Protein AF-0000000075214781 (afdb_homodimer)

Organism: NCBI:txid1325335

Structure (mmCIF, N/CA/C/O backbone):
data_AF-0000000075214781-model_v1
#
loop_
_entity.id
_entity.type
_entity.pdbx_description
1 polymer 'Hydrogenase expression/formation protein HypE'
#
loop_
_atom_site.group_PDB
_atom_site.id
_atom_site.type_symbol
_atom_site.label_atom_id
_atom_site.label_alt_id
_atom_site.label_comp_id
_atom_site.label_asym_id
_atom_site.label_entity_id
_atom_site.label_seq_id
_atom_site.pdbx_PDB_ins_code
_atom_site.Cartn_x
_atom_site.Cartn_y
_atom_site.Cartn_z
_atom_site.occupancy
_atom_site.B_iso_or_equiv
_atom_site.auth_seq_id
_atom_site.auth_comp_id
_atom_site.auth_asym_id
_atom_site.auth_atom_id
_atom_site.pdbx_PDB_model_num
ATOM 1 N N . MET A 1 1 ? 9.742 16.812 -19.719 1 61.12 1 MET A N 1
ATOM 2 C CA . MET A 1 1 ? 10.703 16.344 -18.719 1 61.12 1 MET A CA 1
ATOM 3 C C . MET A 1 1 ? 10.922 14.844 -18.828 1 61.12 1 MET A C 1
ATOM 5 O O . MET A 1 1 ? 9.961 14.078 -18.969 1 61.12 1 MET A O 1
ATOM 9 N N . GLU A 1 2 ? 12.234 14.445 -18.984 1 81.69 2 GLU A N 1
ATOM 10 C CA . GLU A 1 2 ? 12.516 13.094 -19.469 1 81.69 2 GLU A CA 1
ATOM 11 C C . GLU A 1 2 ? 12.766 12.133 -18.312 1 81.69 2 GLU A C 1
ATOM 13 O O . GLU A 1 2 ? 12.594 10.922 -18.453 1 81.69 2 GLU A O 1
ATOM 18 N N . ARG A 1 3 ? 13.156 12.789 -17.156 1 91.44 3 ARG A N 1
ATOM 19 C CA . ARG A 1 3 ? 13.508 11.914 -16.031 1 91.44 3 ARG A CA 1
ATOM 20 C C . ARG A 1 3 ? 12.898 12.406 -14.734 1 91.44 3 ARG A C 1
ATOM 22 O O . ARG A 1 3 ? 12.695 13.609 -14.555 1 91.44 3 ARG A O 1
ATOM 29 N N . ILE A 1 4 ? 12.641 11.492 -13.891 1 90.31 4 ILE A N 1
ATOM 30 C CA . ILE A 1 4 ? 12.086 11.789 -12.57 1 90.31 4 ILE A CA 1
ATOM 31 C C . ILE A 1 4 ? 13.148 12.461 -11.711 1 90.31 4 ILE A C 1
ATOM 33 O O . ILE A 1 4 ? 14.305 12.047 -11.703 1 90.31 4 ILE A O 1
ATOM 37 N N . THR A 1 5 ? 12.812 13.562 -11.047 1 87.62 5 THR A N 1
ATOM 38 C CA . THR A 1 5 ? 13.664 14.234 -10.07 1 87.62 5 THR A CA 1
ATOM 39 C C . THR A 1 5 ? 13.055 14.164 -8.672 1 87.62 5 THR A C 1
ATOM 41 O O . THR A 1 5 ? 11.883 13.805 -8.523 1 87.62 5 THR A O 1
ATOM 44 N N . LEU A 1 6 ? 13.844 14.477 -7.664 1 84.94 6 LEU A N 1
ATOM 45 C CA . LEU A 1 6 ? 13.367 14.469 -6.281 1 84.94 6 LEU A CA 1
ATOM 46 C C . LEU A 1 6 ? 12.203 15.43 -6.102 1 84.94 6 LEU A C 1
ATOM 48 O O . LEU A 1 6 ? 11.312 15.195 -5.281 1 84.94 6 LEU A O 1
ATOM 52 N N . ALA A 1 7 ? 12.156 16.469 -6.844 1 80.69 7 ALA A N 1
ATOM 53 C CA . ALA A 1 7 ? 11.117 17.484 -6.762 1 80.69 7 ALA A CA 1
ATOM 54 C C . ALA A 1 7 ? 9.75 16.906 -7.125 1 80.69 7 ALA A C 1
ATOM 56 O O . ALA A 1 7 ? 8.719 17.406 -6.676 1 80.69 7 ALA A O 1
ATOM 57 N N . HIS A 1 8 ? 9.742 15.82 -7.867 1 82.44 8 HIS A N 1
ATOM 58 C CA . HIS A 1 8 ? 8.492 15.172 -8.258 1 82.44 8 HIS A CA 1
ATOM 59 C C . HIS A 1 8 ? 7.84 14.469 -7.074 1 82.44 8 HIS A C 1
ATOM 61 O O . HIS A 1 8 ? 6.668 14.094 -7.141 1 82.44 8 HIS A O 1
ATOM 67 N N . GLY A 1 9 ? 8.555 14.367 -5.945 1 79.81 9 GLY A N 1
ATOM 68 C CA . GLY A 1 9 ? 8.016 13.656 -4.797 1 79.81 9 GLY A CA 1
ATOM 69 C C . GLY A 1 9 ? 7.82 14.539 -3.584 1 79.81 9 GLY A C 1
ATOM 70 O O . GLY A 1 9 ? 7.48 14.055 -2.502 1 79.81 9 GLY A O 1
ATOM 71 N N . ASP A 1 10 ? 7.965 15.812 -3.715 1 76.69 10 ASP A N 1
ATOM 72 C CA . ASP A 1 10 ? 8.039 16.672 -2.533 1 76.69 10 ASP A CA 1
ATOM 73 C C . ASP A 1 10 ? 6.664 17.234 -2.188 1 76.69 10 ASP A C 1
ATOM 75 O O . ASP A 1 10 ? 6.523 17.969 -1.2 1 76.69 10 ASP A O 1
ATOM 79 N N . GLY A 1 11 ? 5.637 16.922 -2.982 1 75.88 11 GLY A N 1
ATOM 80 C CA . GLY A 1 11 ? 4.285 17.375 -2.711 1 75.88 11 GLY A CA 1
ATOM 81 C C . GLY A 1 11 ? 3.99 18.75 -3.307 1 75.88 11 GLY A C 1
ATOM 82 O O . GLY A 1 11 ? 2.9 19.281 -3.119 1 75.88 11 GLY A O 1
ATOM 83 N N . GLY A 1 12 ? 4.91 19.312 -4.094 1 80.12 12 GLY A N 1
ATOM 84 C CA . GLY A 1 12 ? 4.742 20.641 -4.672 1 80.12 12 GLY A CA 1
ATOM 85 C C . GLY A 1 12 ? 4.207 20.609 -6.09 1 80.12 12 GLY A C 1
ATOM 86 O O . GLY A 1 12 ? 3.402 19.75 -6.438 1 80.12 12 GLY A O 1
ATOM 87 N N . GLU A 1 13 ? 4.621 21.547 -6.797 1 83 13 GLU A N 1
ATOM 88 C CA . GLU A 1 13 ? 4.082 21.766 -8.133 1 83 13 GLU A CA 1
ATOM 89 C C . GLU A 1 13 ? 4.465 20.625 -9.078 1 83 13 GLU A C 1
ATOM 91 O O . GLU A 1 13 ? 3.627 20.141 -9.836 1 83 13 GLU A O 1
ATOM 96 N N . LEU A 1 14 ? 5.707 20.25 -9.039 1 79.25 14 LEU A N 1
ATOM 97 C CA . LEU A 1 14 ? 6.16 19.188 -9.938 1 79.25 14 LEU A CA 1
ATOM 98 C C . LEU A 1 14 ? 5.504 17.859 -9.586 1 79.25 14 LEU A C 1
ATOM 100 O O . LEU A 1 14 ? 5.234 17.047 -10.469 1 79.25 14 LEU A O 1
ATOM 104 N N . ALA A 1 15 ? 5.316 17.688 -8.297 1 82 15 ALA A N 1
ATOM 105 C CA . ALA A 1 15 ? 4.57 16.5 -7.871 1 82 15 ALA A CA 1
ATOM 106 C C . ALA A 1 15 ? 3.16 16.5 -8.453 1 82 15 ALA A C 1
ATOM 108 O O . ALA A 1 15 ? 2.699 15.492 -8.984 1 82 15 ALA A O 1
ATOM 109 N N . HIS A 1 16 ? 2.561 17.625 -8.352 1 82.31 16 HIS A N 1
ATOM 110 C CA . HIS A 1 16 ? 1.211 17.781 -8.883 1 82.31 16 HIS A CA 1
ATOM 111 C C . HIS A 1 16 ? 1.178 17.531 -10.383 1 82.31 16 HIS A C 1
ATOM 113 O O . HIS A 1 16 ? 0.263 16.891 -10.898 1 82.31 16 HIS A O 1
ATOM 119 N N . LYS A 1 17 ? 2.121 18.016 -11.078 1 83.38 17 LYS A N 1
ATOM 120 C CA . LYS A 1 17 ? 2.191 17.859 -12.531 1 83.38 17 LYS A CA 1
ATOM 121 C C . LYS A 1 17 ? 2.369 16.391 -12.914 1 83.38 17 LYS A C 1
ATOM 123 O O . LYS A 1 17 ? 1.72 15.898 -13.844 1 83.38 17 LYS A O 1
ATOM 128 N N . LEU A 1 18 ? 3.234 15.711 -12.234 1 83.69 18 LEU A N 1
ATOM 129 C CA . LEU A 1 18 ? 3.453 14.289 -12.492 1 83.69 18 LEU A CA 1
ATOM 130 C C . LEU A 1 18 ? 2.166 13.5 -12.289 1 83.69 18 LEU A C 1
ATOM 132 O O . LEU A 1 18 ? 1.802 12.672 -13.133 1 83.69 18 LEU A O 1
ATOM 136 N N . ILE A 1 19 ? 1.513 13.766 -11.211 1 83.25 19 ILE A N 1
ATOM 137 C CA . ILE A 1 19 ? 0.281 13.062 -10.867 1 83.25 19 ILE A CA 1
ATOM 138 C C . ILE A 1 19 ? -0.771 13.305 -11.945 1 83.25 19 ILE A C 1
ATOM 140 O O . ILE A 1 19 ? -1.409 12.359 -12.422 1 83.25 19 ILE A O 1
ATOM 144 N N . THR A 1 20 ? -0.904 14.484 -12.352 1 82.56 20 THR A N 1
ATOM 145 C CA . THR A 1 20 ? -1.93 14.844 -13.328 1 82.56 20 THR A CA 1
ATOM 146 C C . THR A 1 20 ? -1.591 14.273 -14.703 1 82.56 20 THR A C 1
ATOM 148 O O . THR A 1 20 ? -2.443 13.672 -15.359 1 82.56 20 THR A O 1
ATOM 151 N N . ASP A 1 21 ? -0.349 14.359 -15.102 1 84.19 21 ASP A N 1
ATOM 152 C CA . ASP A 1 21 ? 0.059 14.008 -16.453 1 84.19 21 ASP A CA 1
ATOM 153 C C . ASP A 1 21 ? 0.16 12.492 -16.625 1 84.19 21 ASP A C 1
ATOM 155 O O . ASP A 1 21 ? -0.079 11.969 -17.719 1 84.19 21 ASP A O 1
ATOM 159 N N . VAL A 1 22 ? 0.506 11.852 -15.586 1 84.38 22 VAL A N 1
ATOM 160 C CA . VAL A 1 22 ? 0.796 10.43 -15.734 1 84.38 22 VAL A CA 1
ATOM 161 C C . VAL A 1 22 ? -0.328 9.602 -15.109 1 84.38 22 VAL A C 1
ATOM 163 O O . VAL A 1 22 ? -0.912 8.742 -15.766 1 84.38 22 VAL A O 1
ATOM 166 N N . PHE A 1 23 ? -0.757 9.914 -13.977 1 84.12 23 PHE A N 1
ATOM 167 C CA . PHE A 1 23 ? -1.614 9.008 -13.219 1 84.12 23 PHE A CA 1
ATOM 168 C C . PHE A 1 23 ? -3.084 9.344 -13.445 1 84.12 23 PHE A C 1
ATOM 170 O O . PHE A 1 23 ? -3.879 8.469 -13.805 1 84.12 23 PHE A O 1
ATOM 177 N N . VAL A 1 24 ? -3.514 10.578 -13.219 1 78.25 24 VAL A N 1
ATOM 178 C CA . VAL A 1 24 ? -4.914 10.961 -13.344 1 78.25 24 VAL A CA 1
ATOM 179 C C . VAL A 1 24 ? -5.387 10.734 -14.773 1 78.25 24 VAL A C 1
ATOM 181 O O . VAL A 1 24 ? -6.48 10.203 -15 1 78.25 24 VAL A O 1
ATOM 184 N N . SER A 1 25 ? -4.605 11.047 -15.695 1 78.31 25 SER A N 1
ATOM 185 C CA . SER A 1 25 ? -4.957 10.898 -17.109 1 78.31 25 SER A CA 1
ATOM 186 C C . SER A 1 25 ? -5.148 9.43 -17.484 1 78.31 25 SER A C 1
ATOM 188 O O . SER A 1 25 ? -6.078 9.086 -18.203 1 78.31 25 SER A O 1
ATOM 190 N N . MET A 1 26 ? -4.434 8.609 -16.922 1 78.19 26 MET A N 1
ATOM 191 C CA . MET A 1 26 ? -4.434 7.211 -17.344 1 78.19 26 MET A CA 1
ATOM 192 C C . MET A 1 26 ? -5.426 6.391 -16.531 1 78.19 26 MET A C 1
ATOM 194 O O . MET A 1 26 ? -6.02 5.441 -17.047 1 78.19 26 MET A O 1
ATOM 198 N N . PHE A 1 27 ? -5.527 6.738 -15.266 1 80.56 27 PHE A N 1
ATOM 199 C CA . PHE A 1 27 ? -6.418 5.969 -14.406 1 80.56 27 PHE A CA 1
ATOM 200 C C . PHE A 1 27 ? -7.836 6.531 -14.461 1 80.56 27 PHE A C 1
ATOM 202 O O . PHE A 1 27 ? -8.773 5.902 -13.969 1 80.56 27 PHE A O 1
ATOM 209 N N . HIS A 1 28 ? -8.125 7.723 -15.094 1 68.81 28 HIS A N 1
ATOM 210 C CA . HIS A 1 28 ? -9.414 8.391 -15.195 1 68.81 28 HIS A CA 1
ATOM 211 C C . HIS A 1 28 ? -10.086 8.508 -13.836 1 68.81 28 HIS A C 1
ATOM 213 O O . HIS A 1 28 ? -11.258 8.164 -13.68 1 68.81 28 HIS A O 1
ATOM 219 N N . ASN A 1 29 ? -9.328 8.938 -12.844 1 64.94 29 ASN A N 1
ATOM 220 C CA . ASN A 1 29 ? -9.836 8.977 -11.477 1 64.94 29 ASN A CA 1
ATOM 221 C C . ASN A 1 29 ? -9.938 10.406 -10.961 1 64.94 29 ASN A C 1
ATOM 223 O O . ASN A 1 29 ? -9.664 10.664 -9.781 1 64.94 29 ASN A O 1
ATOM 227 N N . ASP A 1 30 ? -10.297 11.336 -11.727 1 64.44 30 ASP A N 1
ATOM 228 C CA . ASP A 1 30 ? -10.352 12.758 -11.398 1 64.44 30 ASP A CA 1
ATOM 229 C C . ASP A 1 30 ? -11.234 13 -10.172 1 64.44 30 ASP A C 1
ATOM 231 O O . ASP A 1 30 ? -10.93 13.859 -9.344 1 64.44 30 ASP A O 1
ATOM 235 N N . HIS A 1 31 ? -12.141 12.242 -10.039 1 60.84 31 HIS A N 1
ATOM 236 C CA . HIS A 1 31 ? -13.094 12.43 -8.953 1 60.84 31 HIS A CA 1
ATOM 237 C C . HIS A 1 31 ? -12.453 12.133 -7.602 1 60.84 31 HIS A C 1
ATOM 239 O O . HIS A 1 31 ? -12.75 12.805 -6.609 1 60.84 31 HIS A O 1
ATOM 245 N N . TYR A 1 32 ? -11.531 11.312 -7.66 1 60.53 32 TYR A N 1
ATOM 246 C CA . TYR A 1 32 ? -10.984 10.852 -6.387 1 60.53 32 TYR A CA 1
ATOM 247 C C . TYR A 1 32 ? -9.742 11.656 -6.012 1 60.53 32 TYR A C 1
ATOM 249 O O . TYR A 1 32 ? -9.359 11.695 -4.84 1 60.53 32 TYR A O 1
ATOM 257 N N . ALA A 1 33 ? -9.234 12.391 -6.891 1 53.84 33 ALA A N 1
ATOM 258 C CA . ALA A 1 33 ? -7.906 12.969 -6.719 1 53.84 33 ALA A CA 1
ATOM 259 C C . ALA A 1 33 ? -7.973 14.242 -5.879 1 53.84 33 ALA A C 1
ATOM 261 O O . ALA A 1 33 ? -6.945 14.727 -5.398 1 53.84 33 ALA A O 1
ATOM 262 N N . LYS A 1 34 ? -9.094 14.625 -5.523 1 53.41 34 LYS A N 1
ATOM 263 C CA . LYS A 1 34 ? -9.219 15.922 -4.867 1 53.41 34 LYS A CA 1
ATOM 264 C C . LYS A 1 34 ? -9.156 15.781 -3.35 1 53.41 34 LYS A C 1
ATOM 266 O O . LYS A 1 34 ? -8.961 16.766 -2.637 1 53.41 34 LYS A O 1
ATOM 271 N N . PHE A 1 35 ? -9.18 14.531 -2.951 1 69.81 35 PHE A N 1
ATOM 272 C CA . PHE A 1 35 ? -9.289 14.352 -1.508 1 69.81 35 PHE A CA 1
ATOM 273 C C . PHE A 1 35 ? -8.211 13.406 -0.997 1 69.81 35 PHE A C 1
ATOM 275 O O . PHE A 1 35 ? -7.582 12.695 -1.781 1 69.81 35 PHE A O 1
ATOM 282 N N . ASP A 1 36 ? -7.965 13.539 0.205 1 77.75 36 ASP A N 1
ATOM 283 C CA . ASP A 1 36 ? -6.949 12.719 0.861 1 77.75 36 ASP A CA 1
ATOM 284 C C . ASP A 1 36 ? -7.355 11.25 0.881 1 77.75 36 ASP A C 1
ATOM 286 O O . ASP A 1 36 ? -6.543 10.375 1.197 1 77.75 36 ASP A O 1
ATOM 290 N N . SER A 1 37 ? -8.641 11.094 0.593 1 82.44 37 SER A N 1
ATOM 291 C CA . SER A 1 37 ? -9.172 9.742 0.48 1 82.44 37 SER A CA 1
ATOM 292 C C . SER A 1 37 ? -10.203 9.641 -0.636 1 82.44 37 SER A C 1
ATOM 294 O O . SER A 1 37 ? -10.906 10.609 -0.928 1 82.44 37 SER A O 1
ATOM 296 N N . ALA A 1 38 ? -10.25 8.492 -1.261 1 80.25 38 ALA A N 1
ATOM 297 C CA . ALA A 1 38 ? -11.336 8.195 -2.195 1 80.25 38 ALA A CA 1
ATOM 298 C C . ALA A 1 38 ? -12.562 7.668 -1.461 1 80.25 38 ALA A C 1
ATOM 300 O O . ALA A 1 38 ? -12.438 6.914 -0.491 1 80.25 38 ALA A O 1
ATOM 301 N N . THR A 1 39 ? -13.711 8.078 -1.857 1 80.62 39 THR A N 1
ATOM 302 C CA . THR A 1 39 ? -14.953 7.582 -1.269 1 80.62 39 THR A CA 1
ATOM 303 C C . THR A 1 39 ? -15.68 6.66 -2.24 1 80.62 39 THR A C 1
ATOM 305 O O . THR A 1 39 ? -15.688 6.906 -3.449 1 80.62 39 THR A O 1
ATOM 308 N N . LEU A 1 40 ? -16.188 5.543 -1.635 1 80.19 40 LEU A N 1
ATOM 309 C CA . LEU A 1 40 ? -16.906 4.605 -2.496 1 80.19 40 LEU A CA 1
ATOM 310 C C . LEU A 1 40 ? -17.953 3.834 -1.705 1 80.19 40 LEU A C 1
ATOM 312 O O . LEU A 1 40 ? -17.953 3.846 -0.472 1 80.19 40 LEU A O 1
ATOM 316 N N . THR A 1 41 ? -18.922 3.266 -2.424 1 80.44 41 THR A N 1
ATOM 317 C CA . THR A 1 41 ? -19.969 2.441 -1.84 1 80.44 41 THR A CA 1
ATOM 318 C C . THR A 1 41 ? -19.938 1.03 -2.42 1 80.44 41 THR A C 1
ATOM 320 O O . THR A 1 41 ? -19.922 0.855 -3.639 1 80.44 41 THR A O 1
ATOM 323 N N . LEU A 1 42 ? -19.781 0.049 -1.533 1 77.38 42 LEU A N 1
ATOM 324 C CA . LEU A 1 42 ? -19.734 -1.335 -1.991 1 77.38 42 LEU A CA 1
ATOM 325 C C . LEU A 1 42 ? -20.938 -2.121 -1.461 1 77.38 42 LEU A C 1
ATOM 327 O O . LEU A 1 42 ? -21.062 -3.318 -1.728 1 77.38 42 LEU A O 1
ATOM 331 N N . GLY A 1 43 ? -21.922 -1.582 -0.864 1 75.12 43 GLY A N 1
ATOM 332 C CA . GLY A 1 43 ? -23.109 -2.262 -0.359 1 75.12 43 GLY A CA 1
ATOM 333 C C . GLY A 1 43 ? -22.859 -3.027 0.925 1 75.12 43 GLY A C 1
ATOM 334 O O . GLY A 1 43 ? -21.797 -2.891 1.537 1 75.12 43 GLY A O 1
ATOM 335 N N . ALA A 1 44 ? -23.875 -3.777 1.339 1 77.5 44 ALA A N 1
ATOM 336 C CA . ALA A 1 44 ? -23.812 -4.508 2.602 1 77.5 44 ALA A CA 1
ATOM 337 C C . ALA A 1 44 ? -23.234 -5.906 2.398 1 77.5 44 ALA A C 1
ATOM 339 O O . ALA A 1 44 ? -23.922 -6.906 2.607 1 77.5 44 ALA A O 1
ATOM 340 N N . HIS A 1 45 ? -22.094 -5.965 1.791 1 81 45 HIS A N 1
ATOM 341 C CA . HIS A 1 45 ? -21.453 -7.254 1.531 1 81 45 HIS A CA 1
ATOM 342 C C . HIS A 1 45 ? -20.203 -7.43 2.377 1 81 45 HIS A C 1
ATOM 344 O O . HIS A 1 45 ? -19.656 -6.453 2.904 1 81 45 HIS A O 1
ATOM 350 N N . GLU A 1 46 ? -19.875 -8.727 2.49 1 89.75 46 GLU A N 1
ATOM 351 C CA . GLU A 1 46 ? -18.547 -9.023 3.02 1 89.75 46 GLU A CA 1
ATOM 352 C C . GLU A 1 46 ? -17.453 -8.578 2.055 1 89.75 46 GLU A C 1
ATOM 354 O O . GLU A 1 46 ? -17.594 -8.727 0.838 1 89.75 46 GLU A O 1
ATOM 359 N N . LEU A 1 47 ? -16.438 -7.945 2.656 1 91.25 47 LEU A N 1
ATOM 360 C CA . LEU A 1 47 ? -15.352 -7.43 1.839 1 91.25 47 LEU A CA 1
ATOM 361 C C . LEU A 1 47 ? -14.117 -8.32 1.952 1 91.25 47 LEU A C 1
ATOM 363 O O . LEU A 1 47 ? -13.867 -8.906 3.004 1 91.25 47 LEU A O 1
ATOM 367 N N . ALA A 1 48 ? -13.406 -8.484 0.87 1 93.19 48 ALA A N 1
ATOM 368 C CA . ALA A 1 48 ? -12.047 -9.023 0.857 1 93.19 48 ALA A CA 1
ATOM 369 C C . ALA A 1 48 ? -11.023 -7.926 0.584 1 93.19 48 ALA A C 1
ATOM 371 O O . ALA A 1 48 ? -11.227 -7.078 -0.289 1 93.19 48 ALA A O 1
ATOM 372 N N . VAL A 1 49 ? -9.961 -7.883 1.382 1 93.75 49 VAL A N 1
ATOM 373 C CA . VAL A 1 49 ? -8.914 -6.875 1.237 1 93.75 49 VAL A CA 1
ATOM 374 C C . VAL A 1 49 ? -7.551 -7.559 1.153 1 93.75 49 VAL A C 1
ATOM 376 O O . VAL A 1 49 ? -7.238 -8.438 1.959 1 93.75 49 VAL A O 1
ATOM 379 N N . THR A 1 50 ? -6.746 -7.191 0.172 1 95 50 THR A N 1
ATOM 380 C CA . THR A 1 50 ? -5.395 -7.723 0.015 1 95 50 THR A CA 1
ATOM 381 C C . THR A 1 50 ? -4.402 -6.598 -0.278 1 95 50 THR A C 1
ATOM 383 O O . THR A 1 50 ? -4.785 -5.543 -0.792 1 95 50 THR A O 1
ATOM 386 N N . THR A 1 51 ? -3.16 -6.762 0.089 1 95.69 51 THR A N 1
ATOM 387 C CA . THR A 1 51 ? -2.102 -5.82 -0.248 1 95.69 51 THR A CA 1
ATOM 388 C C . THR A 1 51 ? -0.812 -6.555 -0.599 1 95.69 51 THR A C 1
ATOM 390 O O . THR A 1 51 ? -0.5 -7.59 -0.004 1 95.69 51 THR A O 1
ATOM 393 N N . ASP A 1 52 ? -0.132 -6.074 -1.585 1 95.19 52 ASP A N 1
ATOM 394 C CA . ASP A 1 52 ? 1.151 -6.641 -1.988 1 95.19 52 ASP A CA 1
ATOM 395 C C . ASP A 1 52 ? 2.086 -5.559 -2.523 1 95.19 52 ASP A C 1
ATOM 397 O O . ASP A 1 52 ? 1.638 -4.602 -3.158 1 95.19 52 ASP A O 1
ATOM 401 N N . SER A 1 53 ? 3.318 -5.719 -2.217 1 96.25 53 SER A N 1
ATOM 402 C CA . SER A 1 53 ? 4.355 -4.902 -2.842 1 96.25 53 SER A CA 1
ATOM 403 C C . SER A 1 53 ? 5.074 -5.672 -3.941 1 96.25 53 SER A C 1
ATOM 405 O O . SER A 1 53 ? 5.312 -6.875 -3.812 1 96.25 53 SER A O 1
ATOM 407 N N . PHE A 1 54 ? 5.402 -4.988 -4.961 1 97.44 54 PHE A N 1
ATOM 408 C CA . PHE A 1 54 ? 6.074 -5.594 -6.105 1 97.44 54 PHE A CA 1
ATOM 409 C C . PHE A 1 54 ? 7.441 -4.965 -6.324 1 97.44 54 PHE A C 1
ATOM 411 O O . PHE A 1 54 ? 7.555 -3.744 -6.473 1 97.44 54 PHE A O 1
ATOM 418 N N . VAL A 1 55 ? 8.492 -5.844 -6.328 1 96.88 55 VAL A N 1
ATOM 419 C CA . VAL A 1 55 ? 9.875 -5.395 -6.418 1 96.88 55 VAL A CA 1
ATOM 420 C C . VAL A 1 55 ? 10.609 -6.18 -7.504 1 96.88 55 VAL A C 1
ATOM 422 O O . VAL A 1 55 ? 11.82 -6.367 -7.43 1 96.88 55 VAL A O 1
ATOM 425 N N . VAL A 1 56 ? 9.906 -6.668 -8.5 1 96.25 56 VAL A N 1
ATOM 426 C CA . VAL A 1 56 ? 10.422 -7.578 -9.516 1 96.25 56 VAL A CA 1
ATOM 427 C C . VAL A 1 56 ? 11.602 -6.93 -10.234 1 96.25 56 VAL A C 1
ATOM 429 O O . VAL A 1 56 ? 11.609 -5.719 -10.469 1 96.25 56 VAL A O 1
ATOM 432 N N . LYS A 1 57 ? 12.484 -7.715 -10.57 1 94.56 57 LYS A N 1
ATOM 433 C CA . LYS A 1 57 ? 13.641 -7.328 -11.367 1 94.56 57 LYS A CA 1
ATOM 434 C C . LYS A 1 57 ? 13.914 -8.344 -12.477 1 94.56 57 LYS A C 1
ATOM 436 O O . LYS A 1 57 ? 14.094 -9.531 -12.203 1 94.56 57 LYS A O 1
ATOM 441 N N . PRO A 1 58 ? 13.992 -8 -13.711 1 96.19 58 PRO A N 1
ATOM 442 C CA . PRO A 1 58 ? 13.852 -6.637 -14.227 1 96.19 58 PRO A CA 1
ATOM 443 C C . PRO A 1 58 ? 12.406 -6.16 -14.266 1 96.19 58 PRO A C 1
ATOM 445 O O . PRO A 1 58 ? 11.484 -6.977 -14.195 1 96.19 58 PRO A O 1
ATOM 448 N N . LEU A 1 59 ? 12.211 -4.848 -14.406 1 97.69 59 LEU A N 1
ATOM 449 C CA . LEU A 1 59 ? 10.883 -4.238 -14.391 1 97.69 59 LEU A CA 1
ATOM 450 C C . LEU A 1 59 ? 10.078 -4.66 -15.609 1 97.69 59 LEU A C 1
ATOM 452 O O . LEU A 1 59 ? 8.844 -4.672 -15.57 1 97.69 59 LEU A O 1
ATOM 456 N N . PHE A 1 60 ? 10.828 -4.828 -16.703 1 97.38 60 PHE A N 1
ATOM 457 C CA . PHE A 1 60 ? 10.258 -5.336 -17.938 1 97.38 60 PHE A CA 1
ATOM 458 C C . PHE A 1 60 ? 10.758 -6.746 -18.234 1 97.38 60 PHE A C 1
ATOM 460 O O . PHE A 1 60 ? 11.953 -7.016 -18.141 1 97.38 60 PHE A O 1
ATOM 467 N N . PHE A 1 61 ? 9.883 -7.668 -18.453 1 96.06 61 PHE A N 1
ATOM 468 C CA . PHE A 1 61 ? 10.203 -9.062 -18.719 1 96.06 61 PHE A CA 1
ATOM 469 C C . PHE A 1 61 ? 9.289 -9.633 -19.812 1 96.06 61 PHE A C 1
ATOM 471 O O . PHE A 1 61 ? 8.242 -9.055 -20.109 1 96.06 61 PHE A O 1
ATOM 478 N N . PRO A 1 62 ? 9.68 -10.742 -20.422 1 95.44 62 PRO A N 1
ATOM 479 C CA . PRO A 1 62 ? 8.797 -11.336 -21.438 1 95.44 62 PRO A CA 1
ATOM 480 C C . PRO A 1 62 ? 7.41 -11.672 -20.891 1 95.44 62 PRO A C 1
ATOM 482 O O . PRO A 1 62 ? 7.297 -12.406 -19.906 1 95.44 62 PRO A O 1
ATOM 485 N N . GLY A 1 63 ? 6.457 -11.031 -21.453 1 95.94 63 GLY A N 1
ATOM 486 C CA . GLY A 1 63 ? 5.09 -11.328 -21.062 1 95.94 63 GLY A CA 1
ATOM 487 C C . GLY A 1 63 ? 4.484 -10.258 -20.172 1 95.94 63 GLY A C 1
ATOM 488 O O . GLY A 1 63 ? 3.299 -10.32 -19.844 1 95.94 63 GLY A O 1
ATOM 489 N N . GLY A 1 64 ? 5.391 -9.227 -19.781 1 97.06 64 GLY A N 1
ATOM 490 C CA . GLY A 1 64 ? 4.773 -8.195 -18.953 1 97.06 64 GLY A CA 1
ATOM 491 C C . GLY A 1 64 ? 5.781 -7.238 -18.344 1 97.06 64 GLY A C 1
ATOM 492 O O . GLY A 1 64 ? 6.91 -7.129 -18.828 1 97.06 64 GLY A O 1
ATOM 493 N N . ASN A 1 65 ? 5.344 -6.523 -17.438 1 98.12 65 ASN A N 1
ATOM 494 C CA . ASN A 1 65 ? 6.141 -5.609 -16.625 1 98.12 65 ASN A CA 1
ATOM 495 C C . ASN A 1 65 ? 5.578 -5.469 -15.211 1 98.12 65 ASN A C 1
ATOM 497 O O . ASN A 1 65 ? 4.559 -6.074 -14.883 1 98.12 65 ASN A O 1
ATOM 501 N N . ILE A 1 66 ? 6.227 -4.707 -14.414 1 98.38 66 ILE A N 1
ATOM 502 C CA . ILE A 1 66 ? 5.895 -4.602 -12.992 1 98.38 66 ILE A CA 1
ATOM 503 C C . ILE A 1 66 ? 4.48 -4.055 -12.836 1 98.38 66 ILE A C 1
ATOM 505 O O . ILE A 1 66 ? 3.777 -4.398 -11.883 1 98.38 66 ILE A O 1
ATOM 509 N N . GLY A 1 67 ? 4.012 -3.186 -13.766 1 98.19 67 GLY A N 1
ATOM 510 C CA . GLY A 1 67 ? 2.664 -2.643 -13.695 1 98.19 67 GLY A CA 1
ATOM 511 C C . GLY A 1 67 ? 1.587 -3.689 -13.898 1 98.19 67 GLY A C 1
ATOM 512 O O . GLY A 1 67 ? 0.661 -3.801 -13.094 1 98.19 67 GLY A O 1
ATOM 513 N N . LYS A 1 68 ? 1.725 -4.445 -14.945 1 98.25 68 LYS A N 1
ATOM 514 C CA . LYS A 1 68 ? 0.81 -5.555 -15.203 1 98.25 68 LYS A CA 1
ATOM 515 C C . LYS A 1 68 ? 0.817 -6.547 -14.039 1 98.25 68 LYS A C 1
ATOM 517 O O . LYS A 1 68 ? -0.242 -6.988 -13.586 1 98.25 68 LYS A O 1
ATOM 522 N N . LEU A 1 69 ? 1.974 -6.852 -13.586 1 98.44 69 LEU A N 1
ATOM 523 C CA . LEU A 1 69 ? 2.158 -7.805 -12.5 1 98.44 69 LEU A CA 1
ATOM 524 C C . LEU A 1 69 ? 1.433 -7.336 -11.242 1 98.44 69 LEU A C 1
ATOM 526 O O . LEU A 1 69 ? 0.748 -8.125 -10.586 1 98.44 69 LEU A O 1
ATOM 530 N N . ALA A 1 70 ? 1.582 -6.082 -10.898 1 98.19 70 ALA A N 1
ATOM 531 C CA . ALA A 1 70 ? 0.999 -5.523 -9.68 1 98.19 70 ALA A CA 1
ATOM 532 C C . ALA A 1 70 ? -0.524 -5.629 -9.703 1 98.19 70 ALA A C 1
ATOM 534 O O . ALA A 1 70 ? -1.137 -6.059 -8.727 1 98.19 70 ALA A O 1
ATOM 535 N N . VAL A 1 71 ? -1.133 -5.285 -10.844 1 98.12 71 VAL A N 1
ATOM 536 C CA . VAL A 1 71 ? -2.588 -5.285 -10.945 1 98.12 71 VAL A CA 1
ATOM 537 C C . VAL A 1 71 ? -3.104 -6.719 -11.039 1 98.12 71 VAL A C 1
ATOM 539 O O . VAL A 1 71 ? -4.043 -7.094 -10.336 1 98.12 71 VAL A O 1
ATOM 542 N N . ALA A 1 72 ? -2.469 -7.531 -11.828 1 98.31 72 ALA A N 1
ATOM 543 C CA . ALA A 1 72 ? -2.887 -8.922 -11.969 1 98.31 72 ALA A CA 1
ATOM 544 C C . ALA A 1 72 ? -2.793 -9.664 -10.641 1 98.31 72 ALA A C 1
ATOM 546 O O . ALA A 1 72 ? -3.725 -10.375 -10.25 1 98.31 72 ALA A O 1
ATOM 547 N N . GLY A 1 73 ? -1.632 -9.492 -9.992 1 97.5 73 GLY A N 1
ATOM 548 C CA . GLY A 1 73 ? -1.468 -10.125 -8.695 1 97.5 73 GLY A CA 1
ATOM 549 C C . GLY A 1 73 ? -2.555 -9.758 -7.703 1 97.5 73 GLY A C 1
ATOM 550 O O . GLY A 1 73 ? -3.074 -10.617 -6.988 1 97.5 73 GLY A O 1
ATOM 551 N N . THR A 1 74 ? -2.895 -8.523 -7.641 1 97.19 74 THR A N 1
ATOM 552 C CA . THR A 1 74 ? -3.912 -8.023 -6.723 1 97.19 74 THR A CA 1
ATOM 553 C C . THR A 1 74 ? -5.281 -8.602 -7.066 1 97.19 74 THR A C 1
ATOM 555 O O . THR A 1 74 ? -6.012 -9.047 -6.18 1 97.19 74 THR A O 1
ATOM 558 N N . ILE A 1 75 ? -5.633 -8.586 -8.328 1 97.62 75 ILE A N 1
ATOM 559 C CA . ILE A 1 75 ? -6.891 -9.164 -8.789 1 97.62 75 ILE A CA 1
ATOM 560 C C . ILE A 1 75 ? -6.949 -10.648 -8.414 1 97.62 75 ILE A C 1
ATOM 562 O O . ILE A 1 75 ? -7.973 -11.125 -7.922 1 97.62 75 ILE A O 1
ATOM 566 N N . ASN A 1 76 ? -5.82 -11.344 -8.641 1 97.75 76 ASN A N 1
ATOM 567 C CA . ASN A 1 76 ? -5.773 -12.781 -8.383 1 97.75 76 ASN A CA 1
ATOM 568 C C . ASN A 1 76 ? -5.949 -13.086 -6.898 1 97.75 76 ASN A C 1
ATOM 570 O O . ASN A 1 76 ? -6.66 -14.031 -6.535 1 97.75 76 ASN A O 1
ATOM 574 N N . ASP A 1 77 ? -5.316 -12.289 -6.039 1 96.06 77 ASP A N 1
ATOM 575 C CA . ASP A 1 77 ? -5.441 -12.477 -4.598 1 96.06 77 ASP A CA 1
ATOM 576 C C . ASP A 1 77 ? -6.895 -12.352 -4.152 1 96.06 77 ASP A C 1
ATOM 578 O O . ASP A 1 77 ? -7.328 -13.023 -3.217 1 96.06 77 ASP A O 1
ATOM 582 N N . LEU A 1 78 ? -7.645 -11.469 -4.723 1 95.94 78 LEU A N 1
ATOM 583 C CA . LEU A 1 78 ? -9.062 -11.305 -4.402 1 95.94 78 LEU A CA 1
ATOM 584 C C . LEU A 1 78 ? -9.883 -12.453 -4.98 1 95.94 78 LEU A C 1
ATOM 586 O O . LEU A 1 78 ? -10.719 -13.031 -4.289 1 95.94 78 LEU A O 1
ATOM 590 N N . ALA A 1 79 ? -9.625 -12.789 -6.207 1 96.38 79 ALA A N 1
ATOM 591 C CA . ALA A 1 79 ? -10.406 -13.789 -6.922 1 96.38 79 ALA A CA 1
ATOM 592 C C . ALA A 1 79 ? -10.297 -15.156 -6.25 1 96.38 79 ALA A C 1
ATOM 594 O O . ALA A 1 79 ? -11.281 -15.891 -6.156 1 96.38 79 ALA A O 1
ATOM 595 N N . VAL A 1 80 ? -9.133 -15.516 -5.758 1 96 80 VAL A N 1
ATOM 596 C CA . VAL A 1 80 ? -8.898 -16.859 -5.246 1 96 80 VAL A CA 1
ATOM 597 C C . VAL A 1 80 ? -9.656 -17.062 -3.939 1 96 80 VAL A C 1
ATOM 599 O O . VAL A 1 80 ? -9.836 -18.188 -3.479 1 96 80 VAL A O 1
ATOM 602 N N . VAL A 1 81 ? -10.117 -15.961 -3.322 1 94 81 VAL A N 1
ATOM 603 C CA . VAL A 1 81 ? -10.93 -16.125 -2.123 1 94 81 VAL A CA 1
ATOM 604 C C . VAL A 1 81 ? -12.406 -15.961 -2.477 1 94 81 VAL A C 1
ATOM 606 O O . VAL A 1 81 ? -13.258 -15.828 -1.59 1 94 81 VAL A O 1
ATOM 609 N N . GLY A 1 82 ? -12.734 -15.883 -3.734 1 93.5 82 GLY A N 1
ATOM 610 C CA . GLY A 1 82 ? -14.109 -15.82 -4.207 1 93.5 82 GLY A CA 1
ATOM 611 C C . GLY A 1 82 ? -14.656 -14.406 -4.27 1 93.5 82 GLY A C 1
ATOM 612 O O . GLY A 1 82 ? -15.867 -14.211 -4.375 1 93.5 82 GLY A O 1
ATOM 613 N N . ALA A 1 83 ? -13.836 -13.414 -4.199 1 94.5 83 ALA A N 1
ATOM 614 C CA . ALA A 1 83 ? -14.289 -12.031 -4.199 1 94.5 83 ALA A CA 1
ATOM 615 C C . ALA A 1 83 ? -14.352 -11.469 -5.621 1 94.5 83 ALA A C 1
ATOM 617 O O . ALA A 1 83 ? -13.508 -11.797 -6.461 1 94.5 83 ALA A O 1
ATOM 618 N N . VAL A 1 84 ? -15.367 -10.648 -5.863 1 95.56 84 VAL A N 1
ATOM 619 C CA . VAL A 1 84 ? -15.414 -9.82 -7.066 1 95.56 84 VAL A CA 1
ATOM 620 C C . VAL A 1 84 ? -14.57 -8.57 -6.871 1 95.56 84 VAL A C 1
ATOM 622 O O . VAL A 1 84 ? -14.875 -7.73 -6.02 1 95.56 84 VAL A O 1
ATOM 625 N N . PRO A 1 85 ? -13.438 -8.477 -7.625 1 96.25 85 PRO A N 1
ATOM 626 C CA . PRO A 1 85 ? -12.625 -7.273 -7.484 1 96.25 85 PRO A CA 1
ATOM 627 C C . PRO A 1 85 ? -13.398 -5.996 -7.816 1 96.25 85 PRO A C 1
ATOM 629 O O . PRO A 1 85 ? -14.109 -5.945 -8.82 1 96.25 85 PRO A O 1
ATOM 632 N N . LYS A 1 86 ? -13.25 -4.926 -6.996 1 94.94 86 LYS A N 1
ATOM 633 C CA . LYS A 1 86 ? -14.016 -3.707 -7.227 1 94.94 86 LYS A CA 1
ATOM 634 C C . LYS A 1 86 ? -13.094 -2.504 -7.406 1 94.94 86 LYS A C 1
ATOM 636 O O . LYS A 1 86 ? -13.156 -1.819 -8.43 1 94.94 86 LYS A O 1
ATOM 641 N N . VAL A 1 87 ? -12.164 -2.297 -6.406 1 93.56 87 VAL A N 1
ATOM 642 C CA . VAL A 1 87 ? -11.312 -1.11 -6.477 1 93.56 87 VAL A CA 1
ATOM 643 C C . VAL A 1 87 ? -9.891 -1.469 -6.062 1 93.56 87 VAL A C 1
ATOM 645 O O . VAL A 1 87 ? -9.656 -2.51 -5.441 1 93.56 87 VAL A O 1
ATOM 648 N N . LEU A 1 88 ? -8.953 -0.666 -6.492 1 94.5 88 LEU A N 1
ATOM 649 C CA . LEU A 1 88 ? -7.535 -0.835 -6.215 1 94.5 88 LEU A CA 1
ATOM 650 C C . LEU A 1 88 ? -6.879 0.504 -5.891 1 94.5 88 LEU A C 1
ATOM 652 O O . LEU A 1 88 ? -7.238 1.531 -6.469 1 94.5 88 LEU A O 1
ATOM 656 N N . THR A 1 89 ? -5.984 0.53 -4.883 1 94.75 89 THR A N 1
ATOM 657 C CA . THR A 1 89 ? -5.09 1.662 -4.66 1 94.75 89 THR A CA 1
ATOM 658 C C . THR A 1 89 ? -3.67 1.323 -5.094 1 94.75 89 THR A C 1
ATOM 660 O O . THR A 1 89 ? -3.303 0.149 -5.176 1 94.75 89 THR A O 1
ATOM 663 N N . CYS A 1 90 ? -2.904 2.352 -5.391 1 95 90 CYS A N 1
ATOM 664 C CA . CYS A 1 90 ? -1.526 2.09 -5.789 1 95 90 CYS A CA 1
ATOM 665 C C . CYS A 1 90 ? -0.581 3.135 -5.211 1 95 90 CYS A C 1
ATOM 667 O O . CYS A 1 90 ? -0.914 4.32 -5.168 1 95 90 CYS A O 1
ATOM 669 N N . GLY A 1 91 ? 0.514 2.699 -4.652 1 95 91 GLY A N 1
ATOM 670 C CA . GLY A 1 91 ? 1.62 3.531 -4.207 1 95 91 GLY A CA 1
ATOM 671 C C . GLY A 1 91 ? 2.906 3.273 -4.969 1 95 91 GLY A C 1
ATOM 672 O O . GLY A 1 91 ? 3.293 2.121 -5.172 1 95 91 GLY A O 1
ATOM 673 N N . PHE A 1 92 ? 3.545 4.387 -5.414 1 95.31 92 PHE A N 1
ATOM 674 C CA . PHE A 1 92 ? 4.781 4.289 -6.18 1 95.31 92 PHE A CA 1
ATOM 675 C C . PHE A 1 92 ? 5.961 4.828 -5.375 1 95.31 92 PHE A C 1
ATOM 677 O O . PHE A 1 92 ? 5.875 5.906 -4.789 1 95.31 92 PHE A O 1
ATOM 684 N N . ILE A 1 93 ? 6.98 4.09 -5.25 1 96.75 93 ILE A N 1
ATOM 685 C CA . ILE A 1 93 ? 8.281 4.57 -4.805 1 96.75 93 ILE A CA 1
ATOM 686 C C . ILE A 1 93 ? 9.266 4.574 -5.973 1 96.75 93 ILE A C 1
ATOM 688 O O . ILE A 1 93 ? 9.68 3.512 -6.441 1 96.75 93 ILE A O 1
ATOM 692 N N . ILE A 1 94 ? 9.609 5.758 -6.445 1 95.94 94 ILE A N 1
ATOM 693 C CA . ILE A 1 94 ? 10.359 5.93 -7.688 1 95.94 94 ILE A CA 1
ATOM 694 C C . ILE A 1 94 ? 11.766 6.426 -7.375 1 95.94 94 ILE A C 1
ATOM 696 O O . ILE A 1 94 ? 11.945 7.355 -6.586 1 95.94 94 ILE A O 1
ATOM 700 N N . GLU A 1 95 ? 12.742 5.762 -7.973 1 96.25 95 GLU A N 1
ATOM 701 C CA . GLU A 1 95 ? 14.125 6.223 -7.848 1 96.25 95 GLU A CA 1
ATOM 702 C C . GLU A 1 95 ? 14.375 7.445 -8.727 1 96.25 95 GLU A C 1
ATOM 704 O O . GLU A 1 95 ? 13.945 7.492 -9.875 1 96.25 95 GLU A O 1
ATOM 709 N N . GLU A 1 96 ? 15.031 8.43 -8.164 1 94.44 96 GLU A N 1
ATOM 710 C CA . GLU A 1 96 ? 15.445 9.578 -8.961 1 94.44 96 GLU A CA 1
ATOM 711 C C . GLU A 1 96 ? 16.203 9.141 -10.211 1 94.44 96 GLU A C 1
ATOM 713 O O . GLU A 1 96 ? 17.078 8.273 -10.133 1 94.44 96 GLU A O 1
ATOM 718 N N . GLY A 1 97 ? 15.883 9.812 -11.359 1 95.44 97 GLY A N 1
ATOM 719 C CA . GLY A 1 97 ? 16.531 9.469 -12.609 1 95.44 97 GLY A CA 1
ATOM 720 C C . GLY A 1 97 ? 15.734 8.484 -13.445 1 95.44 97 GLY A C 1
ATOM 721 O O . GLY A 1 97 ? 16.062 8.234 -14.609 1 95.44 97 GLY A O 1
ATOM 722 N N . PHE A 1 98 ? 14.672 7.879 -12.844 1 96 98 PHE A N 1
ATOM 723 C CA . PHE A 1 98 ? 13.844 6.914 -13.555 1 96 98 PHE A CA 1
ATOM 724 C C . PHE A 1 98 ? 13.211 7.555 -14.789 1 96 98 PHE A C 1
ATOM 726 O O . PHE A 1 98 ? 12.82 8.719 -14.75 1 96 98 PHE A O 1
ATOM 733 N N . SER A 1 99 ? 13.055 6.828 -15.859 1 95.88 99 SER A N 1
ATOM 734 C CA . SER A 1 99 ? 12.516 7.305 -17.125 1 95.88 99 SER A CA 1
ATOM 735 C C . SER A 1 99 ? 11.023 7.578 -17.016 1 95.88 99 SER A C 1
ATOM 737 O O . SER A 1 99 ? 10.242 6.688 -16.672 1 95.88 99 SER A O 1
ATOM 739 N N . ILE A 1 100 ? 10.633 8.82 -17.422 1 93.62 100 ILE A N 1
ATOM 740 C CA . ILE A 1 100 ? 9.219 9.164 -17.453 1 93.62 100 ILE A CA 1
ATOM 741 C C . ILE A 1 100 ? 8.492 8.312 -18.484 1 93.62 100 ILE A C 1
ATOM 743 O O . ILE A 1 100 ? 7.348 7.902 -18.281 1 93.62 100 ILE A O 1
ATOM 747 N N . HIS A 1 101 ? 9.156 8.031 -19.562 1 94.94 101 HIS A N 1
ATOM 748 C CA . HIS A 1 101 ? 8.594 7.176 -20.594 1 94.94 101 HIS A CA 1
ATOM 749 C C . HIS A 1 101 ? 8.281 5.785 -20.062 1 94.94 101 HIS A C 1
ATOM 751 O O . HIS A 1 101 ? 7.191 5.258 -20.281 1 94.94 101 HIS A O 1
ATOM 757 N N . ASP A 1 102 ? 9.25 5.184 -19.344 1 96.81 102 ASP A N 1
ATOM 758 C CA . ASP A 1 102 ? 9.039 3.863 -18.75 1 96.81 102 ASP A CA 1
ATOM 759 C C . ASP A 1 102 ? 7.895 3.895 -17.734 1 96.81 102 ASP A C 1
ATOM 761 O O . ASP A 1 102 ? 7.074 2.975 -17.688 1 96.81 102 ASP A O 1
ATOM 765 N N . LEU A 1 103 ? 7.875 4.973 -16.938 1 95.75 103 LEU A N 1
ATOM 766 C CA . LEU A 1 103 ? 6.797 5.121 -15.969 1 95.75 103 LEU A CA 1
ATOM 767 C C . LEU A 1 103 ? 5.438 5.148 -16.672 1 95.75 103 LEU A C 1
ATOM 769 O O . LEU A 1 103 ? 4.512 4.453 -16.25 1 95.75 103 LEU A O 1
ATOM 773 N N . LYS A 1 104 ? 5.32 5.902 -17.734 1 94.62 104 LYS A N 1
ATOM 774 C CA . LYS A 1 104 ? 4.07 5.988 -18.484 1 94.62 104 LYS A CA 1
ATOM 775 C C . LYS A 1 104 ? 3.664 4.625 -19.031 1 94.62 104 LYS A C 1
ATOM 777 O O . LYS A 1 104 ? 2.492 4.25 -18.969 1 94.62 104 LYS A O 1
ATOM 782 N N . THR A 1 105 ? 4.621 3.879 -19.547 1 97.06 105 THR A N 1
ATOM 783 C CA . THR A 1 105 ? 4.359 2.549 -20.094 1 97.06 105 THR A CA 1
ATOM 784 C C . THR A 1 105 ? 3.834 1.619 -19 1 97.06 105 THR A C 1
ATOM 786 O O . THR A 1 105 ? 2.875 0.876 -19.219 1 97.06 105 THR A O 1
ATOM 789 N N . ILE A 1 106 ? 4.457 1.67 -17.859 1 97.19 106 ILE A N 1
ATOM 790 C CA . ILE A 1 106 ? 4.086 0.829 -16.734 1 97.19 106 ILE A CA 1
ATOM 791 C C . ILE A 1 106 ? 2.676 1.188 -16.266 1 97.19 106 ILE A C 1
ATOM 793 O O . ILE A 1 106 ? 1.835 0.308 -16.062 1 97.19 106 ILE A O 1
ATOM 797 N N . VAL A 1 107 ? 2.396 2.471 -16.094 1 95.5 107 VAL A N 1
ATOM 798 C CA . VAL A 1 107 ? 1.098 2.945 -15.633 1 95.5 107 VAL A CA 1
ATOM 799 C C . VAL A 1 107 ? 0.019 2.576 -16.656 1 95.5 107 VAL A C 1
ATOM 801 O O . VAL A 1 107 ? -1.088 2.184 -16.281 1 95.5 107 VAL A O 1
ATOM 804 N N . GLN A 1 108 ? 0.309 2.672 -17.906 1 95.62 108 GLN A N 1
ATOM 805 C CA . GLN A 1 108 ? -0.623 2.256 -18.938 1 95.62 108 GLN A CA 1
ATOM 806 C C . GLN A 1 108 ? -0.951 0.771 -18.828 1 95.62 108 GLN A C 1
ATOM 808 O O . GLN A 1 108 ? -2.109 0.373 -18.969 1 95.62 108 GLN A O 1
ATOM 813 N N . SER A 1 109 ? 0.062 -0.037 -18.609 1 97.5 109 SER A N 1
ATOM 814 C CA . SER A 1 109 ? -0.155 -1.472 -18.438 1 97.5 109 SER A CA 1
ATOM 815 C C . SER A 1 109 ? -1.052 -1.764 -17.25 1 97.5 109 SER A C 1
ATOM 817 O O . SER A 1 109 ? -1.861 -2.693 -17.281 1 97.5 109 SER A O 1
ATOM 819 N N . MET A 1 110 ? -0.858 -0.994 -16.172 1 97.19 110 MET A N 1
ATOM 820 C CA . MET A 1 110 ? -1.718 -1.143 -15 1 97.19 110 MET A CA 1
ATOM 821 C C . MET A 1 110 ? -3.176 -0.869 -15.359 1 97.19 110 MET A C 1
ATOM 823 O O . MET A 1 110 ? -4.059 -1.655 -15.016 1 97.19 110 MET A O 1
ATOM 827 N N . ALA A 1 111 ? -3.412 0.222 -16.047 1 95 111 ALA A N 1
ATOM 828 C CA . ALA A 1 111 ? -4.766 0.619 -16.422 1 95 111 ALA A CA 1
ATOM 829 C C . ALA A 1 111 ? -5.418 -0.441 -17.312 1 95 111 ALA A C 1
ATOM 831 O O . ALA A 1 111 ? -6.578 -0.799 -17.109 1 95 111 ALA A O 1
ATOM 832 N N . GLU A 1 112 ? -4.707 -0.917 -18.25 1 96.12 112 GLU A N 1
ATOM 833 C CA . GLU A 1 112 ? -5.215 -1.922 -19.188 1 96.12 112 GLU A CA 1
ATOM 834 C C . GLU A 1 112 ? -5.574 -3.213 -18.453 1 96.12 112 GLU A C 1
ATOM 836 O O . GLU A 1 112 ? -6.613 -3.818 -18.734 1 96.12 112 GLU A O 1
ATOM 841 N N . GLU A 1 113 ? -4.688 -3.637 -17.547 1 97.19 113 GLU A N 1
ATOM 842 C CA . GLU A 1 113 ? -4.949 -4.867 -16.797 1 97.19 113 GLU A CA 1
ATOM 843 C C . GLU A 1 113 ? -6.152 -4.711 -15.875 1 97.19 113 GLU A C 1
ATOM 845 O O . GLU A 1 113 ? -6.965 -5.625 -15.75 1 97.19 113 GLU A O 1
ATOM 850 N N . ALA A 1 114 ? -6.254 -3.59 -15.188 1 95.94 114 ALA A N 1
ATOM 851 C CA . ALA A 1 114 ? -7.379 -3.318 -14.297 1 95.94 114 ALA A CA 1
ATOM 852 C C . ALA A 1 114 ? -8.703 -3.367 -15.055 1 95.94 114 ALA A C 1
ATOM 854 O O . ALA A 1 114 ? -9.703 -3.879 -14.539 1 95.94 114 ALA A O 1
ATOM 855 N N . LYS A 1 115 ? -8.734 -2.865 -16.234 1 94.19 115 LYS A N 1
ATOM 856 C CA . LYS A 1 115 ? -9.93 -2.82 -17.062 1 94.19 115 LYS A CA 1
ATOM 857 C C . LYS A 1 115 ? -10.453 -4.223 -17.359 1 94.19 115 LYS A C 1
ATOM 859 O O . LYS A 1 115 ? -11.664 -4.434 -17.453 1 94.19 115 LYS A O 1
ATOM 864 N N . LYS A 1 116 ? -9.562 -5.211 -17.469 1 93.62 116 LYS A N 1
ATOM 865 C CA . LYS A 1 116 ? -9.953 -6.586 -17.766 1 93.62 116 LYS A CA 1
ATOM 866 C C . LYS A 1 116 ? -10.867 -7.156 -16.688 1 93.62 116 LYS A C 1
ATOM 868 O O . LYS A 1 116 ? -11.711 -8.008 -16.969 1 93.62 116 LYS A O 1
ATOM 873 N N . ALA A 1 117 ? -10.695 -6.688 -15.438 1 93.44 117 ALA A N 1
ATOM 874 C CA . ALA A 1 117 ? -11.516 -7.18 -14.328 1 93.44 117 ALA A CA 1
ATOM 875 C C . ALA A 1 117 ? -12.516 -6.117 -13.867 1 93.44 117 ALA A C 1
ATOM 877 O O . ALA A 1 117 ? -13.109 -6.242 -12.797 1 93.44 117 ALA A O 1
ATOM 878 N N . ASN A 1 118 ? -12.648 -5.02 -14.594 1 93 118 ASN A N 1
ATOM 879 C CA . ASN A 1 118 ? -13.531 -3.904 -14.258 1 93 118 ASN A CA 1
ATOM 880 C C . ASN A 1 118 ? -13.195 -3.314 -12.891 1 93 118 ASN A C 1
ATOM 882 O O . ASN A 1 118 ? -14.094 -3.016 -12.102 1 93 118 ASN A O 1
ATOM 886 N N . MET A 1 119 ? -11.969 -3.293 -12.648 1 93.06 119 MET A N 1
ATOM 887 C CA . MET A 1 119 ? -11.508 -2.688 -11.398 1 93.06 119 MET A CA 1
ATOM 888 C C . MET A 1 119 ? -11.148 -1.222 -11.609 1 93.06 119 MET A C 1
ATOM 890 O O . MET A 1 119 ? -10.555 -0.865 -12.633 1 93.06 119 MET A O 1
ATOM 894 N N . THR A 1 120 ? -11.484 -0.407 -10.625 1 90.31 120 THR A N 1
ATOM 895 C CA . THR A 1 120 ? -11.164 1.015 -10.688 1 90.31 120 THR A CA 1
ATOM 896 C C . THR A 1 120 ? -10.023 1.354 -9.727 1 90.31 120 THR A C 1
ATOM 898 O O . THR A 1 120 ? -10.023 0.911 -8.57 1 90.31 120 THR A O 1
ATOM 901 N N . ILE A 1 121 ? -9.047 2.021 -10.234 1 88.81 121 ILE A N 1
ATOM 902 C CA . ILE A 1 121 ? -7.996 2.543 -9.367 1 88.81 121 ILE A CA 1
ATOM 903 C C . ILE A 1 121 ? -8.453 3.854 -8.727 1 88.81 121 ILE A C 1
ATOM 905 O O . ILE A 1 121 ? -8.656 4.852 -9.422 1 88.81 121 ILE A O 1
ATOM 909 N N . VAL A 1 122 ? -8.539 3.924 -7.41 1 83.94 122 VAL A N 1
ATOM 910 C CA . VAL A 1 122 ? -9.336 4.988 -6.809 1 83.94 122 VAL A CA 1
ATOM 911 C C . VAL A 1 122 ? -8.43 5.926 -6.012 1 83.94 122 VAL A C 1
ATOM 913 O O . VAL A 1 122 ? -8.828 7.043 -5.668 1 83.94 122 VAL A O 1
ATOM 916 N N . ALA A 1 123 ? -7.242 5.422 -5.602 1 79 123 ALA A N 1
ATOM 917 C CA . ALA A 1 123 ? -6.316 6.234 -4.82 1 79 123 ALA A CA 1
ATOM 918 C C . ALA A 1 123 ? -4.867 5.891 -5.156 1 79 123 ALA A C 1
ATOM 920 O O . ALA A 1 123 ? -4.562 4.762 -5.547 1 79 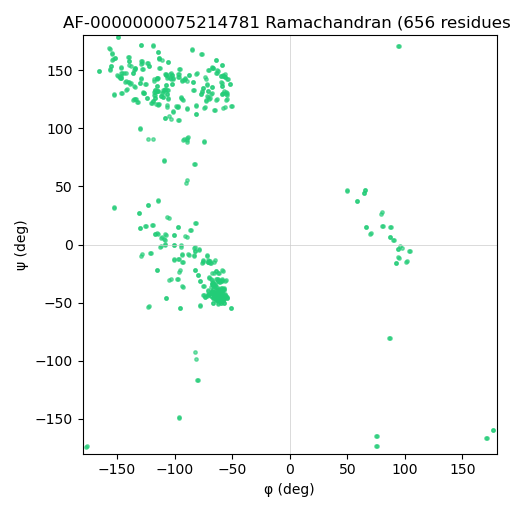123 ALA A O 1
ATOM 921 N N . GLY A 1 124 ? -4.031 6.914 -4.973 1 86.62 124 GLY A N 1
ATOM 922 C CA . GLY A 1 124 ? -2.625 6.695 -5.27 1 86.62 124 GLY A CA 1
ATOM 923 C C . GLY A 1 124 ? -1.702 7.617 -4.492 1 86.62 124 GLY A C 1
ATOM 924 O O . GLY A 1 124 ? -2.148 8.609 -3.92 1 86.62 124 GLY A O 1
ATOM 925 N N . ASP A 1 125 ? -0.518 7.23 -4.496 1 89.44 125 ASP A N 1
ATOM 926 C CA . ASP A 1 125 ? 0.566 8.008 -3.896 1 89.44 125 ASP A CA 1
ATOM 927 C C . ASP A 1 125 ? 1.862 7.836 -4.688 1 89.44 125 ASP A C 1
ATOM 929 O O . ASP A 1 125 ? 2.1 6.781 -5.281 1 89.44 125 ASP A O 1
ATOM 933 N N . THR A 1 126 ? 2.646 8.922 -4.695 1 90.44 126 THR A N 1
ATOM 934 C CA . THR A 1 126 ? 3.947 8.859 -5.355 1 90.44 126 THR A CA 1
ATOM 935 C C . THR A 1 126 ? 5.039 9.43 -4.457 1 90.44 126 THR A C 1
ATOM 937 O O . THR A 1 126 ? 4.91 10.555 -3.955 1 90.44 126 THR A O 1
ATOM 940 N N . LYS A 1 127 ? 6.008 8.641 -4.199 1 92.75 127 LYS A N 1
ATOM 941 C CA . LYS A 1 127 ? 7.227 9.07 -3.523 1 92.75 127 LYS A CA 1
ATOM 942 C C . LYS A 1 127 ? 8.438 8.945 -4.441 1 92.75 127 LYS A C 1
ATOM 944 O O . LYS A 1 127 ? 8.5 8.031 -5.27 1 92.75 127 LYS A O 1
ATOM 949 N N . VAL A 1 128 ? 9.328 9.883 -4.32 1 92.69 128 VAL A N 1
ATOM 950 C CA . VAL A 1 128 ? 10.602 9.805 -5.035 1 92.69 128 VAL A CA 1
ATOM 951 C C . VAL A 1 128 ? 11.75 9.742 -4.031 1 92.69 128 VAL A C 1
ATOM 953 O O . VAL A 1 128 ? 11.797 10.523 -3.078 1 92.69 128 VAL A O 1
ATOM 956 N N . VAL A 1 129 ? 12.625 8.75 -4.211 1 94.62 129 VAL A N 1
ATOM 957 C CA . VAL A 1 129 ? 13.797 8.609 -3.359 1 94.62 129 VAL A CA 1
ATOM 958 C C . VAL A 1 129 ? 15.062 8.844 -4.18 1 94.62 129 VAL A C 1
ATOM 960 O O . VAL A 1 129 ? 15.031 8.781 -5.41 1 94.62 129 VAL A O 1
ATOM 963 N N . GLU A 1 130 ? 16.141 9.148 -3.492 1 93.56 130 GLU A N 1
ATOM 964 C CA . GLU A 1 130 ? 17.391 9.477 -4.16 1 93.56 130 GLU A CA 1
ATOM 965 C C . GLU A 1 130 ? 17.922 8.281 -4.957 1 93.56 130 GLU A C 1
ATOM 967 O O . GLU A 1 130 ? 17.594 7.133 -4.656 1 93.56 130 GLU A O 1
ATOM 972 N N . ARG A 1 131 ? 18.781 8.625 -5.914 1 93.12 131 ARG A N 1
ATOM 973 C CA . ARG A 1 131 ? 19.484 7.562 -6.617 1 93.12 131 ARG A CA 1
ATOM 974 C C . ARG A 1 131 ? 20.234 6.664 -5.637 1 93.12 131 ARG A C 1
ATOM 976 O O . ARG A 1 131 ? 20.906 7.152 -4.723 1 93.12 131 ARG A O 1
ATOM 983 N N . GLY A 1 132 ? 20.047 5.328 -5.789 1 93.56 132 GLY A N 1
ATOM 984 C CA . GLY A 1 132 ? 20.703 4.395 -4.891 1 93.56 132 GLY A CA 1
ATOM 985 C C . GLY A 1 132 ? 19.844 3.994 -3.707 1 93.56 132 GLY A C 1
ATOM 986 O O . GLY A 1 132 ? 20.219 3.121 -2.924 1 93.56 132 GLY A O 1
ATOM 987 N N . SER A 1 133 ? 18.656 4.586 -3.594 1 94.88 133 SER A N 1
ATOM 988 C CA . SER A 1 133 ? 17.766 4.285 -2.471 1 94.88 133 SER A CA 1
ATOM 989 C C . SER A 1 133 ? 16.562 3.469 -2.916 1 94.88 133 SER A C 1
ATOM 991 O O . SER A 1 133 ? 15.609 3.295 -2.154 1 94.88 133 SER A O 1
ATOM 993 N N . ALA A 1 134 ? 16.516 3.098 -4.137 1 95.19 134 ALA A N 1
ATOM 994 C CA . ALA A 1 134 ? 15.609 2.121 -4.742 1 95.19 134 ALA A CA 1
ATOM 995 C C . ALA A 1 134 ? 16.219 1.528 -6.012 1 95.19 134 ALA A C 1
ATOM 997 O O . ALA A 1 134 ? 17.266 1.974 -6.473 1 95.19 134 ALA A O 1
ATOM 998 N N . ASP A 1 135 ? 15.633 0.509 -6.5 1 95.69 135 ASP A N 1
ATOM 999 C CA . ASP A 1 135 ? 16.062 -0.084 -7.762 1 95.69 135 ASP A CA 1
ATOM 1000 C C . ASP A 1 135 ? 15.047 0.181 -8.867 1 95.69 135 ASP A C 1
ATOM 1002 O O . ASP A 1 135 ? 14.367 -0.739 -9.32 1 95.69 135 ASP A O 1
ATOM 1006 N N . GLY A 1 136 ? 15.016 1.437 -9.289 1 96 136 GLY A N 1
ATOM 1007 C CA . GLY A 1 136 ? 14.117 1.861 -10.352 1 96 136 GLY A CA 1
ATOM 1008 C C . GLY A 1 136 ? 12.75 2.266 -9.844 1 96 136 GLY A C 1
ATOM 1009 O O . GLY A 1 136 ? 12.477 3.453 -9.656 1 96 136 GLY A O 1
ATOM 1010 N N . LEU A 1 137 ? 11.914 1.226 -9.602 1 97.38 137 LEU A N 1
ATOM 1011 C CA . LEU A 1 137 ? 10.516 1.47 -9.266 1 97.38 137 LEU A CA 1
ATOM 1012 C C . LEU A 1 137 ? 9.953 0.334 -8.414 1 97.38 137 LEU A C 1
ATOM 1014 O O . LEU A 1 137 ? 10.18 -0.84 -8.711 1 97.38 137 LEU A O 1
ATOM 1018 N N . TYR A 1 138 ? 9.336 0.67 -7.316 1 98 138 TYR A N 1
ATOM 1019 C CA . TYR A 1 138 ? 8.523 -0.264 -6.551 1 98 138 TYR A CA 1
ATOM 1020 C C . TYR A 1 138 ? 7.062 0.171 -6.543 1 98 138 TYR A C 1
ATOM 1022 O O . TYR A 1 138 ? 6.762 1.367 -6.516 1 98 138 TYR A O 1
ATOM 1030 N N . ILE A 1 139 ? 6.16 -0.773 -6.594 1 97.81 139 ILE A N 1
ATOM 1031 C CA . ILE A 1 139 ? 4.727 -0.5 -6.594 1 97.81 139 ILE A CA 1
ATOM 1032 C C . ILE A 1 139 ? 4.051 -1.295 -5.48 1 97.81 139 ILE A C 1
ATOM 1034 O O . ILE A 1 139 ? 4.355 -2.473 -5.273 1 97.81 139 ILE A O 1
ATOM 1038 N N . ASN A 1 140 ? 3.268 -0.702 -4.695 1 97.44 140 ASN A N 1
ATOM 1039 C CA . ASN A 1 140 ? 2.342 -1.384 -3.797 1 97.44 140 ASN A CA 1
ATOM 1040 C C . ASN A 1 140 ? 0.895 -1.224 -4.258 1 97.44 140 ASN A C 1
ATOM 1042 O O . ASN A 1 140 ? 0.485 -0.136 -4.664 1 97.44 140 ASN A O 1
ATOM 1046 N N . THR A 1 141 ? 0.16 -2.293 -4.27 1 97.38 141 THR A N 1
ATOM 1047 C CA . THR A 1 141 ? -1.265 -2.225 -4.574 1 97.38 141 THR A CA 1
ATOM 1048 C C . THR A 1 141 ? -2.086 -2.873 -3.461 1 97.38 141 THR A C 1
ATOM 1050 O O . THR A 1 141 ? -1.68 -3.891 -2.896 1 97.38 141 THR A O 1
ATOM 1053 N N . THR A 1 142 ? -3.164 -2.271 -3.107 1 96.62 142 THR A N 1
ATOM 1054 C CA . THR A 1 142 ? -4.191 -2.844 -2.244 1 96.62 142 THR A CA 1
ATOM 1055 C C . THR A 1 142 ? -5.516 -2.969 -2.99 1 96.62 142 THR A C 1
ATOM 1057 O O . THR A 1 142 ? -5.98 -2.006 -3.605 1 96.62 142 THR A O 1
ATOM 1060 N N . GLY A 1 143 ? -6.055 -4.137 -2.994 1 95.75 143 GLY A N 1
ATOM 1061 C CA . GLY A 1 143 ? -7.328 -4.395 -3.646 1 95.75 143 GLY A CA 1
ATOM 1062 C C . GLY A 1 143 ? -8.469 -4.613 -2.666 1 95.75 143 GLY A C 1
ATOM 1063 O O . GLY A 1 143 ? -8.266 -5.191 -1.596 1 95.75 143 GLY A O 1
ATOM 1064 N N . ILE A 1 144 ? -9.648 -4.176 -3.023 1 94.62 144 ILE A N 1
ATOM 1065 C CA . ILE A 1 144 ? -10.883 -4.414 -2.287 1 94.62 144 ILE A CA 1
ATOM 1066 C C . ILE A 1 144 ? -11.906 -5.086 -3.199 1 94.62 144 ILE A C 1
ATOM 1068 O O . ILE A 1 144 ? -12.133 -4.633 -4.324 1 94.62 144 ILE A O 1
ATOM 1072 N N . GLY A 1 145 ? -12.398 -6.141 -2.768 1 94.56 145 GLY A N 1
ATOM 1073 C CA . GLY A 1 145 ? -13.445 -6.859 -3.477 1 94.56 145 GLY A CA 1
ATOM 1074 C C . GLY A 1 145 ? -14.641 -7.199 -2.6 1 94.56 145 GLY A C 1
ATOM 1075 O O . GLY A 1 145 ? -14.602 -6.98 -1.388 1 94.56 145 GLY A O 1
ATOM 1076 N N . VAL A 1 146 ? -15.703 -7.699 -3.217 1 94 146 VAL A N 1
ATOM 1077 C CA . VAL A 1 146 ? -16.922 -8.094 -2.523 1 94 146 VAL A CA 1
ATOM 1078 C C . VAL A 1 146 ? -17.125 -9.602 -2.639 1 94 146 VAL A C 1
ATOM 1080 O O . VAL A 1 146 ? -16.906 -10.18 -3.705 1 94 146 VAL A O 1
ATOM 1083 N N . ILE A 1 147 ? -17.406 -10.188 -1.528 1 91.81 147 ILE A N 1
ATOM 1084 C CA . ILE A 1 147 ? -17.719 -11.609 -1.521 1 91.81 147 ILE A CA 1
ATOM 1085 C C . ILE A 1 147 ? -19.234 -11.812 -1.538 1 91.81 147 ILE A C 1
ATOM 1087 O O . ILE A 1 147 ? -19.906 -11.531 -0.548 1 91.81 147 ILE A O 1
ATOM 1091 N N . SER A 1 148 ? -19.688 -12.234 -2.639 1 85.25 148 SER A N 1
ATOM 1092 C CA . SER A 1 148 ? -21.109 -12.516 -2.746 1 85.25 148 SER A CA 1
ATOM 1093 C C . SER A 1 148 ? -21.406 -14 -2.555 1 85.25 148 SER A C 1
ATOM 1095 O O . SER A 1 148 ? -22.5 -14.367 -2.115 1 85.25 148 SER A O 1
ATOM 1097 N N . ARG A 1 149 ? -20.438 -14.859 -2.924 1 85.56 149 ARG A N 1
ATOM 1098 C CA . ARG A 1 149 ? -20.531 -16.312 -2.779 1 85.56 149 ARG A CA 1
ATOM 1099 C C . ARG A 1 149 ? -19.281 -16.875 -2.102 1 85.56 149 ARG A C 1
ATOM 1101 O O . ARG A 1 149 ? -18.266 -17.109 -2.76 1 85.56 149 ARG A O 1
ATOM 1108 N N . PRO A 1 150 ? -19.391 -17.125 -0.843 1 85.38 150 PRO A N 1
ATOM 1109 C CA . PRO A 1 150 ? -18.203 -17.672 -0.158 1 85.38 150 PRO A CA 1
ATOM 1110 C C . PRO A 1 150 ? -17.859 -19.078 -0.627 1 85.38 150 PRO A C 1
ATOM 1112 O O . PRO A 1 150 ? -18.719 -19.797 -1.127 1 85.38 150 PRO A O 1
ATOM 1115 N N . LEU A 1 151 ? -16.641 -19.453 -0.553 1 88.75 151 LEU A N 1
ATOM 1116 C CA . LEU A 1 151 ? -16.188 -20.797 -0.845 1 88.75 151 LEU A CA 1
ATOM 1117 C C . LEU A 1 151 ? -16.703 -21.781 0.192 1 88.75 151 LEU A C 1
ATOM 1119 O O . LEU A 1 151 ? -17.016 -21.406 1.322 1 88.75 151 LEU A O 1
ATOM 1123 N N . ASP A 1 152 ? -16.875 -23.031 -0.237 1 87.88 152 ASP A N 1
ATOM 1124 C CA . ASP A 1 152 ? -17.234 -24.109 0.668 1 87.88 152 ASP A CA 1
ATOM 1125 C C . ASP A 1 152 ? -15.984 -24.781 1.25 1 87.88 152 ASP A C 1
ATOM 1127 O O . ASP A 1 152 ? -15.562 -25.844 0.785 1 87.88 152 ASP A O 1
ATOM 1131 N N . ARG A 1 153 ? -15.422 -24.422 2.299 1 85.69 153 ARG A N 1
ATOM 1132 C CA . ARG A 1 153 ? -14.078 -24.75 2.781 1 85.69 153 ARG A CA 1
ATOM 1133 C C . ARG A 1 153 ? -14.062 -26.109 3.473 1 85.69 153 ARG A C 1
ATOM 1135 O O . ARG A 1 153 ? -13.102 -26.438 4.172 1 85.69 153 ARG A O 1
ATOM 1142 N N . LYS A 1 154 ? -15 -26.891 3.24 1 92 154 LYS A N 1
ATOM 1143 C CA . LYS A 1 154 ? -15.008 -28.234 3.793 1 92 154 LYS A CA 1
ATOM 1144 C C . LYS A 1 154 ? -14.305 -29.219 2.863 1 92 154 LYS A C 1
ATOM 1146 O O . LYS A 1 154 ? -14.945 -29.875 2.045 1 92 154 LYS A O 1
ATOM 1151 N N . ILE A 1 155 ? -13.023 -29.391 3.09 1 96.88 155 ILE A N 1
ATOM 1152 C CA . ILE A 1 155 ? -12.219 -30.297 2.279 1 96.88 155 ILE A CA 1
ATOM 1153 C C . ILE A 1 155 ? -12.508 -31.75 2.678 1 96.88 155 ILE A C 1
ATOM 1155 O O . ILE A 1 155 ? -12.555 -32.062 3.865 1 96.88 155 ILE A O 1
ATOM 1159 N N . CYS A 1 156 ? -12.734 -32.562 1.699 1 97.38 156 CYS A N 1
ATOM 1160 C CA . CYS A 1 156 ? -13.07 -33.969 1.935 1 97.38 156 CYS A CA 1
ATOM 1161 C C . CYS A 1 156 ? -12.078 -34.875 1.234 1 97.38 156 CYS A C 1
ATOM 1163 O O . CYS A 1 156 ? -11.484 -34.5 0.218 1 97.38 156 CYS A O 1
ATOM 1165 N N . GLU A 1 157 ? -11.992 -36.094 1.876 1 98.12 157 GLU A N 1
ATOM 1166 C CA . GLU A 1 157 ? -11.234 -37.125 1.183 1 98.12 157 GLU A CA 1
ATOM 1167 C C . GLU A 1 157 ? -11.82 -37.406 -0.2 1 98.12 157 GLU A C 1
ATOM 1169 O O . GLU A 1 157 ? -13.039 -37.469 -0.363 1 98.12 157 GLU A O 1
ATOM 1174 N N . GLY A 1 158 ? -10.93 -37.406 -1.193 1 98.5 158 GLY A N 1
ATOM 1175 C CA . GLY A 1 158 ? -11.375 -37.656 -2.553 1 98.5 158 GLY A CA 1
ATOM 1176 C C . GLY A 1 158 ? -11.484 -36.406 -3.395 1 98.5 158 GLY A C 1
ATOM 1177 O O . GLY A 1 158 ? -11.57 -36.469 -4.621 1 98.5 158 GLY A O 1
ATOM 1178 N N . ASP A 1 159 ? -11.461 -35.25 -2.76 1 98.75 159 ASP A N 1
ATOM 1179 C CA . ASP A 1 159 ? -11.477 -34 -3.521 1 98.75 159 ASP A CA 1
ATOM 1180 C C . ASP A 1 159 ? -10.312 -33.969 -4.508 1 98.75 159 ASP A C 1
ATOM 1182 O O . ASP A 1 159 ? -9.219 -34.469 -4.215 1 98.75 159 ASP A O 1
ATOM 1186 N N . SER A 1 160 ? -10.555 -33.344 -5.648 1 98.81 160 SER A N 1
ATOM 1187 C CA . SER A 1 160 ? -9.555 -33.25 -6.711 1 98.81 160 SER A CA 1
ATOM 1188 C C . SER A 1 160 ? -8.727 -31.984 -6.57 1 98.81 160 SER A C 1
ATOM 1190 O O . SER A 1 160 ? -9.25 -30.938 -6.199 1 98.81 160 SER A O 1
ATOM 1192 N N . ILE A 1 161 ? -7.445 -32.125 -6.852 1 98.88 161 ILE A N 1
ATOM 1193 C CA . ILE A 1 161 ? -6.566 -30.969 -6.977 1 98.88 161 ILE A CA 1
ATOM 1194 C C . ILE A 1 161 ? -6.406 -30.594 -8.453 1 98.88 161 ILE A C 1
ATOM 1196 O O . ILE A 1 161 ? -5.883 -31.391 -9.242 1 98.88 161 ILE A O 1
ATOM 1200 N N . ILE A 1 162 ? -6.82 -29.359 -8.852 1 98.88 162 ILE A N 1
ATOM 1201 C CA . ILE A 1 162 ? -6.77 -28.906 -10.234 1 98.88 162 ILE A CA 1
ATOM 1202 C C . ILE A 1 162 ? -5.828 -27.703 -10.344 1 98.88 162 ILE A C 1
ATOM 1204 O O . ILE A 1 162 ? -5.855 -26.812 -9.5 1 98.88 162 ILE A O 1
ATOM 1208 N N . ILE A 1 163 ? -4.93 -27.734 -11.289 1 98.88 163 ILE A N 1
ATOM 1209 C CA . ILE A 1 163 ? -4.148 -26.547 -11.641 1 98.88 163 ILE A CA 1
ATOM 1210 C C . ILE A 1 163 ? -4.617 -26.016 -12.992 1 98.88 163 ILE A C 1
ATOM 1212 O O . ILE A 1 163 ? -4.984 -26.781 -13.883 1 98.88 163 ILE A O 1
ATOM 1216 N N . SER A 1 164 ? -4.582 -24.719 -13.172 1 98.75 164 SER A N 1
ATOM 1217 C CA . SER A 1 164 ? -5.191 -24.094 -14.344 1 98.75 164 SER A CA 1
ATOM 1218 C C . SER A 1 164 ? -4.254 -24.141 -15.547 1 98.75 164 SER A C 1
ATOM 1220 O O . SER A 1 164 ? -4.656 -23.812 -16.656 1 98.75 164 SER A O 1
ATOM 1222 N N . GLY A 1 165 ? -3.012 -24.531 -15.398 1 98.25 165 GLY A N 1
ATOM 1223 C CA . GLY A 1 165 ? -2.055 -24.609 -16.5 1 98.25 165 GLY A CA 1
ATOM 1224 C C . GLY A 1 165 ? -0.661 -25 -16.047 1 98.25 165 GLY A C 1
ATOM 1225 O O . GLY A 1 165 ? -0.492 -25.578 -14.969 1 98.25 165 GLY A O 1
ATOM 1226 N N . SER A 1 166 ? 0.363 -24.688 -16.875 1 98.19 166 SER A N 1
ATOM 1227 C CA . SER A 1 166 ? 1.737 -25.125 -16.656 1 98.19 166 SER A CA 1
ATOM 1228 C C . SER A 1 166 ? 2.359 -24.391 -15.469 1 98.19 166 SER A C 1
ATOM 1230 O O . SER A 1 166 ? 2.057 -23.219 -15.234 1 98.19 166 SER A O 1
ATOM 1232 N N . VAL A 1 167 ? 3.279 -25.062 -14.805 1 97.25 167 VAL A N 1
ATOM 1233 C CA . VAL A 1 167 ? 3.879 -24.516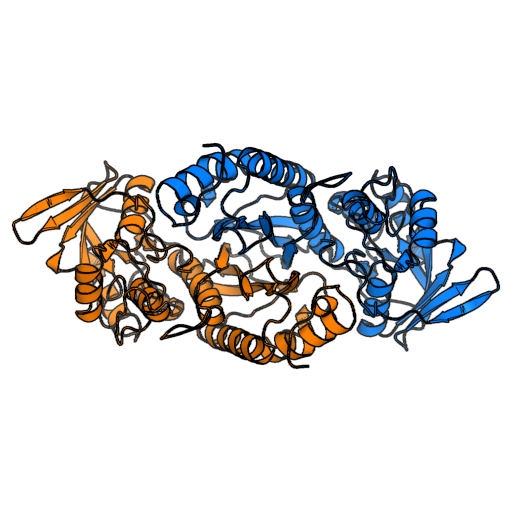 -13.594 1 97.25 167 VAL A CA 1
ATOM 1234 C C . VAL A 1 167 ? 5.27 -23.969 -13.898 1 97.25 167 VAL A C 1
ATOM 1236 O O . VAL A 1 167 ? 5.949 -24.453 -14.805 1 97.25 167 VAL A O 1
ATOM 1239 N N . GLY A 1 168 ? 5.641 -22.859 -13.188 1 95.69 168 GLY A N 1
ATOM 1240 C CA . GLY A 1 168 ? 7.008 -22.359 -13.164 1 95.69 168 GLY A CA 1
ATOM 1241 C C . GLY A 1 168 ? 7.297 -21.359 -14.266 1 95.69 168 GLY A C 1
ATOM 1242 O O . GLY A 1 168 ? 8.414 -20.859 -14.383 1 95.69 168 GLY A O 1
ATOM 1243 N N . ASP A 1 169 ? 6.309 -20.969 -15.086 1 96.31 169 ASP A N 1
ATOM 1244 C CA . ASP A 1 169 ? 6.516 -20.141 -16.266 1 96.31 169 ASP A CA 1
ATOM 1245 C C . ASP A 1 169 ? 7.105 -18.781 -15.898 1 96.31 169 ASP A C 1
ATOM 1247 O O . ASP A 1 169 ? 8.078 -18.344 -16.516 1 96.31 169 ASP A O 1
ATOM 1251 N N . HIS A 1 170 ? 6.551 -18.141 -14.953 1 96.69 170 HIS A N 1
ATOM 1252 C CA . HIS A 1 170 ? 6.996 -16.797 -14.57 1 96.69 170 HIS A CA 1
ATOM 1253 C C . HIS A 1 170 ? 8.422 -16.828 -14.039 1 96.69 170 HIS A C 1
ATOM 1255 O O . HIS A 1 170 ? 9.242 -15.984 -14.398 1 96.69 170 HIS A O 1
ATOM 1261 N N . GLY A 1 171 ? 8.703 -17.812 -13.148 1 93.94 171 GLY A N 1
ATOM 1262 C CA . GLY A 1 171 ? 10.039 -17.938 -12.594 1 93.94 171 GLY A CA 1
ATOM 1263 C C . GLY A 1 171 ? 11.117 -18.047 -13.656 1 93.94 171 GLY A C 1
ATOM 1264 O O . GLY A 1 171 ? 12.125 -17.328 -13.602 1 93.94 171 GLY A O 1
ATOM 1265 N N . VAL A 1 172 ? 10.883 -18.859 -14.617 1 93.06 172 VAL A N 1
ATOM 1266 C CA . VAL A 1 172 ? 11.867 -19.062 -15.664 1 93.06 172 VAL A CA 1
ATOM 1267 C C . VAL A 1 172 ? 11.953 -17.828 -16.547 1 93.06 172 VAL A C 1
ATOM 1269 O O . VAL A 1 172 ? 13.047 -17.422 -16.969 1 93.06 172 VAL A O 1
ATOM 1272 N N . ALA A 1 173 ? 10.82 -17.234 -16.828 1 94.31 173 ALA A N 1
ATOM 1273 C CA . ALA A 1 173 ? 10.82 -16.016 -17.641 1 94.31 173 ALA A CA 1
ATOM 1274 C C . ALA A 1 173 ? 11.703 -14.938 -17.016 1 94.31 173 ALA A C 1
ATOM 1276 O O . ALA A 1 173 ? 12.445 -14.242 -17.719 1 94.31 173 ALA A O 1
ATOM 1277 N N . ILE A 1 174 ? 11.586 -14.773 -15.703 1 93.81 174 ILE A N 1
ATOM 1278 C CA . ILE A 1 174 ? 12.375 -13.758 -15 1 93.81 174 ILE A CA 1
ATOM 1279 C C . ILE A 1 174 ? 13.852 -14.141 -15.023 1 93.81 174 ILE A C 1
ATOM 1281 O O . ILE A 1 174 ? 14.719 -13.289 -15.219 1 93.81 174 ILE A O 1
ATOM 1285 N N . LEU A 1 175 ? 14.133 -15.422 -14.852 1 89.25 175 LEU A N 1
ATOM 1286 C CA . LEU A 1 175 ? 15.516 -15.898 -14.898 1 89.25 175 LEU A CA 1
ATOM 1287 C C . LEU A 1 175 ? 16.141 -15.609 -16.25 1 89.25 175 LEU A C 1
ATOM 1289 O O . LEU A 1 175 ? 17.297 -15.18 -16.328 1 89.25 175 LEU A O 1
ATOM 1293 N N . VAL A 1 176 ? 15.414 -15.836 -17.266 1 88.31 176 VAL A N 1
ATOM 1294 C CA . VAL A 1 176 ? 15.875 -15.594 -18.625 1 88.31 176 VAL A CA 1
ATOM 1295 C C . VAL A 1 176 ? 16.094 -14.094 -18.844 1 88.31 176 VAL A C 1
ATOM 1297 O O . VAL A 1 176 ? 17.109 -13.68 -19.406 1 88.31 176 VAL A O 1
ATOM 1300 N N . ALA A 1 177 ? 15.188 -13.344 -18.375 1 91.69 177 ALA A N 1
ATOM 1301 C CA . ALA A 1 177 ? 15.25 -11.891 -18.547 1 91.69 177 ALA A CA 1
ATOM 1302 C C . ALA A 1 177 ? 16.469 -11.305 -17.844 1 91.69 177 ALA A C 1
ATOM 1304 O O . ALA A 1 177 ? 17 -10.281 -18.266 1 91.69 177 ALA A O 1
ATOM 1305 N N . ARG A 1 178 ? 16.891 -11.938 -16.781 1 89.69 178 ARG A N 1
ATOM 1306 C CA . ARG A 1 178 ? 18.047 -11.484 -16.031 1 89.69 178 ARG A CA 1
ATOM 1307 C C . ARG A 1 178 ? 19.344 -11.906 -16.734 1 89.69 178 ARG A C 1
ATOM 1309 O O . ARG A 1 178 ? 20.438 -11.461 -16.344 1 89.69 178 ARG A O 1
ATOM 1316 N N . GLY A 1 179 ? 19.234 -12.625 -17.781 1 81.81 179 GLY A N 1
ATOM 1317 C CA . GLY A 1 179 ? 20.406 -13.094 -18.5 1 81.81 179 GLY A CA 1
ATOM 1318 C C . GLY A 1 179 ? 21.234 -14.078 -17.703 1 81.81 179 GLY A C 1
ATOM 1319 O O . GLY A 1 179 ? 22.438 -14.234 -17.953 1 81.81 179 GLY A O 1
ATOM 1320 N N . GLU A 1 180 ? 20.641 -14.508 -16.766 1 68.69 180 GLU A N 1
ATOM 1321 C CA . GLU A 1 180 ? 21.391 -15.414 -15.898 1 68.69 180 GLU A CA 1
ATOM 1322 C C . GLU A 1 180 ? 21.781 -16.688 -16.641 1 68.69 180 GLU A C 1
ATOM 1324 O O . GLU A 1 180 ? 20.984 -17.266 -17.375 1 68.69 180 GLU A O 1
ATOM 1329 N N . LEU A 1 181 ? 23.031 -16.891 -16.609 1 65.94 181 LEU A N 1
ATOM 1330 C CA . LEU A 1 181 ? 23.688 -18.109 -17.047 1 65.94 181 LEU A CA 1
ATOM 1331 C C . LEU A 1 181 ? 23.625 -18.25 -18.562 1 65.94 181 LEU A C 1
ATOM 1333 O O . LEU A 1 181 ? 23.766 -19.344 -19.094 1 65.94 181 LEU A O 1
ATOM 1337 N N . GLY A 1 182 ? 23.219 -17.25 -19.172 1 70.62 182 GLY A N 1
ATOM 1338 C CA . GLY A 1 182 ? 23.234 -17.312 -20.625 1 70.62 182 GLY A CA 1
ATOM 1339 C C . GLY A 1 182 ? 22.047 -18.078 -21.188 1 70.62 182 GLY A C 1
ATOM 1340 O O . GLY A 1 182 ? 22.094 -18.531 -22.328 1 70.62 182 GLY A O 1
ATOM 1341 N N . LEU A 1 183 ? 21.109 -18.25 -20.344 1 70.69 183 LEU A N 1
ATOM 1342 C CA . LEU A 1 183 ? 19.922 -18.969 -20.75 1 70.69 183 LEU A CA 1
ATOM 1343 C C . LEU A 1 183 ? 19.156 -18.203 -21.828 1 70.69 183 LEU A C 1
ATOM 1345 O O . LEU A 1 183 ? 18.906 -17 -21.656 1 70.69 183 LEU A O 1
ATOM 1349 N N . VAL A 1 184 ? 19.109 -18.875 -23.031 1 75.75 184 VAL A N 1
ATOM 1350 C CA . VAL A 1 184 ? 18.25 -18.312 -24.062 1 75.75 184 VAL A CA 1
ATOM 1351 C C . VAL A 1 184 ? 16.984 -19.156 -24.188 1 75.75 184 VAL A C 1
ATOM 1353 O O . VAL A 1 184 ? 17.047 -20.375 -24.281 1 75.75 184 VAL A O 1
ATOM 1356 N N . SER A 1 185 ? 15.82 -18.562 -23.766 1 79.75 185 SER A N 1
ATOM 1357 C CA . SER A 1 185 ? 14.531 -19.25 -23.844 1 79.75 185 SER A CA 1
ATOM 1358 C C . SER A 1 185 ? 13.43 -18.297 -24.297 1 79.75 185 SER A C 1
ATOM 1360 O O . SER A 1 185 ? 13.555 -17.078 -24.141 1 79.75 185 SER A O 1
ATOM 1362 N N . LYS A 1 186 ? 12.461 -18.938 -24.875 1 86.88 186 LYS A N 1
ATOM 1363 C CA . LYS A 1 186 ? 11.32 -18.156 -25.344 1 86.88 186 LYS A CA 1
ATOM 1364 C C . LYS A 1 186 ? 10.18 -18.172 -24.344 1 86.88 186 LYS A C 1
ATOM 1366 O O . LYS A 1 186 ? 9.055 -17.75 -24.656 1 86.88 186 LYS A O 1
ATOM 1371 N N . VAL A 1 187 ? 10.562 -18.594 -23.172 1 90.94 187 VAL A N 1
ATOM 1372 C CA . VAL A 1 187 ? 9.508 -18.703 -22.172 1 90.94 187 VAL A CA 1
ATOM 1373 C C . VAL A 1 187 ? 9.008 -17.312 -21.797 1 90.94 187 VAL A C 1
ATOM 1375 O O . VAL A 1 187 ? 9.805 -16.391 -21.562 1 90.94 187 VAL A O 1
ATOM 1378 N N . GLU A 1 188 ? 7.684 -17.188 -21.844 1 95.38 188 GLU A N 1
ATOM 1379 C CA . GLU A 1 188 ? 7.043 -15.953 -21.406 1 95.38 188 GLU A CA 1
ATOM 1380 C C . GLU A 1 188 ? 6.367 -16.141 -20.047 1 95.38 188 GLU A C 1
ATOM 1382 O O . GLU A 1 188 ? 5.871 -17.219 -19.75 1 95.38 188 GLU A O 1
ATOM 1387 N N . SER A 1 189 ? 6.445 -15.062 -19.266 1 97.31 189 SER A N 1
ATOM 1388 C CA . SER A 1 189 ? 5.699 -15.07 -18.016 1 97.31 189 SER A CA 1
ATOM 1389 C C . SER A 1 189 ? 4.223 -15.367 -18.25 1 97.31 189 SER A C 1
ATOM 1391 O O . SER A 1 189 ? 3.637 -14.898 -19.219 1 97.31 189 SER A O 1
ATOM 1393 N N . ASP A 1 190 ? 3.65 -16.094 -17.391 1 97.81 190 ASP A N 1
ATOM 1394 C CA . ASP A 1 190 ? 2.219 -16.359 -17.438 1 97.81 190 ASP A CA 1
ATOM 1395 C C . ASP A 1 190 ? 1.419 -15.266 -16.75 1 97.81 190 ASP A C 1
ATOM 1397 O O . ASP A 1 190 ? 0.221 -15.422 -16.5 1 97.81 190 ASP A O 1
ATOM 1401 N N . CYS A 1 191 ? 1.995 -14.148 -16.422 1 98.06 191 CYS A N 1
ATOM 1402 C CA . CYS A 1 191 ? 1.341 -13.062 -15.703 1 98.06 191 CYS A CA 1
ATOM 1403 C C . CYS A 1 191 ? 0.016 -12.695 -16.359 1 98.06 191 CYS A C 1
ATOM 1405 O O . CYS A 1 191 ? -0.009 -12.25 -17.516 1 98.06 191 CYS A O 1
ATOM 1407 N N . ALA A 1 192 ? -1.055 -12.852 -15.562 1 97.62 192 ALA A N 1
ATOM 1408 C CA . ALA A 1 192 ? -2.393 -12.555 -16.078 1 97.62 192 ALA A CA 1
ATOM 1409 C C . ALA A 1 192 ? -3.404 -12.461 -14.938 1 97.62 192 ALA A C 1
ATOM 1411 O O . ALA A 1 192 ? -3.279 -13.164 -13.93 1 97.62 192 ALA A O 1
ATOM 1412 N N . SER A 1 193 ? -4.402 -11.633 -15.133 1 97.94 193 SER A N 1
ATOM 1413 C CA . SER A 1 193 ? -5.539 -11.609 -14.219 1 97.94 193 SER A CA 1
ATOM 1414 C C . SER A 1 193 ? -6.406 -12.852 -14.398 1 97.94 193 SER A C 1
ATOM 1416 O O . SER A 1 193 ? -6.699 -13.266 -15.523 1 97.94 193 SER A O 1
ATOM 1418 N N . LEU A 1 194 ? -6.848 -13.422 -13.305 1 97.94 194 LEU A N 1
ATOM 1419 C CA . LEU A 1 194 ? -7.531 -14.703 -13.344 1 97.94 194 LEU A CA 1
ATOM 1420 C C . LEU A 1 194 ? -9.008 -14.547 -12.977 1 97.94 194 LEU A C 1
ATOM 1422 O O . LEU A 1 194 ? -9.719 -15.539 -12.836 1 97.94 194 LEU A O 1
ATOM 1426 N N . TYR A 1 195 ? -9.516 -13.367 -12.797 1 97.31 195 TYR A N 1
ATOM 1427 C CA . TYR A 1 195 ? -10.883 -13.156 -12.312 1 97.31 195 TYR A CA 1
ATOM 1428 C C . TYR A 1 195 ? -11.891 -13.844 -13.219 1 97.31 195 TYR A C 1
ATOM 1430 O O . TYR A 1 195 ? -12.75 -14.594 -12.75 1 97.31 195 TYR A O 1
ATOM 1438 N N . SER A 1 196 ? -11.805 -13.617 -14.547 1 97.31 196 SER A N 1
ATOM 1439 C CA . SER A 1 196 ? -12.75 -14.211 -15.484 1 97.31 196 SER A CA 1
ATOM 1440 C C . SER A 1 196 ? -12.695 -15.734 -15.438 1 97.31 196 SER A C 1
ATOM 1442 O O . SER A 1 196 ? -13.734 -16.406 -15.453 1 97.31 196 SER A O 1
ATOM 1444 N N . LEU A 1 197 ? -11.508 -16.234 -15.383 1 98.12 197 LEU A N 1
ATOM 1445 C CA . LEU A 1 197 ? -11.289 -17.688 -15.305 1 98.12 197 LEU A CA 1
ATOM 1446 C C . LEU A 1 197 ? -11.945 -18.266 -14.055 1 98.12 197 LEU A C 1
ATOM 1448 O O . LEU A 1 197 ? -12.664 -19.266 -14.133 1 98.12 197 LEU A O 1
ATOM 1452 N N . ILE A 1 198 ? -11.68 -17.672 -12.922 1 97.75 198 ILE A N 1
ATOM 1453 C CA . ILE A 1 198 ? -12.172 -18.141 -11.633 1 97.75 198 ILE A CA 1
ATOM 1454 C C . ILE A 1 198 ? -13.688 -17.984 -11.57 1 97.75 198 ILE A C 1
ATOM 1456 O O . ILE A 1 198 ? -14.391 -18.844 -11.039 1 97.75 198 ILE A O 1
ATOM 1460 N N . GLU A 1 199 ? -14.172 -16.891 -12.133 1 96.88 199 GLU A N 1
ATOM 1461 C CA . GLU A 1 199 ? -15.617 -16.672 -12.18 1 96.88 199 GLU A CA 1
ATOM 1462 C C . GLU A 1 199 ? -16.328 -17.812 -12.914 1 96.88 199 GLU A C 1
ATOM 1464 O O . GLU A 1 199 ? -17.344 -18.312 -12.445 1 96.88 199 GLU A O 1
ATOM 1469 N N . LYS A 1 200 ? -15.805 -18.234 -14.039 1 97.75 200 LYS A N 1
ATOM 1470 C CA . LYS A 1 200 ? -16.391 -19.344 -14.805 1 97.75 200 LYS A CA 1
ATOM 1471 C C . LYS A 1 200 ? -16.375 -20.641 -13.984 1 97.75 200 LYS A C 1
ATOM 1473 O O . LYS A 1 200 ? -17.344 -21.406 -14.023 1 97.75 200 LYS A O 1
ATOM 1478 N N . ALA A 1 201 ? -15.281 -20.859 -13.297 1 98.25 201 ALA A N 1
ATOM 1479 C CA . ALA A 1 201 ? -15.195 -22.047 -12.453 1 98.25 201 ALA A CA 1
ATOM 1480 C C . ALA A 1 201 ? -16.25 -22.016 -11.352 1 98.25 201 ALA A C 1
ATOM 1482 O O . ALA A 1 201 ? -16.891 -23.031 -11.078 1 98.25 201 ALA A O 1
ATOM 1483 N N . MET A 1 202 ? -16.391 -20.875 -10.742 1 97.31 202 MET A N 1
ATOM 1484 C CA . MET A 1 202 ? -17.344 -20.719 -9.633 1 97.31 202 MET A CA 1
ATOM 1485 C C . MET A 1 202 ? -18.781 -20.844 -10.125 1 97.31 202 MET A C 1
ATOM 1487 O O . MET A 1 202 ? -19.656 -21.234 -9.359 1 97.31 202 MET A O 1
ATOM 1491 N N . GLU A 1 203 ? -19.047 -20.453 -11.359 1 96.88 203 GLU A N 1
ATOM 1492 C CA . GLU A 1 203 ? -20.359 -20.672 -11.961 1 96.88 203 GLU A CA 1
ATOM 1493 C C . GLU A 1 203 ? -20.641 -22.156 -12.172 1 96.88 203 GLU A C 1
ATOM 1495 O O . GLU A 1 203 ? -21.781 -22.594 -12.062 1 96.88 203 GLU A O 1
ATOM 1500 N N . ALA A 1 204 ? -19.609 -22.875 -12.43 1 97.69 204 ALA A N 1
ATOM 1501 C CA . ALA A 1 204 ? -19.734 -24.297 -12.742 1 97.69 204 ALA A CA 1
ATOM 1502 C C . ALA A 1 204 ? -19.906 -25.125 -11.477 1 97.69 204 ALA A C 1
ATOM 1504 O O . ALA A 1 204 ? -20.469 -26.219 -11.523 1 97.69 204 ALA A O 1
ATOM 1505 N N . SER A 1 205 ? -19.406 -24.609 -10.359 1 97.12 205 SER A N 1
ATOM 1506 C CA . SER A 1 205 ? -19.5 -25.328 -9.086 1 97.12 205 SER A CA 1
ATOM 1507 C C . SER A 1 205 ? -19.656 -24.359 -7.918 1 97.12 205 SER A C 1
ATOM 1509 O O . SER A 1 205 ? -18.812 -23.469 -7.73 1 97.12 205 SER A O 1
ATOM 1511 N N . GLU A 1 206 ? -20.625 -24.609 -7.07 1 94.69 206 GLU A N 1
ATOM 1512 C CA . GLU A 1 206 ? -20.812 -23.828 -5.852 1 94.69 206 GLU A CA 1
ATOM 1513 C C . GLU A 1 206 ? -20.047 -24.438 -4.68 1 94.69 206 GLU A C 1
ATOM 1515 O O . GLU A 1 206 ? -20.156 -23.969 -3.543 1 94.69 206 GLU A O 1
ATOM 1520 N N . HIS A 1 207 ? -19.25 -25.438 -5 1 95.88 207 HIS A N 1
ATOM 1521 C CA . HIS A 1 207 ? -18.703 -26.219 -3.902 1 95.88 207 HIS A CA 1
ATOM 1522 C C . HIS A 1 207 ? -17.172 -26.281 -3.98 1 95.88 207 HIS A C 1
ATOM 1524 O O . HIS A 1 207 ? -16.547 -27.172 -3.412 1 95.88 207 HIS A O 1
ATOM 1530 N N . ILE A 1 208 ? -16.609 -25.375 -4.781 1 97.56 208 ILE A N 1
ATOM 1531 C CA . ILE A 1 208 ? -15.148 -25.297 -4.754 1 97.56 208 ILE A CA 1
ATOM 1532 C C . ILE A 1 208 ? -14.672 -25.062 -3.32 1 97.56 208 ILE A C 1
ATOM 1534 O O . ILE A 1 208 ? -15.156 -24.156 -2.639 1 97.56 208 ILE A O 1
ATOM 1538 N N . ARG A 1 209 ? -13.711 -25.891 -2.863 1 97.25 209 ARG A N 1
ATOM 1539 C CA . ARG A 1 209 ? -13.281 -25.891 -1.468 1 97.25 209 ARG A CA 1
ATOM 1540 C C . ARG A 1 209 ? -12.344 -24.719 -1.187 1 97.25 209 ARG A C 1
ATOM 1542 O O . ARG A 1 209 ? -12.516 -24 -0.196 1 97.25 209 ARG A O 1
ATOM 1549 N N . LEU A 1 210 ? -11.32 -24.625 -2.008 1 96.19 210 LEU A N 1
ATOM 1550 C CA . LEU A 1 210 ? -10.242 -23.656 -1.82 1 96.19 210 LEU A CA 1
ATOM 1551 C C . LEU A 1 210 ? -9.547 -23.359 -3.143 1 96.19 210 LEU A C 1
ATOM 1553 O O . LEU A 1 210 ? -9.523 -24.203 -4.043 1 96.19 210 LEU A O 1
ATOM 1557 N N . MET A 1 211 ? -9.039 -22.188 -3.244 1 96.75 211 MET A N 1
ATOM 1558 C CA . MET A 1 211 ? -8.195 -21.766 -4.363 1 96.75 211 MET A CA 1
ATOM 1559 C C . MET A 1 211 ? -6.977 -20.984 -3.867 1 96.75 211 MET A C 1
ATOM 1561 O O . MET A 1 211 ? -7.055 -20.281 -2.859 1 96.75 211 MET A O 1
ATOM 1565 N N . ARG A 1 212 ? -5.852 -21.109 -4.578 1 96.19 212 ARG A N 1
ATOM 1566 C CA . ARG A 1 212 ? -4.629 -20.359 -4.316 1 96.19 212 ARG A CA 1
ATOM 1567 C C . ARG A 1 212 ? -3.873 -20.078 -5.609 1 96.19 212 ARG A C 1
ATOM 1569 O O . ARG A 1 212 ? -3.902 -20.875 -6.543 1 96.19 212 ARG A O 1
ATOM 1576 N N . ASP A 1 213 ? -3.297 -18.953 -5.656 1 96.38 213 ASP A N 1
ATOM 1577 C CA . ASP A 1 213 ? -2.371 -18.672 -6.75 1 96.38 213 ASP A CA 1
ATOM 1578 C C . ASP A 1 213 ? -0.937 -19.031 -6.355 1 96.38 213 ASP A C 1
ATOM 1580 O O . ASP A 1 213 ? -0.437 -18.562 -5.332 1 96.38 213 ASP A O 1
ATOM 1584 N N . PRO A 1 214 ? -0.282 -19.844 -7.086 1 96.12 214 PRO A N 1
ATOM 1585 C CA . PRO A 1 214 ? 1.057 -20.328 -6.734 1 96.12 214 PRO A CA 1
ATOM 1586 C C . PRO A 1 214 ? 2.158 -19.344 -7.129 1 96.12 214 PRO A C 1
ATOM 1588 O O . PRO A 1 214 ? 3.012 -19.672 -7.957 1 96.12 214 PRO A O 1
ATOM 1591 N N . THR A 1 215 ? 2.217 -18.219 -6.453 1 94.25 215 THR A N 1
ATOM 1592 C CA . THR A 1 215 ? 3.209 -17.188 -6.738 1 94.25 215 THR A CA 1
ATOM 1593 C C . THR A 1 215 ? 4.551 -17.547 -6.102 1 94.25 215 THR A C 1
ATOM 1595 O O . THR A 1 215 ? 5.207 -18.5 -6.52 1 94.25 215 THR A O 1
ATOM 1598 N N . ARG A 1 216 ? 5.137 -16.844 -5.172 1 89.94 216 ARG A N 1
ATOM 1599 C CA . ARG A 1 216 ? 6.406 -17.156 -4.527 1 89.94 216 ARG A CA 1
ATOM 1600 C C . ARG A 1 216 ? 6.348 -18.516 -3.838 1 89.94 216 ARG A C 1
ATOM 1602 O O . ARG A 1 216 ? 5.395 -18.812 -3.117 1 89.94 216 ARG A O 1
ATOM 1609 N N . GLY A 1 217 ? 7.273 -19.266 -4.125 1 91.06 217 GLY A N 1
ATOM 1610 C CA . GLY A 1 217 ? 7.332 -20.609 -3.582 1 91.06 217 GLY A CA 1
ATOM 1611 C C . GLY A 1 217 ? 6.676 -21.641 -4.48 1 91.06 217 GLY A C 1
ATOM 1612 O O . GLY A 1 217 ? 6.82 -22.859 -4.258 1 91.06 217 GLY A O 1
ATOM 1613 N N . GLY A 1 218 ? 5.883 -21.203 -5.43 1 94.56 218 GLY A N 1
ATOM 1614 C CA . GLY A 1 218 ? 5.344 -22.062 -6.469 1 94.56 218 GLY A CA 1
ATOM 1615 C C . GLY A 1 218 ? 4.219 -22.953 -5.977 1 94.56 218 GLY A C 1
ATOM 1616 O O . GLY A 1 218 ? 3.643 -22.703 -4.914 1 94.56 218 GLY A O 1
ATOM 1617 N N . LEU A 1 219 ? 3.943 -23.938 -6.812 1 97.44 219 LEU A N 1
ATOM 1618 C CA . LEU A 1 219 ? 2.865 -24.875 -6.566 1 97.44 219 LEU A CA 1
ATOM 1619 C C . LEU A 1 219 ? 3.1 -25.641 -5.266 1 97.44 219 LEU A C 1
ATOM 1621 O O . LEU A 1 219 ? 2.184 -25.781 -4.449 1 97.44 219 LEU A O 1
ATOM 1625 N N . ALA A 1 220 ? 4.316 -26.062 -5.051 1 96.56 220 ALA A N 1
ATOM 1626 C CA . ALA A 1 220 ? 4.652 -26.875 -3.887 1 96.56 220 ALA A CA 1
ATOM 1627 C C . ALA A 1 220 ? 4.387 -26.109 -2.59 1 96.56 220 ALA A C 1
ATOM 1629 O O . ALA A 1 220 ? 3.68 -26.609 -1.707 1 96.56 220 ALA A O 1
ATOM 1630 N N . THR A 1 221 ? 4.902 -24.922 -2.488 1 94 221 THR A N 1
ATOM 1631 C CA . THR A 1 221 ? 4.758 -24.156 -1.255 1 94 221 THR A CA 1
ATOM 1632 C C . THR A 1 221 ? 3.293 -23.812 -0.998 1 94 221 THR A C 1
ATOM 1634 O O . THR A 1 221 ? 2.818 -23.906 0.136 1 94 221 THR A O 1
ATOM 1637 N N . ALA A 1 222 ? 2.574 -23.438 -2.029 1 94.88 222 ALA A N 1
ATOM 1638 C CA . ALA A 1 222 ? 1.155 -23.125 -1.896 1 94.88 222 ALA A CA 1
ATOM 1639 C C . ALA A 1 222 ? 0.378 -24.312 -1.337 1 94.88 222 ALA A C 1
ATOM 1641 O O . ALA A 1 222 ? -0.428 -24.156 -0.417 1 94.88 222 ALA A O 1
ATOM 1642 N N . LEU A 1 223 ? 0.642 -25.453 -1.86 1 97.69 223 LEU A N 1
ATOM 1643 C CA . LEU A 1 223 ? -0.1 -26.641 -1.443 1 97.69 223 LEU A CA 1
ATOM 1644 C C . LEU A 1 223 ? 0.348 -27.109 -0.062 1 97.69 223 LEU A C 1
ATOM 1646 O O . LEU A 1 223 ? -0.462 -27.594 0.725 1 97.69 223 LEU A O 1
ATOM 1650 N N . VAL A 1 224 ? 1.614 -26.984 0.252 1 96.06 224 VAL A N 1
ATOM 1651 C CA . VAL A 1 224 ? 2.088 -27.312 1.591 1 96.06 224 VAL A CA 1
ATOM 1652 C C . VAL A 1 224 ? 1.374 -26.453 2.625 1 96.06 224 VAL A C 1
ATOM 1654 O O . VAL A 1 224 ? 0.924 -26.953 3.658 1 96.06 224 VAL A O 1
ATOM 1657 N N . GLU A 1 225 ? 1.291 -25.188 2.297 1 92.75 225 GLU A N 1
ATOM 1658 C CA . GLU A 1 225 ? 0.598 -24.266 3.203 1 92.75 225 GLU A CA 1
ATOM 1659 C C . GLU A 1 225 ? -0.853 -24.703 3.41 1 92.75 225 GLU A C 1
ATOM 1661 O O . GLU A 1 225 ? -1.356 -24.672 4.535 1 92.75 225 GLU A O 1
ATOM 1666 N N . ILE A 1 226 ? -1.515 -25.062 2.379 1 94.12 226 ILE A N 1
ATOM 1667 C CA . ILE A 1 226 ? -2.895 -25.531 2.473 1 94.12 226 ILE A CA 1
ATOM 1668 C C . ILE A 1 226 ? -2.963 -26.766 3.373 1 94.12 226 ILE A C 1
ATOM 1670 O O . ILE A 1 226 ? -3.811 -26.844 4.266 1 94.12 226 ILE A O 1
ATOM 1674 N N . CYS A 1 227 ? -2.102 -27.688 3.131 1 96.75 227 CYS A N 1
ATOM 1675 C CA . CYS A 1 227 ? -2.084 -28.906 3.918 1 96.75 227 CYS A CA 1
ATOM 1676 C C . CYS A 1 227 ? -1.903 -28.609 5.398 1 96.75 227 CYS A C 1
ATOM 1678 O O . CYS A 1 227 ? -2.633 -29.141 6.242 1 96.75 227 CYS A O 1
ATOM 1680 N N . GLU A 1 228 ? -0.962 -27.75 5.688 1 92.81 228 GLU A N 1
ATOM 1681 C CA . GLU A 1 228 ? -0.653 -27.422 7.074 1 92.81 228 GLU A CA 1
ATOM 1682 C C . GLU A 1 228 ? -1.794 -26.641 7.723 1 92.81 228 GLU A C 1
ATOM 1684 O O . GLU A 1 228 ? -2.189 -26.938 8.852 1 92.81 228 GLU A O 1
ATOM 1689 N N . ASP A 1 229 ? -2.295 -25.703 7.023 1 89.62 229 ASP A N 1
ATOM 1690 C CA . ASP A 1 229 ? -3.316 -24.812 7.562 1 89.62 229 ASP A CA 1
ATOM 1691 C C . ASP A 1 229 ? -4.625 -25.562 7.809 1 89.62 229 ASP A C 1
ATOM 1693 O O . ASP A 1 229 ? -5.355 -25.25 8.75 1 89.62 229 ASP A O 1
ATOM 1697 N N . PHE A 1 230 ? -4.949 -26.562 6.973 1 92.31 230 PHE A N 1
ATOM 1698 C CA . PHE A 1 230 ? -6.262 -27.203 7.039 1 92.31 230 PHE A CA 1
ATOM 1699 C C . PHE A 1 230 ? -6.141 -28.641 7.527 1 92.31 230 PHE A C 1
ATOM 1701 O O . PHE A 1 230 ? -7.148 -29.344 7.676 1 92.31 230 PHE A O 1
ATOM 1708 N N . GLY A 1 231 ? -4.977 -29.078 7.77 1 95.12 231 GLY A N 1
ATOM 1709 C CA . GLY A 1 231 ? -4.758 -30.422 8.305 1 95.12 231 GLY A CA 1
ATOM 1710 C C . GLY A 1 231 ? -5.172 -31.516 7.348 1 95.12 231 GLY A C 1
ATOM 1711 O O . GLY A 1 231 ? -5.887 -32.438 7.734 1 95.12 231 GLY A O 1
ATOM 1712 N N . VAL A 1 232 ? -4.801 -31.438 6.105 1 97.38 232 VAL A N 1
ATOM 1713 C CA . VAL A 1 232 ? -5.18 -32.438 5.105 1 97.38 232 VAL A CA 1
ATOM 1714 C C . VAL A 1 232 ? -3.924 -33 4.461 1 97.38 232 VAL A C 1
ATOM 1716 O O . VAL A 1 232 ? -2.865 -32.375 4.465 1 97.38 232 VAL A O 1
ATOM 1719 N N . THR A 1 233 ? -4.098 -34.188 3.951 1 98.44 233 THR A N 1
ATOM 1720 C CA . THR A 1 233 ? -3.051 -34.812 3.156 1 98.44 233 THR A CA 1
ATOM 1721 C C . THR A 1 233 ? -3.418 -34.812 1.676 1 98.44 233 THR A C 1
ATOM 1723 O O . THR A 1 233 ? -4.453 -35.375 1.286 1 98.44 233 THR A O 1
ATOM 1726 N N . ILE A 1 234 ? -2.6 -34.188 0.915 1 98.62 234 ILE A N 1
ATOM 1727 C CA . ILE A 1 234 ? -2.771 -34.156 -0.534 1 98.62 234 ILE A CA 1
ATOM 1728 C C . ILE A 1 234 ? -1.684 -34.969 -1.204 1 98.62 234 ILE A C 1
ATOM 1730 O O . ILE A 1 234 ? -0.517 -34.938 -0.81 1 98.62 234 ILE A O 1
ATOM 1734 N N . GLU A 1 235 ? -2.047 -35.781 -2.104 1 98.69 235 GLU A N 1
ATOM 1735 C CA . GLU A 1 235 ? -1.1 -36.531 -2.928 1 98.69 235 GLU A CA 1
ATOM 1736 C C . GLU A 1 235 ? -1.181 -36.094 -4.391 1 98.69 235 GLU A C 1
ATOM 1738 O O . GLU A 1 235 ? -2.248 -36.156 -5.004 1 98.69 235 GLU A O 1
ATOM 1743 N N . LEU A 1 236 ? -0.019 -35.625 -4.883 1 98.75 236 LEU A N 1
ATOM 1744 C CA . LEU A 1 236 ? 0.102 -35.25 -6.285 1 98.75 236 LEU A CA 1
ATOM 1745 C C . LEU A 1 236 ? 0.684 -36.375 -7.117 1 98.75 236 LEU A C 1
ATOM 1747 O O . LEU A 1 236 ? 1.463 -37.188 -6.613 1 98.75 236 LEU A O 1
ATOM 1751 N N . GLU A 1 237 ? 0.317 -36.406 -8.344 1 98.31 237 GLU A N 1
ATOM 1752 C CA . GLU A 1 237 ? 0.949 -37.281 -9.328 1 98.31 237 GLU A CA 1
ATOM 1753 C C . GLU A 1 237 ? 1.935 -36.5 -10.203 1 98.31 237 GLU A C 1
ATOM 1755 O O . GLU A 1 237 ? 1.528 -35.688 -11.039 1 98.31 237 GLU A O 1
ATOM 1760 N N . GLU A 1 238 ? 3.154 -36.812 -10.102 1 97.5 238 GLU A N 1
ATOM 1761 C CA . GLU A 1 238 ? 4.227 -36.031 -10.727 1 97.5 238 GLU A CA 1
ATOM 1762 C C . GLU A 1 238 ? 4.016 -35.906 -12.234 1 97.5 238 GLU A C 1
ATOM 1764 O O . GLU A 1 238 ? 4.168 -34.844 -12.812 1 97.5 238 GLU A O 1
ATOM 1769 N N . GLU A 1 239 ? 3.654 -37 -12.898 1 96.62 239 GLU A N 1
ATOM 1770 C CA . GLU A 1 239 ? 3.553 -37.062 -14.352 1 96.62 239 GLU A CA 1
ATOM 1771 C C . GLU A 1 239 ? 2.359 -36.25 -14.852 1 96.62 239 GLU A C 1
ATOM 1773 O O . GLU A 1 239 ? 2.279 -35.906 -16.047 1 96.62 239 GLU A O 1
ATOM 1778 N N . ARG A 1 240 ? 1.44 -35.875 -13.984 1 97.94 240 ARG A N 1
ATOM 1779 C CA . ARG A 1 240 ? 0.236 -35.156 -14.391 1 97.94 240 ARG A CA 1
ATOM 1780 C C . ARG A 1 240 ? 0.439 -33.656 -14.289 1 97.94 240 ARG A C 1
ATOM 1782 O O . ARG A 1 240 ? -0.368 -32.875 -14.812 1 97.94 240 ARG A O 1
ATOM 1789 N N . ILE A 1 241 ? 1.446 -33.25 -13.617 1 98.44 241 ILE A N 1
ATOM 1790 C CA . ILE A 1 241 ? 1.697 -31.828 -13.453 1 98.44 241 ILE A CA 1
ATOM 1791 C C . ILE A 1 241 ? 2.23 -31.25 -14.758 1 98.44 241 ILE A C 1
ATOM 1793 O O . ILE A 1 241 ? 3.301 -31.641 -15.234 1 98.44 241 ILE A O 1
ATOM 1797 N N . PRO A 1 242 ? 1.51 -30.328 -15.336 1 98.56 242 PRO A N 1
ATOM 1798 C CA . PRO A 1 242 ? 1.952 -29.766 -16.625 1 98.56 242 PRO A CA 1
ATOM 1799 C C . PRO A 1 242 ? 3.154 -28.844 -16.469 1 98.56 242 PRO A C 1
ATOM 1801 O O . PRO A 1 242 ? 3.09 -27.844 -15.742 1 98.56 242 PRO A O 1
ATOM 1804 N N . ILE A 1 243 ? 4.211 -29.125 -17.156 1 97.94 243 ILE A N 1
ATOM 1805 C CA . ILE A 1 243 ? 5.422 -28.312 -17.234 1 97.94 243 ILE A CA 1
ATOM 1806 C C . ILE A 1 243 ? 5.867 -28.188 -18.688 1 97.94 243 ILE A C 1
ATOM 1808 O O . ILE A 1 243 ? 6.016 -29.188 -19.391 1 97.94 243 ILE A O 1
ATOM 1812 N N . LYS A 1 244 ? 6.027 -27 -19.156 1 97.12 244 LYS A N 1
ATOM 1813 C CA . LYS A 1 244 ? 6.516 -26.781 -20.516 1 97.12 244 LYS A CA 1
ATOM 1814 C C . LYS A 1 244 ? 7.93 -27.344 -20.672 1 97.12 244 LYS A C 1
ATOM 1816 O O . LYS A 1 244 ? 8.742 -27.266 -19.75 1 97.12 244 LYS A O 1
ATOM 1821 N N . LYS A 1 245 ? 8.219 -27.766 -21.844 1 95.31 245 LYS A N 1
ATOM 1822 C CA . LYS A 1 245 ? 9.531 -28.312 -22.141 1 95.31 245 LYS A CA 1
ATOM 1823 C C . LYS A 1 245 ? 10.633 -27.297 -21.859 1 95.31 245 LYS A C 1
ATOM 1825 O O . LYS A 1 245 ? 11.688 -27.656 -21.328 1 95.31 245 LYS A O 1
ATOM 1830 N N . GLU A 1 246 ? 10.344 -26.062 -22.234 1 93.75 246 GLU A N 1
ATOM 1831 C CA . GLU A 1 246 ? 11.328 -25 -22.031 1 93.75 246 GLU A CA 1
ATOM 1832 C C . GLU A 1 246 ? 11.609 -24.781 -20.562 1 93.75 246 GLU A C 1
ATOM 1834 O O . GLU A 1 246 ? 12.742 -24.5 -20.172 1 93.75 246 GLU A O 1
ATOM 1839 N N . VAL A 1 247 ? 10.586 -24.906 -19.766 1 95.25 247 VAL A N 1
ATOM 1840 C CA . VAL A 1 247 ? 10.734 -24.734 -18.328 1 95.25 247 VAL A CA 1
ATOM 1841 C C . VAL A 1 247 ? 11.5 -25.922 -17.75 1 95.25 247 VAL A C 1
ATOM 1843 O O . VAL A 1 247 ? 12.422 -25.734 -16.938 1 95.25 247 VAL A O 1
ATOM 1846 N N . GLU A 1 248 ? 11.164 -27.078 -18.172 1 94.38 248 GLU A N 1
ATOM 1847 C CA . GLU A 1 248 ? 11.891 -28.266 -17.734 1 94.38 248 GLU A CA 1
ATOM 1848 C C . GLU A 1 248 ? 13.375 -28.172 -18.078 1 94.38 248 GLU A C 1
ATOM 1850 O O . GLU A 1 248 ? 14.227 -28.469 -17.234 1 94.38 248 GLU A O 1
ATOM 1855 N N . GLY A 1 249 ? 13.656 -27.812 -19.281 1 91.69 249 GLY A N 1
ATOM 1856 C CA . GLY A 1 249 ? 15.039 -27.672 -19.719 1 91.69 249 GLY A CA 1
ATOM 1857 C C . GLY A 1 249 ? 15.82 -26.672 -18.906 1 91.69 249 GLY A C 1
ATOM 1858 O O . GLY A 1 249 ? 16.953 -26.938 -18.484 1 91.69 249 GLY A O 1
ATOM 1859 N N . ALA A 1 250 ? 15.211 -25.531 -18.672 1 90.06 250 ALA A N 1
ATOM 1860 C CA . ALA A 1 250 ? 15.859 -24.5 -17.875 1 90.06 250 ALA A CA 1
ATOM 1861 C C . ALA A 1 250 ? 16.125 -24.984 -16.453 1 90.06 250 ALA A C 1
ATOM 1863 O O . ALA A 1 250 ? 17.203 -24.75 -15.898 1 90.06 250 ALA A O 1
ATOM 1864 N N . CYS A 1 251 ? 15.172 -25.656 -15.891 1 90.81 251 CYS A N 1
ATOM 1865 C CA . CYS A 1 251 ? 15.297 -26.156 -14.531 1 90.81 251 CYS A CA 1
ATOM 1866 C C . CYS A 1 251 ? 16.391 -27.203 -14.43 1 90.81 251 CYS A C 1
ATOM 1868 O O . CYS A 1 251 ? 17.156 -27.219 -13.453 1 90.81 251 CYS A O 1
ATOM 1870 N N . GLU A 1 252 ? 16.406 -28.031 -15.406 1 90.31 252 GLU A N 1
ATOM 1871 C CA . GLU A 1 252 ? 17.453 -29.047 -15.422 1 90.31 252 GLU A CA 1
ATOM 1872 C C . GLU A 1 252 ? 18.844 -28.406 -15.477 1 90.31 252 GLU A C 1
ATOM 1874 O O . GLU A 1 252 ? 19.75 -28.828 -14.758 1 90.31 252 GLU A O 1
ATOM 1879 N N . LEU A 1 253 ? 19 -27.438 -16.25 1 85.94 253 LEU A N 1
ATOM 1880 C CA . LEU A 1 253 ? 20.281 -26.75 -16.422 1 85.94 253 LEU A CA 1
ATOM 1881 C C . LEU A 1 253 ? 20.672 -26.016 -15.148 1 85.94 253 LEU A C 1
ATOM 1883 O O . LEU A 1 253 ? 21.859 -25.969 -14.789 1 85.94 253 LEU A O 1
ATOM 1887 N N . LEU A 1 254 ? 19.688 -25.5 -14.453 1 85.06 254 LEU A N 1
ATOM 1888 C CA . LEU A 1 254 ? 19.984 -24.625 -13.336 1 85.06 254 LEU A CA 1
ATOM 1889 C C . LEU A 1 254 ? 19.875 -25.375 -12.008 1 85.06 254 LEU A C 1
ATOM 1891 O O . LEU A 1 254 ? 20.297 -24.859 -10.969 1 85.06 254 LEU A O 1
ATOM 1895 N N . GLY A 1 255 ? 19.328 -26.531 -12.031 1 86.38 255 GLY A N 1
ATOM 1896 C CA . GLY A 1 255 ? 19.141 -27.312 -10.82 1 86.38 255 GLY A CA 1
ATOM 1897 C C . GLY A 1 255 ? 17.938 -26.859 -9.992 1 86.38 255 GLY A C 1
ATOM 1898 O O . GLY A 1 255 ? 17.984 -26.906 -8.766 1 86.38 255 GLY A O 1
ATOM 1899 N N . PHE A 1 256 ? 17 -26.281 -10.672 1 90.06 256 PHE A N 1
ATOM 1900 C CA . PHE A 1 256 ? 15.797 -25.844 -9.969 1 90.06 256 PHE A CA 1
ATOM 1901 C C . PHE A 1 256 ? 14.688 -26.875 -10.086 1 90.06 256 PHE A C 1
ATOM 1903 O O . PHE A 1 256 ? 14.664 -27.656 -11.023 1 90.06 256 PHE A O 1
ATOM 1910 N N . ASP A 1 257 ? 13.906 -26.984 -9.102 1 93.19 257 ASP A N 1
ATOM 1911 C CA . ASP A 1 257 ? 12.664 -27.75 -9.141 1 93.19 257 ASP A CA 1
ATOM 1912 C C . ASP A 1 257 ? 11.5 -26.875 -9.602 1 93.19 257 ASP A C 1
ATOM 1914 O O . ASP A 1 257 ? 11.125 -25.922 -8.914 1 93.19 257 ASP A O 1
ATOM 1918 N N . PRO A 1 258 ? 10.906 -27.203 -10.75 1 95.06 258 PRO A N 1
ATOM 1919 C CA . PRO A 1 258 ? 9.844 -26.359 -11.289 1 95.06 258 PRO A CA 1
ATOM 1920 C C . PRO A 1 258 ? 8.664 -26.188 -10.328 1 95.06 258 PRO A C 1
ATOM 1922 O O . PRO A 1 258 ? 7.949 -25.188 -10.391 1 95.06 258 PRO A O 1
ATOM 1925 N N . LEU A 1 259 ? 8.477 -27.094 -9.398 1 96.44 259 LEU A N 1
ATOM 1926 C CA . LEU A 1 259 ? 7.348 -27.047 -8.477 1 96.44 259 LEU A CA 1
ATOM 1927 C C . LEU A 1 259 ? 7.48 -25.875 -7.508 1 96.44 259 LEU A C 1
ATOM 1929 O O . LEU A 1 259 ? 6.504 -25.484 -6.863 1 96.44 259 LEU A O 1
ATOM 1933 N N . TYR A 1 260 ? 8.688 -25.281 -7.402 1 94.56 260 TYR A N 1
ATOM 1934 C CA . TYR A 1 260 ? 8.938 -24.203 -6.457 1 94.56 260 TYR A CA 1
ATOM 1935 C C . TYR A 1 260 ? 9.102 -22.875 -7.18 1 94.56 260 TYR A C 1
ATOM 1937 O O . TYR A 1 260 ? 9.375 -21.844 -6.551 1 94.56 260 TYR A O 1
ATOM 1945 N N . LEU A 1 261 ? 8.977 -22.906 -8.516 1 93.94 261 LEU A N 1
ATOM 1946 C CA . LEU A 1 261 ? 9.086 -21.672 -9.297 1 93.94 261 LEU A CA 1
ATOM 1947 C C . LEU A 1 261 ? 7.734 -20.984 -9.406 1 93.94 261 LEU A C 1
ATOM 1949 O O . LEU A 1 261 ? 6.703 -21.641 -9.555 1 93.94 261 LEU A O 1
ATOM 1953 N N . ALA A 1 262 ? 7.812 -19.719 -9.422 1 95.19 262 ALA A N 1
ATOM 1954 C CA . ALA A 1 262 ? 6.621 -18.891 -9.312 1 95.19 262 ALA A CA 1
ATOM 1955 C C . ALA A 1 262 ? 5.801 -18.922 -10.602 1 95.19 262 ALA A C 1
ATOM 1957 O O . ALA A 1 262 ? 6.359 -19.016 -11.695 1 95.19 262 ALA A O 1
ATOM 1958 N N . ASN A 1 263 ? 4.562 -18.891 -10.469 1 97.25 263 ASN A N 1
ATOM 1959 C CA . ASN A 1 263 ? 3.576 -18.484 -11.461 1 97.25 263 ASN A CA 1
ATOM 1960 C C . ASN A 1 263 ? 2.852 -17.203 -11.055 1 97.25 263 ASN A C 1
ATOM 1962 O O . ASN A 1 263 ? 2.705 -16.938 -9.859 1 97.25 263 ASN A O 1
ATOM 1966 N N . GLU A 1 264 ? 2.387 -16.438 -12.008 1 97.94 264 GLU A N 1
ATOM 1967 C CA . GLU A 1 264 ? 1.645 -15.203 -11.734 1 97.94 264 GLU A CA 1
ATOM 1968 C C . GLU A 1 264 ? 0.346 -15.156 -12.531 1 97.94 264 GLU A C 1
ATOM 1970 O O . GLU A 1 264 ? -0.244 -14.086 -12.695 1 97.94 264 GLU A O 1
ATOM 1975 N N . GLY A 1 265 ? -0.044 -16.219 -13.062 1 98 265 GLY A N 1
ATOM 1976 C CA . GLY A 1 265 ? -1.269 -16.344 -13.836 1 98 265 GLY A CA 1
ATOM 1977 C C . GLY A 1 265 ? -1.852 -17.734 -13.805 1 98 265 GLY A C 1
ATOM 1978 O O . GLY A 1 265 ? -2.381 -18.219 -14.812 1 98 265 GLY A O 1
ATOM 1979 N N . LYS A 1 266 ? -1.655 -18.391 -12.703 1 98.5 266 LYS A N 1
ATOM 1980 C CA . LYS A 1 266 ? -2.219 -19.734 -12.5 1 98.5 266 LYS A CA 1
ATOM 1981 C C . LYS A 1 266 ? -2.973 -19.812 -11.18 1 98.5 266 LYS A C 1
ATOM 1983 O O . LYS A 1 266 ? -2.717 -19.031 -10.258 1 98.5 266 LYS A O 1
ATOM 1988 N N . VAL A 1 267 ? -3.893 -20.719 -11.094 1 98.5 267 VAL A N 1
ATOM 1989 C CA . VAL A 1 267 ? -4.633 -20.984 -9.859 1 98.5 267 VAL A CA 1
ATOM 1990 C C . VAL A 1 267 ? -4.711 -22.5 -9.625 1 98.5 267 VAL A C 1
ATOM 1992 O O . VAL A 1 267 ? -4.875 -23.266 -10.57 1 98.5 267 VAL A O 1
ATOM 1995 N N . VAL A 1 268 ? -4.477 -22.906 -8.398 1 98.56 268 VAL A N 1
ATOM 1996 C CA . VAL A 1 268 ? -4.73 -24.266 -7.965 1 98.56 268 VAL A CA 1
ATOM 1997 C C . VAL A 1 268 ? -6.027 -24.328 -7.164 1 98.56 268 VAL A C 1
ATOM 1999 O O . VAL A 1 268 ? -6.309 -23.438 -6.363 1 98.56 268 VAL A O 1
ATOM 2002 N N . MET A 1 269 ? -6.852 -25.359 -7.402 1 98.56 269 MET A N 1
ATOM 2003 C CA . MET A 1 269 ? -8.164 -25.484 -6.781 1 98.56 269 MET A CA 1
ATOM 2004 C C . MET A 1 269 ? -8.352 -26.859 -6.164 1 98.56 269 MET A C 1
ATOM 2006 O O . MET A 1 269 ? -7.898 -27.859 -6.723 1 98.56 269 MET A O 1
ATOM 2010 N N . ILE A 1 270 ? -8.938 -26.891 -5.012 1 98.62 270 ILE A N 1
ATOM 2011 C CA . ILE A 1 270 ? -9.477 -28.125 -4.449 1 98.62 270 ILE A CA 1
ATOM 2012 C C . ILE A 1 270 ? -10.984 -28.188 -4.707 1 98.62 270 ILE A C 1
ATOM 2014 O O . ILE A 1 270 ? -11.734 -27.312 -4.262 1 98.62 270 ILE A O 1
ATOM 2018 N N . VAL A 1 271 ? -11.359 -29.203 -5.422 1 98.56 271 VAL A N 1
ATOM 2019 C CA . VAL A 1 271 ? -12.734 -29.297 -5.91 1 98.56 271 VAL A CA 1
ATOM 2020 C C . VAL A 1 271 ? -13.32 -30.672 -5.566 1 98.56 271 VAL A C 1
ATOM 2022 O O . VAL A 1 271 ? -12.617 -31.672 -5.617 1 98.56 271 VAL A O 1
ATOM 2025 N N . PRO A 1 272 ? -14.641 -30.656 -5.215 1 98.44 272 PRO A N 1
ATOM 2026 C CA . PRO A 1 272 ? -15.266 -31.969 -5.055 1 98.44 272 PRO A CA 1
ATOM 2027 C C . PRO A 1 272 ? -15.133 -32.844 -6.301 1 98.44 272 PRO A C 1
ATOM 2029 O O . PRO A 1 272 ? -15.258 -32.344 -7.422 1 98.44 272 PRO A O 1
ATOM 2032 N N . LYS A 1 273 ? -14.961 -34.156 -6.012 1 98.5 273 LYS A N 1
ATOM 2033 C CA . LYS A 1 273 ? -14.789 -35.094 -7.121 1 98.5 273 LYS A CA 1
ATOM 2034 C C . LYS A 1 273 ? -15.969 -35.031 -8.086 1 98.5 273 LYS A C 1
ATOM 2036 O O . LYS A 1 273 ? -15.789 -35.094 -9.305 1 98.5 273 LYS A O 1
ATOM 2041 N N . GLU A 1 274 ? -17.125 -34.875 -7.598 1 98.12 274 GLU A N 1
ATOM 2042 C CA . GLU A 1 274 ? -18.344 -34.844 -8.406 1 98.12 274 GLU A CA 1
ATOM 2043 C C . GLU A 1 274 ? -18.391 -33.625 -9.328 1 98.12 274 GLU A C 1
ATOM 2045 O O . GLU A 1 274 ? -19.062 -33.656 -10.359 1 98.12 274 GLU A O 1
ATOM 2050 N N . ASP A 1 275 ? -17.672 -32.531 -8.984 1 98.31 275 ASP A N 1
ATOM 2051 C CA . ASP A 1 275 ? -17.688 -31.312 -9.773 1 98.31 275 ASP A CA 1
ATOM 2052 C C . ASP A 1 275 ? -16.438 -31.203 -10.656 1 98.31 275 ASP A C 1
ATOM 2054 O O . ASP A 1 275 ? -16.281 -30.219 -11.391 1 98.31 275 ASP A O 1
ATOM 2058 N N . GLU A 1 276 ? -15.602 -32.156 -10.57 1 98.44 276 GLU A N 1
ATOM 2059 C CA . GLU A 1 276 ? -14.289 -32.125 -11.219 1 98.44 276 GLU A CA 1
ATOM 2060 C C . GLU A 1 276 ? -14.406 -31.766 -12.695 1 98.44 276 GLU A C 1
ATOM 2062 O O . GLU A 1 276 ? -13.789 -30.812 -13.164 1 98.44 276 GLU A O 1
ATOM 2067 N N . GLN A 1 277 ? -15.211 -32.5 -13.438 1 98.69 277 GLN A N 1
ATOM 2068 C CA . GLN A 1 277 ? -15.305 -32.312 -14.883 1 98.69 277 GLN A CA 1
ATOM 2069 C C . GLN A 1 277 ? -15.922 -30.969 -15.234 1 98.69 277 GLN A C 1
ATOM 2071 O O . GLN A 1 277 ? -15.469 -30.297 -16.172 1 98.69 277 GLN A O 1
ATOM 2076 N N . ALA A 1 278 ? -16.938 -30.562 -14.5 1 98.69 278 ALA A N 1
ATOM 2077 C CA . ALA A 1 278 ? -17.594 -29.281 -14.75 1 98.69 278 ALA A CA 1
ATOM 2078 C C . ALA A 1 278 ? -16.594 -28.125 -14.57 1 98.69 278 ALA A C 1
ATOM 2080 O O . ALA A 1 278 ? -16.562 -27.203 -15.383 1 98.69 278 ALA A O 1
ATOM 2081 N N . VAL A 1 279 ? -15.812 -28.203 -13.539 1 98.75 279 VAL A N 1
ATOM 2082 C CA . VAL A 1 279 ? -14.836 -27.156 -13.258 1 98.75 279 VAL A CA 1
ATOM 2083 C C . VAL A 1 279 ? -13.75 -27.156 -14.336 1 98.75 279 VAL A C 1
ATOM 2085 O O . VAL A 1 279 ? -13.359 -26.109 -14.828 1 98.75 279 VAL A O 1
ATOM 2088 N N . LEU A 1 280 ? -13.305 -28.344 -14.742 1 98.75 280 LEU A N 1
ATOM 2089 C CA . LEU A 1 280 ? -12.297 -28.453 -15.789 1 98.75 280 LEU A CA 1
ATOM 2090 C C . LEU A 1 280 ? -12.789 -27.844 -17.094 1 98.75 280 LEU A C 1
ATOM 2092 O O . LEU A 1 280 ? -12.055 -27.078 -17.734 1 98.75 280 LEU A O 1
ATOM 2096 N N . ASP A 1 281 ? -14.008 -28.172 -17.438 1 98.75 281 ASP A N 1
ATOM 2097 C CA . ASP A 1 281 ? -14.586 -27.641 -18.672 1 98.75 281 ASP A CA 1
ATOM 2098 C C . ASP A 1 281 ? -14.672 -26.125 -18.641 1 98.75 281 ASP A C 1
ATOM 2100 O O . ASP A 1 281 ? -14.367 -25.453 -19.625 1 98.75 281 ASP A O 1
ATOM 2104 N N . ALA A 1 282 ? -15.094 -25.609 -17.5 1 98.69 282 ALA A N 1
ATOM 2105 C CA . ALA A 1 282 ? -15.203 -24.156 -17.328 1 98.69 282 ALA A CA 1
ATOM 2106 C C . ALA A 1 282 ? -13.836 -23.5 -17.469 1 98.69 282 ALA A C 1
ATOM 2108 O O . ALA A 1 282 ? -13.703 -22.484 -18.188 1 98.69 282 ALA A O 1
ATOM 2109 N N . LEU A 1 283 ? -12.844 -24.062 -16.844 1 98.75 283 LEU A N 1
ATOM 2110 C CA . LEU A 1 283 ? -11.5 -23.5 -16.922 1 98.75 283 LEU A CA 1
ATOM 2111 C C . LEU A 1 283 ? -10.969 -23.547 -18.344 1 98.75 283 LEU A C 1
ATOM 2113 O O . LEU A 1 283 ? -10.461 -22.531 -18.859 1 98.75 283 LEU A O 1
ATOM 2117 N N . ARG A 1 284 ? -11.156 -24.656 -18.984 1 98.56 284 ARG A N 1
ATOM 2118 C CA . ARG A 1 284 ? -10.594 -24.875 -20.312 1 98.56 284 ARG A CA 1
ATOM 2119 C C . ARG A 1 284 ? -11.297 -24.016 -21.344 1 98.56 284 ARG A C 1
ATOM 2121 O O . ARG A 1 284 ? -10.812 -23.844 -22.469 1 98.56 284 ARG A O 1
ATOM 2128 N N . SER A 1 285 ? -12.438 -23.438 -21.016 1 98.12 285 SER A N 1
ATOM 2129 C CA . SER A 1 285 ? -13.164 -22.547 -21.906 1 98.12 285 SER A CA 1
ATOM 2130 C C . SER A 1 285 ? -12.5 -21.172 -21.969 1 98.12 285 SER A C 1
ATOM 2132 O O . SER A 1 285 ? -12.812 -20.359 -22.844 1 98.12 285 SER A O 1
ATOM 2134 N N . GLN A 1 286 ? -11.609 -20.875 -21.016 1 97.31 286 GLN A N 1
ATOM 2135 C CA . GLN A 1 286 ? -10.914 -19.594 -20.938 1 97.31 286 GLN A CA 1
ATOM 2136 C C . GLN A 1 286 ? -9.477 -19.719 -21.438 1 97.31 286 GLN A C 1
ATOM 2138 O O . GLN A 1 286 ? -8.836 -20.75 -21.234 1 97.31 286 GLN A O 1
ATOM 2143 N N . PRO A 1 287 ? -8.922 -18.688 -22.031 1 96.25 287 PRO A N 1
ATOM 2144 C CA . PRO A 1 287 ? -7.543 -18.734 -22.531 1 96.25 287 PRO A CA 1
ATOM 2145 C C . PRO A 1 287 ? -6.527 -19.062 -21.453 1 96.25 287 PRO A C 1
ATOM 2147 O O . PRO A 1 287 ? -5.59 -19.828 -21.688 1 96.25 287 PRO A O 1
ATOM 2150 N N . GLU A 1 288 ? -6.664 -18.578 -20.234 1 96.12 288 GLU A N 1
ATOM 2151 C CA . GLU A 1 288 ? -5.715 -18.75 -19.141 1 96.12 288 GLU A CA 1
ATOM 2152 C C . GLU A 1 288 ? -5.801 -20.172 -18.562 1 96.12 288 GLU A C 1
ATOM 2154 O O . GLU A 1 288 ? -4.918 -20.594 -17.812 1 96.12 288 GLU A O 1
ATOM 2159 N N . GLY A 1 289 ? -6.875 -20.938 -18.891 1 98.19 289 GLY A N 1
ATOM 2160 C CA . GLY A 1 289 ? -7.094 -22.25 -18.281 1 98.19 289 GLY A CA 1
ATOM 2161 C C . GLY A 1 289 ? -7.102 -23.375 -19.297 1 98.19 289 GLY A C 1
ATOM 2162 O O . GLY A 1 289 ? -7.555 -24.484 -19 1 98.19 289 GLY A O 1
ATOM 2163 N N . LYS A 1 290 ? -6.582 -23.156 -20.531 1 97.5 290 LYS A N 1
ATOM 2164 C CA . LYS A 1 290 ? -6.672 -24.125 -21.625 1 97.5 290 LYS A CA 1
ATOM 2165 C C . LYS A 1 290 ? -6.016 -25.438 -21.25 1 97.5 290 LYS A C 1
ATOM 2167 O O . LYS A 1 290 ? -6.445 -26.5 -21.703 1 97.5 290 LYS A O 1
ATOM 2172 N N . ASP A 1 291 ? -5.016 -25.375 -20.453 1 97.5 291 ASP A N 1
ATOM 2173 C CA . ASP A 1 291 ? -4.254 -26.562 -20.094 1 97.5 291 ASP A CA 1
ATOM 2174 C C . ASP A 1 291 ? -4.574 -27.031 -18.672 1 97.5 291 ASP A C 1
ATOM 2176 O O . ASP A 1 291 ? -3.75 -27.672 -18.016 1 97.5 291 ASP A O 1
ATOM 2180 N N . ALA A 1 292 ? -5.734 -26.672 -18.156 1 98.75 292 ALA A N 1
ATOM 2181 C CA . ALA A 1 292 ? -6.137 -27.078 -16.812 1 98.75 292 ALA A CA 1
ATOM 2182 C C . ALA A 1 292 ? -6.191 -28.609 -16.703 1 98.75 292 ALA A C 1
ATOM 2184 O O . ALA A 1 292 ? -6.633 -29.281 -17.641 1 98.75 292 ALA A O 1
ATOM 2185 N N . THR A 1 293 ? -5.758 -29.141 -15.625 1 98.75 293 THR A N 1
ATOM 2186 C CA . THR A 1 293 ? -5.715 -30.594 -15.461 1 98.75 293 THR A CA 1
ATOM 2187 C C . THR A 1 293 ? -5.77 -30.969 -13.984 1 98.75 293 THR A C 1
ATOM 2189 O O . THR A 1 293 ? -5.449 -30.156 -13.117 1 98.75 293 THR A O 1
ATOM 2192 N N . VAL A 1 294 ? -6.25 -32.125 -13.719 1 98.81 294 VAL A N 1
ATOM 2193 C CA . VAL A 1 294 ? -6.199 -32.719 -12.375 1 98.81 294 VAL A CA 1
ATOM 2194 C C . VAL A 1 294 ? -4.797 -33.25 -12.102 1 98.81 294 VAL A C 1
ATOM 2196 O O . VAL A 1 294 ? -4.258 -34.031 -12.883 1 98.81 294 VAL A O 1
ATOM 2199 N N . ILE A 1 295 ? -4.277 -32.844 -10.938 1 98.81 295 ILE A N 1
ATOM 2200 C CA . ILE A 1 295 ? -2.891 -33.219 -10.711 1 98.81 295 ILE A CA 1
ATOM 2201 C C . ILE A 1 295 ? -2.787 -34.062 -9.438 1 98.81 295 ILE A C 1
ATOM 2203 O O . ILE A 1 295 ? -1.714 -34.562 -9.102 1 98.81 295 ILE A O 1
ATOM 2207 N N . GLY A 1 296 ? -3.848 -34.188 -8.703 1 98.69 296 GLY A N 1
ATOM 2208 C CA . GLY A 1 296 ? -3.779 -34.906 -7.453 1 98.69 296 GLY A CA 1
ATOM 2209 C C . GLY A 1 296 ? -5.121 -35.031 -6.758 1 98.69 296 GLY A C 1
ATOM 2210 O O . GLY A 1 296 ? -6.164 -34.75 -7.352 1 98.69 296 GLY A O 1
ATOM 2211 N N . THR A 1 297 ? -5.035 -35.625 -5.484 1 98.62 297 THR A N 1
ATOM 2212 C CA . THR A 1 297 ? -6.242 -35.875 -4.715 1 98.62 297 THR A CA 1
ATOM 2213 C C . THR A 1 297 ? -5.98 -35.719 -3.219 1 98.62 297 THR A C 1
ATOM 2215 O O . THR A 1 297 ? -4.863 -35.969 -2.75 1 98.62 297 THR A O 1
ATOM 2218 N N . VAL A 1 298 ? -6.996 -35.219 -2.551 1 98.62 298 VAL A N 1
ATOM 2219 C CA . VAL A 1 298 ? -6.949 -35.25 -1.093 1 98.62 298 VAL A CA 1
ATOM 2220 C C . VAL A 1 298 ? -7.082 -36.688 -0.591 1 98.62 298 VAL A C 1
ATOM 2222 O O . VAL A 1 298 ? -8.07 -37.375 -0.889 1 98.62 298 VAL A O 1
ATOM 2225 N N . ARG A 1 299 ? -6.141 -37.094 0.225 1 98.06 299 ARG A N 1
ATOM 2226 C CA . ARG A 1 299 ? -6.109 -38.5 0.639 1 98.06 299 ARG A CA 1
ATOM 2227 C C . ARG A 1 299 ? -6.609 -38.656 2.072 1 98.06 299 ARG A C 1
ATOM 2229 O O . ARG A 1 299 ? -7.109 -39.719 2.447 1 98.06 299 ARG A O 1
ATOM 2236 N N . ALA A 1 300 ? -6.395 -37.625 2.9 1 97.19 300 ALA A N 1
ATOM 2237 C CA . ALA A 1 300 ? -6.812 -37.688 4.301 1 97.19 300 ALA A CA 1
ATOM 2238 C C . ALA A 1 300 ? -7.07 -36.281 4.844 1 97.19 300 ALA A C 1
ATOM 2240 O O . ALA A 1 300 ? -6.59 -35.281 4.281 1 97.19 300 ALA A O 1
ATOM 2241 N N . THR A 1 301 ? -7.848 -36.281 5.934 1 95 301 THR A N 1
ATOM 2242 C CA . THR A 1 301 ? -8.164 -35 6.551 1 95 301 THR A CA 1
ATOM 2243 C C . THR A 1 301 ? -7.738 -34.969 8.016 1 95 301 THR A C 1
ATOM 2245 O O . THR A 1 301 ? -8.398 -34.344 8.852 1 95 301 THR A O 1
ATOM 2248 N N . ASN A 1 302 ? -6.648 -35.625 8.352 1 92.06 302 ASN A N 1
ATOM 2249 C CA . ASN A 1 302 ? -6.258 -35.75 9.75 1 92.06 302 ASN A CA 1
ATOM 2250 C C . ASN A 1 302 ? -4.801 -35.344 9.961 1 92.06 302 ASN A C 1
ATOM 2252 O O . ASN A 1 302 ? -4.309 -35.312 11.086 1 92.06 302 ASN A O 1
ATOM 2256 N N . LYS A 1 303 ? -4.113 -35.156 8.867 1 93.44 303 LYS A N 1
ATOM 2257 C CA . LYS A 1 303 ? -2.705 -34.781 8.922 1 93.44 303 LYS A CA 1
ATOM 2258 C C . LYS A 1 303 ? -2.359 -33.781 7.812 1 93.44 303 LYS A C 1
ATOM 2260 O O . LYS A 1 303 ? -2.814 -33.938 6.676 1 93.44 303 LYS A O 1
ATOM 2265 N N . GLY A 1 304 ? -1.545 -32.812 8.102 1 96.12 304 GLY A N 1
ATOM 2266 C CA . GLY A 1 304 ? -1.142 -31.781 7.141 1 96.12 304 GLY A CA 1
ATOM 2267 C C . GLY A 1 304 ? 0.141 -32.125 6.41 1 96.12 304 GLY A C 1
ATOM 2268 O O . GLY A 1 304 ? 1.23 -31.75 6.836 1 96.12 304 GLY A O 1
ATOM 2269 N N . GLN A 1 305 ? 0.054 -32.812 5.25 1 97.56 305 GLN A N 1
ATOM 2270 C CA . GLN A 1 305 ? 1.265 -33.125 4.5 1 97.56 305 GLN A CA 1
ATOM 2271 C C . GLN A 1 305 ? 0.981 -33.188 3.002 1 97.56 305 GLN A C 1
ATOM 2273 O O . GLN A 1 305 ? -0.095 -33.625 2.588 1 97.56 305 GLN A O 1
ATOM 2278 N N . LEU A 1 306 ? 1.895 -32.781 2.225 1 98.44 306 LEU A N 1
ATOM 2279 C CA . LEU A 1 306 ? 1.871 -32.875 0.769 1 98.44 306 LEU A CA 1
ATOM 2280 C C . LEU A 1 306 ? 2.803 -33.969 0.272 1 98.44 306 LEU A C 1
ATOM 2282 O O . LEU A 1 306 ? 3.99 -33.969 0.604 1 98.44 306 LEU A O 1
ATOM 2286 N N . LEU A 1 307 ? 2.268 -34.844 -0.493 1 98.38 307 LEU A N 1
ATOM 2287 C CA . LEU A 1 307 ? 3.027 -35.969 -1.031 1 98.38 307 LEU A CA 1
ATOM 2288 C C . LEU A 1 307 ? 3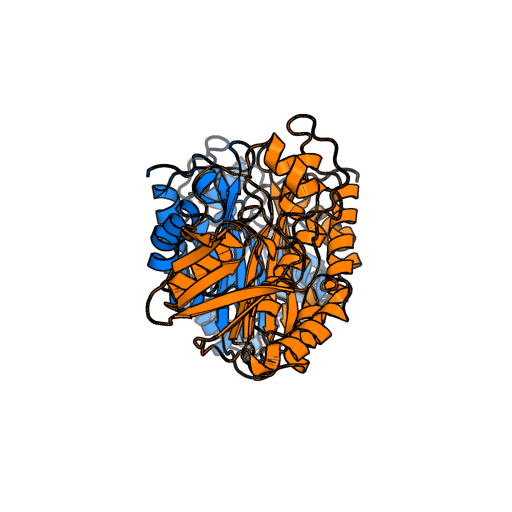.08 -35.906 -2.555 1 98.38 307 LEU A C 1
ATOM 2290 O O . LEU A 1 307 ? 2.115 -35.469 -3.197 1 98.38 307 LEU A O 1
ATOM 2294 N N . LEU A 1 308 ? 4.215 -36.281 -3.084 1 98.25 308 LEU A N 1
ATOM 2295 C CA . LEU A 1 308 ? 4.402 -36.406 -4.523 1 98.25 308 LEU A CA 1
ATOM 2296 C C . LEU A 1 308 ? 4.695 -37.844 -4.91 1 98.25 308 LEU A C 1
ATOM 2298 O O . LEU A 1 308 ? 5.68 -38.438 -4.449 1 98.25 308 LEU A O 1
ATOM 2302 N N . ARG A 1 309 ? 3.881 -38.375 -5.719 1 97.69 309 ARG A N 1
ATOM 2303 C CA . ARG A 1 309 ? 4.074 -39.719 -6.227 1 97.69 309 ARG A CA 1
ATOM 2304 C C . ARG A 1 309 ? 4.805 -39.719 -7.566 1 97.69 309 ARG A C 1
ATOM 2306 O O . ARG A 1 309 ? 4.363 -39.062 -8.516 1 97.69 309 ARG A O 1
ATOM 2313 N N . THR A 1 310 ? 5.871 -40.469 -7.625 1 94.19 310 THR A N 1
ATOM 2314 C CA . THR A 1 310 ? 6.676 -40.531 -8.844 1 94.19 310 THR A CA 1
ATOM 2315 C C . THR A 1 310 ? 6.102 -41.562 -9.805 1 94.19 310 THR A C 1
ATOM 2317 O O . THR A 1 310 ? 5.262 -42.375 -9.43 1 94.19 310 THR A O 1
ATOM 2320 N N . PRO A 1 311 ? 6.645 -41.469 -11 1 91 311 PRO A N 1
ATOM 2321 C CA . PRO A 1 311 ? 6.168 -42.438 -11.977 1 91 311 PRO A CA 1
ATOM 2322 C C . PRO A 1 311 ? 6.48 -43.875 -11.562 1 91 311 PRO A C 1
ATOM 2324 O O . PRO A 1 311 ? 5.789 -44.812 -11.977 1 91 311 PRO A O 1
ATOM 2327 N N . LEU A 1 312 ? 7.477 -44.094 -10.758 1 93.5 312 LEU A N 1
ATOM 2328 C CA . LEU A 1 312 ? 7.871 -45.438 -10.305 1 93.5 312 LEU A CA 1
ATOM 2329 C C . LEU A 1 312 ? 7.008 -45.875 -9.133 1 93.5 312 LEU A C 1
ATOM 2331 O O . LEU A 1 312 ? 7.129 -47.031 -8.672 1 93.5 312 LEU A O 1
ATOM 2335 N N . GLY A 1 313 ? 6.18 -45.031 -8.633 1 91.19 313 GLY A N 1
ATOM 2336 C CA . GLY A 1 313 ? 5.246 -45.406 -7.574 1 91.19 313 GLY A CA 1
ATOM 2337 C C . GLY A 1 313 ? 5.73 -45.031 -6.191 1 91.19 313 GLY A C 1
ATOM 2338 O O . GLY A 1 313 ? 5.012 -45.188 -5.203 1 91.19 313 GLY A O 1
ATOM 2339 N N . THR A 1 314 ? 6.91 -44.5 -6.117 1 93.94 314 THR A N 1
ATOM 2340 C CA . THR A 1 314 ? 7.422 -44.031 -4.824 1 93.94 314 THR A CA 1
ATOM 2341 C C . THR A 1 314 ? 6.871 -42.656 -4.473 1 93.94 314 THR A C 1
ATOM 2343 O O . THR A 1 314 ? 6.551 -41.875 -5.359 1 93.94 314 THR A O 1
ATOM 2346 N N . THR A 1 315 ? 6.707 -42.5 -3.156 1 94.69 315 THR A N 1
ATOM 2347 C CA . THR A 1 315 ? 6.152 -41.219 -2.689 1 94.69 315 THR A CA 1
ATOM 2348 C C . THR A 1 315 ? 7.172 -40.469 -1.852 1 94.69 315 THR A C 1
ATOM 2350 O O . THR A 1 315 ? 7.902 -41.062 -1.06 1 94.69 315 THR A O 1
ATOM 2353 N N . ARG A 1 316 ? 7.27 -39.156 -2.098 1 94.56 316 ARG A N 1
ATOM 2354 C CA . ARG A 1 316 ? 8.102 -38.344 -1.241 1 94.56 316 ARG A CA 1
ATOM 2355 C C . ARG A 1 316 ? 7.312 -37.125 -0.72 1 94.56 316 ARG A C 1
ATOM 2357 O O . ARG A 1 316 ? 6.402 -36.625 -1.392 1 94.56 316 ARG A O 1
ATOM 2364 N N . ARG A 1 317 ? 7.691 -36.688 0.444 1 96.5 317 ARG A N 1
ATOM 2365 C CA . ARG A 1 317 ? 7.059 -35.531 1.054 1 96.5 317 ARG A CA 1
ATOM 2366 C C . ARG A 1 317 ? 7.664 -34.219 0.517 1 96.5 317 ARG A C 1
ATOM 2368 O O . ARG A 1 317 ? 8.883 -34.125 0.344 1 96.5 317 ARG A O 1
ATOM 2375 N N . LEU A 1 318 ? 6.828 -33.281 0.143 1 95.88 318 LEU A N 1
ATOM 2376 C CA . LEU A 1 318 ? 7.277 -31.953 -0.218 1 95.88 318 LEU A CA 1
ATOM 2377 C C . LEU A 1 318 ? 7.148 -31 0.965 1 95.88 318 LEU A C 1
ATOM 2379 O O . LEU A 1 318 ? 6.207 -31.109 1.754 1 95.88 318 LEU A O 1
ATOM 2383 N N . TYR A 1 319 ? 8.086 -30.078 1.104 1 93.19 319 TYR A N 1
ATOM 2384 C CA . TYR A 1 319 ? 8.109 -29.062 2.146 1 93.19 319 TYR A CA 1
ATOM 2385 C C . TYR A 1 319 ? 8.062 -27.672 1.545 1 93.19 319 TYR A C 1
ATOM 2387 O O . TYR A 1 319 ? 8.125 -27.5 0.323 1 93.19 319 TYR A O 1
ATOM 2395 N N . ARG A 1 320 ? 7.895 -26.75 2.416 1 88.94 320 ARG A N 1
ATOM 2396 C CA . ARG A 1 320 ? 8.008 -25.359 1.951 1 88.94 320 ARG A CA 1
ATOM 2397 C C . ARG A 1 320 ? 9.375 -25.094 1.332 1 88.94 320 ARG A C 1
ATOM 2399 O O . ARG A 1 320 ? 10.352 -25.766 1.68 1 88.94 320 ARG A O 1
ATOM 2406 N N . LEU A 1 321 ? 9.359 -24.141 0.479 1 84.75 321 LEU A N 1
ATOM 2407 C CA . LEU A 1 321 ? 10.625 -23.719 -0.116 1 84.75 321 LEU A CA 1
ATOM 2408 C C . LEU A 1 321 ? 11.641 -23.359 0.962 1 84.75 321 LEU A C 1
ATOM 2410 O O . LEU A 1 321 ? 11.305 -22.672 1.937 1 84.75 321 LEU A O 1
ATOM 2414 N N . THR A 1 322 ? 12.766 -24.016 0.849 1 78.44 322 THR A N 1
ATOM 2415 C CA . THR A 1 322 ? 13.891 -23.703 1.723 1 78.44 322 THR A CA 1
ATOM 2416 C C . THR A 1 322 ? 15.07 -23.188 0.912 1 78.44 322 THR A C 1
ATOM 2418 O O . THR A 1 322 ? 15.32 -23.656 -0.2 1 78.44 322 THR A O 1
ATOM 2421 N N . GLY A 1 323 ? 15.711 -22.094 1.325 1 65 323 GLY A N 1
ATOM 2422 C CA . GLY A 1 323 ? 16.906 -21.609 0.676 1 65 323 GLY A CA 1
ATOM 2423 C C . GLY A 1 323 ? 16.625 -20.547 -0.377 1 65 323 GLY A C 1
ATOM 2424 O O . GLY A 1 323 ? 15.484 -20.141 -0.56 1 65 323 GLY A O 1
ATOM 2425 N N . LEU A 1 324 ? 17.844 -19.938 -0.851 1 57.94 324 LEU A N 1
ATOM 2426 C CA . LEU A 1 324 ? 17.734 -18.812 -1.761 1 57.94 324 LEU A CA 1
ATOM 2427 C C . LEU A 1 324 ? 17.328 -19.266 -3.154 1 57.94 324 LEU A C 1
ATOM 2429 O O . LEU A 1 324 ? 18.016 -20.078 -3.779 1 57.94 324 LEU A O 1
ATOM 2433 N N . MET A 1 325 ? 16.047 -19.375 -3.459 1 64.44 325 MET A N 1
ATOM 2434 C CA . MET A 1 325 ? 15.859 -19.594 -4.895 1 64.44 325 MET A CA 1
ATOM 2435 C C . MET A 1 325 ? 15.93 -18.266 -5.648 1 64.44 325 MET A C 1
ATOM 2437 O O . MET A 1 325 ? 17.016 -17.703 -5.84 1 64.44 325 MET A O 1
ATOM 2441 N N . LEU A 1 326 ? 14.875 -17.609 -6.012 1 69.62 326 LEU A N 1
ATOM 2442 C CA . LEU A 1 326 ? 14.875 -16.453 -6.906 1 69.62 326 LEU A CA 1
ATOM 2443 C C . LEU A 1 326 ? 14.32 -15.219 -6.207 1 69.62 326 LEU A C 1
ATOM 2445 O O . LEU A 1 326 ? 13.109 -14.977 -6.23 1 69.62 326 LEU A O 1
ATOM 2449 N N . PRO A 1 327 ? 15.32 -14.469 -5.578 1 72.56 327 PRO A N 1
ATOM 2450 C CA . PRO A 1 327 ? 14.812 -13.25 -4.945 1 72.56 327 PRO A CA 1
ATOM 2451 C C . PRO A 1 327 ? 14.219 -12.266 -5.945 1 72.56 327 PRO A C 1
ATOM 2453 O O . PRO A 1 327 ? 14.586 -12.281 -7.125 1 72.56 327 PRO A O 1
ATOM 2456 N N . ARG A 1 328 ? 13.188 -11.461 -5.602 1 82.88 328 ARG A N 1
ATOM 2457 C CA . ARG A 1 328 ? 12.586 -10.367 -6.359 1 82.88 328 ARG A CA 1
ATOM 2458 C C . ARG A 1 328 ? 11.938 -10.883 -7.641 1 82.88 328 ARG A C 1
ATOM 2460 O O . ARG A 1 328 ? 12.133 -10.312 -8.719 1 82.88 328 ARG A O 1
ATOM 2467 N N . ILE A 1 329 ? 11.234 -11.969 -7.512 1 83.81 329 ILE A N 1
ATOM 2468 C CA . ILE A 1 329 ? 10.555 -12.57 -8.656 1 83.81 329 ILE A CA 1
ATOM 2469 C C . ILE A 1 329 ? 9.227 -11.859 -8.898 1 83.81 329 ILE A C 1
ATOM 2471 O O . ILE A 1 329 ? 8.641 -11.984 -9.977 1 83.81 329 ILE A O 1
ATOM 2475 N N . CYS A 1 330 ? 8.812 -11.25 -7.84 1 83 330 CYS A N 1
ATOM 2476 C CA . CYS A 1 330 ? 7.594 -10.469 -7.984 1 83 330 CYS A CA 1
ATOM 2477 C C . CYS A 1 330 ? 7.688 -9.164 -7.207 1 83 330 CYS A C 1
ATOM 2479 O O . CYS A 1 330 ? 8.539 -9.016 -6.332 1 83 330 CYS A O 1
ATOM 2481 N N . MET B 1 1 ? 17.922 -14.75 14.992 1 60.84 1 MET B N 1
ATOM 2482 C CA . MET B 1 1 ? 18.438 -14.156 13.766 1 60.84 1 MET B CA 1
ATOM 2483 C C . MET B 1 1 ? 18.422 -12.633 13.852 1 60.84 1 MET B C 1
ATOM 2485 O O . MET B 1 1 ? 17.438 -12.047 14.297 1 60.84 1 MET B O 1
ATOM 2489 N N . GLU B 1 2 ? 19.625 -12.031 13.602 1 81.12 2 GLU B N 1
ATOM 2490 C CA . GLU B 1 2 ? 19.812 -10.641 14.023 1 81.12 2 GLU B CA 1
ATOM 2491 C C . GLU B 1 2 ? 19.531 -9.68 12.867 1 81.12 2 GLU B C 1
ATOM 2493 O O . GLU B 1 2 ? 19.203 -8.516 13.094 1 81.12 2 GLU B O 1
ATOM 2498 N N . ARG B 1 3 ? 19.688 -10.281 11.633 1 91.19 3 ARG B N 1
ATOM 2499 C CA . ARG B 1 3 ? 19.531 -9.383 10.5 1 91.19 3 ARG B CA 1
ATOM 2500 C C . ARG B 1 3 ? 18.656 -10.008 9.422 1 91.19 3 ARG B C 1
ATOM 2502 O O . ARG B 1 3 ? 18.641 -11.234 9.266 1 91.19 3 ARG B O 1
ATOM 2509 N N . ILE B 1 4 ? 18 -9.172 8.711 1 90.19 4 ILE B N 1
ATOM 2510 C CA . ILE B 1 4 ? 17.141 -9.602 7.609 1 90.19 4 ILE B CA 1
ATOM 2511 C C . ILE B 1 4 ? 18 -10.094 6.449 1 90.19 4 ILE B C 1
ATOM 2513 O O . ILE B 1 4 ? 19.016 -9.477 6.109 1 90.19 4 ILE B O 1
ATOM 2517 N N . THR B 1 5 ? 17.688 -11.25 5.879 1 87.5 5 THR B N 1
ATOM 2518 C CA . THR B 1 5 ? 18.312 -11.781 4.676 1 87.5 5 THR B CA 1
ATOM 2519 C C . THR B 1 5 ? 17.312 -11.867 3.529 1 87.5 5 THR B C 1
ATOM 2521 O O . THR B 1 5 ? 16.109 -11.734 3.738 1 87.5 5 THR B O 1
ATOM 2524 N N . LEU B 1 6 ? 17.812 -12.055 2.318 1 84.81 6 LEU B N 1
ATOM 2525 C CA . LEU B 1 6 ? 16.953 -12.172 1.142 1 84.81 6 LEU B CA 1
ATOM 2526 C C . LEU B 1 6 ? 15.977 -13.336 1.289 1 84.81 6 LEU B C 1
ATOM 2528 O O . LEU B 1 6 ? 14.859 -13.273 0.777 1 84.81 6 LEU B O 1
ATOM 2532 N N . ALA B 1 7 ? 16.344 -14.328 1.979 1 80.56 7 ALA B N 1
ATOM 2533 C CA . ALA B 1 7 ? 15.523 -15.516 2.18 1 80.56 7 ALA B CA 1
ATOM 2534 C C . ALA B 1 7 ? 14.25 -15.18 2.949 1 80.56 7 ALA B C 1
ATOM 2536 O O . ALA B 1 7 ? 13.234 -15.875 2.82 1 80.56 7 ALA B O 1
ATOM 2537 N N . HIS B 1 8 ? 14.273 -14.102 3.693 1 82.31 8 HIS B N 1
ATOM 2538 C CA . HIS B 1 8 ? 13.102 -13.68 4.457 1 82.31 8 HIS B CA 1
ATOM 2539 C C . HIS B 1 8 ? 12.016 -13.133 3.541 1 82.31 8 HIS B C 1
ATOM 2541 O O . HIS B 1 8 ? 10.867 -12.969 3.963 1 82.31 8 HIS B O 1
ATOM 2547 N N . GLY B 1 9 ? 12.32 -12.93 2.25 1 79.69 9 GLY B N 1
ATOM 2548 C CA . GLY B 1 9 ? 11.344 -12.359 1.333 1 79.69 9 GLY B CA 1
ATOM 2549 C C . GLY B 1 9 ? 10.961 -13.297 0.206 1 79.69 9 GLY B C 1
ATOM 2550 O O . GLY B 1 9 ? 10.234 -12.914 -0.713 1 79.69 9 GLY B O 1
ATOM 2551 N N . ASP B 1 10 ? 11.375 -14.516 0.256 1 76.5 10 ASP B N 1
ATOM 2552 C CA . ASP B 1 10 ? 11.242 -15.375 -0.918 1 76.5 10 ASP B CA 1
ATOM 2553 C C . ASP B 1 10 ? 9.961 -16.203 -0.856 1 76.5 10 ASP B C 1
ATOM 2555 O O . ASP B 1 10 ? 9.664 -16.969 -1.773 1 76.5 10 ASP B O 1
ATOM 2559 N N . GLY B 1 11 ? 9.18 -16.047 0.212 1 75.88 11 GLY B N 1
ATOM 2560 C CA . GLY B 1 11 ? 7.918 -16.75 0.342 1 75.88 11 GLY B CA 1
ATOM 2561 C C . GLY B 1 11 ? 8.062 -18.141 0.96 1 75.88 11 GLY B C 1
ATOM 2562 O O . GLY B 1 11 ? 7.086 -18.875 1.094 1 75.88 11 GLY B O 1
ATOM 2563 N N . GLY B 1 12 ? 9.258 -18.5 1.416 1 80.25 12 GLY B N 1
ATOM 2564 C CA . GLY B 1 12 ? 9.516 -19.828 1.979 1 80.25 12 GLY B CA 1
ATOM 2565 C C . GLY B 1 12 ? 9.422 -19.844 3.494 1 80.25 12 GLY B C 1
ATOM 2566 O O . GLY B 1 12 ? 8.617 -19.141 4.086 1 80.25 12 GLY B O 1
ATOM 2567 N N . GLU B 1 13 ? 10.188 -20.688 4.016 1 83.06 13 GLU B N 1
ATOM 2568 C CA . GLU B 1 13 ? 10.117 -20.969 5.445 1 83.06 13 GLU B CA 1
ATOM 2569 C C . GLU B 1 13 ? 10.547 -19.75 6.266 1 83.06 13 GLU B C 1
ATOM 2571 O O . GLU B 1 13 ? 9.898 -19.406 7.254 1 83.06 13 GLU B O 1
ATOM 2576 N N . LEU B 1 14 ? 11.633 -19.141 5.883 1 79.38 14 LEU B N 1
ATOM 2577 C CA . LEU B 1 14 ? 12.133 -18 6.641 1 79.38 14 LEU B CA 1
ATOM 2578 C C . LEU B 1 14 ? 11.18 -16.812 6.535 1 79.38 14 LEU B C 1
ATOM 2580 O O . LEU B 1 14 ? 11.039 -16.031 7.484 1 79.38 14 LEU B O 1
ATOM 2584 N N . ALA B 1 15 ? 10.578 -16.719 5.359 1 82 15 ALA B N 1
ATOM 2585 C CA . ALA B 1 15 ? 9.547 -15.703 5.211 1 82 15 ALA B CA 1
ATOM 2586 C C . ALA B 1 15 ? 8.391 -15.953 6.18 1 82 15 ALA B C 1
ATOM 2588 O O . ALA B 1 15 ? 7.938 -15.023 6.859 1 82 15 ALA B O 1
ATOM 2589 N N . HIS B 1 16 ? 8 -17.156 6.227 1 82.38 16 HIS B N 1
ATOM 2590 C CA . HIS B 1 16 ? 6.922 -17.531 7.125 1 82.38 16 HIS B CA 1
ATOM 2591 C C . HIS B 1 16 ? 7.289 -17.266 8.578 1 82.38 16 HIS B C 1
ATOM 2593 O O . HIS B 1 16 ? 6.465 -16.781 9.359 1 82.38 16 HIS B O 1
ATOM 2599 N N . LYS B 1 17 ? 8.469 -17.547 8.945 1 83.25 17 LYS B N 1
ATOM 2600 C CA . LYS B 1 17 ? 8.93 -17.344 10.312 1 83.25 17 LYS B CA 1
ATOM 2601 C C . LYS B 1 17 ? 8.945 -15.852 10.672 1 83.25 17 LYS B C 1
ATOM 2603 O O . LYS B 1 17 ? 8.523 -15.469 11.766 1 83.25 17 LYS B O 1
ATOM 2608 N N . LEU B 1 18 ? 9.438 -15.047 9.789 1 83.56 18 LEU B N 1
ATOM 2609 C CA . LEU B 1 18 ? 9.461 -13.602 10.008 1 83.56 18 LEU B CA 1
ATOM 2610 C C . LEU B 1 18 ? 8.047 -13.062 10.219 1 83.56 18 LEU B C 1
ATOM 2612 O O . LEU B 1 18 ? 7.809 -12.297 11.156 1 83.56 18 LEU B O 1
ATOM 2616 N N . ILE B 1 19 ? 7.164 -13.477 9.383 1 83 19 ILE B N 1
ATOM 2617 C CA . ILE B 1 19 ? 5.777 -13.016 9.438 1 83 19 ILE B CA 1
ATOM 2618 C C . ILE B 1 19 ? 5.156 -13.414 10.773 1 83 19 ILE B C 1
ATOM 2620 O O . ILE B 1 19 ? 4.527 -12.594 11.445 1 83 19 ILE B O 1
ATOM 2624 N N . THR B 1 20 ? 5.367 -14.578 11.164 1 82.44 20 THR B N 1
ATOM 2625 C CA . THR B 1 20 ? 4.758 -15.086 12.391 1 82.44 20 THR B CA 1
ATOM 2626 C C . THR B 1 20 ? 5.383 -14.43 13.617 1 82.44 20 THR B C 1
ATOM 2628 O O . THR B 1 20 ? 4.672 -13.977 14.516 1 82.44 20 THR B O 1
ATOM 2631 N N . ASP B 1 21 ? 6.68 -14.281 13.633 1 84 21 ASP B N 1
ATOM 2632 C CA . ASP B 1 21 ? 7.406 -13.828 14.812 1 84 21 ASP B CA 1
ATOM 2633 C C . ASP B 1 21 ? 7.277 -12.32 14.992 1 84 21 ASP B C 1
ATOM 2635 O O . ASP B 1 21 ? 7.285 -11.812 16.125 1 84 21 ASP B O 1
ATOM 2639 N N . VAL B 1 22 ? 7.172 -11.641 13.914 1 84.19 22 VAL B N 1
ATOM 2640 C CA . VAL B 1 22 ? 7.234 -10.188 14 1 84.19 22 VAL B CA 1
ATOM 2641 C C . VAL B 1 22 ? 5.848 -9.594 13.758 1 84.19 22 VAL B C 1
ATOM 2643 O O . VAL B 1 22 ? 5.344 -8.82 14.578 1 84.19 22 VAL B O 1
ATOM 2646 N N . PHE B 1 23 ? 5.164 -10.016 12.797 1 84 23 PHE B N 1
ATOM 2647 C CA . PHE B 1 23 ? 3.971 -9.297 12.352 1 84 23 PHE B CA 1
ATOM 2648 C C . PHE B 1 23 ? 2.719 -9.891 12.992 1 84 23 PHE B C 1
ATOM 2650 O O . PHE B 1 23 ? 1.924 -9.164 13.594 1 84 23 PHE B O 1
ATOM 2657 N N . VAL B 1 24 ? 2.467 -11.188 12.875 1 77.88 24 VAL B N 1
ATOM 2658 C CA . VAL B 1 24 ? 1.26 -11.812 13.398 1 77.88 24 VAL B CA 1
ATOM 2659 C C . VAL B 1 24 ? 1.197 -11.633 14.914 1 77.88 24 VAL B C 1
ATOM 2661 O O . VAL B 1 24 ? 0.144 -11.305 15.461 1 77.88 24 VAL B O 1
ATOM 2664 N N . SER B 1 25 ? 2.262 -11.773 15.547 1 77.81 25 SER B N 1
ATOM 2665 C CA . SER B 1 25 ? 2.32 -11.656 17 1 77.81 25 SER B CA 1
ATOM 2666 C C . SER B 1 25 ? 1.988 -10.234 17.453 1 77.81 25 SER B C 1
ATOM 2668 O O . SER B 1 25 ? 1.27 -10.039 18.422 1 77.81 25 SER B O 1
ATOM 2670 N N . MET B 1 26 ? 2.346 -9.312 16.719 1 77.44 26 MET B N 1
ATOM 2671 C CA . MET B 1 26 ? 2.223 -7.926 17.172 1 77.44 26 MET B CA 1
ATOM 2672 C C . MET B 1 26 ? 0.903 -7.32 16.703 1 77.44 26 MET B C 1
ATOM 2674 O O . MET B 1 26 ? 0.325 -6.48 17.391 1 77.44 26 MET B O 1
ATOM 2678 N N . PHE B 1 27 ? 0.487 -7.707 15.523 1 80.12 27 PHE B N 1
ATOM 2679 C CA . PHE B 1 27 ? -0.744 -7.133 14.992 1 80.12 27 PHE B CA 1
ATOM 2680 C C . PHE B 1 27 ? -1.956 -7.941 15.445 1 80.12 27 PHE B C 1
ATOM 2682 O O . PHE B 1 27 ? -3.096 -7.5 15.281 1 80.12 27 PHE B O 1
ATOM 2689 N N . HIS B 1 28 ? -1.812 -9.148 16.109 1 68.31 28 HIS B N 1
ATOM 2690 C CA . HIS B 1 28 ? -2.871 -10.031 16.578 1 68.31 28 HIS B CA 1
ATOM 2691 C C . HIS B 1 28 ? -3.885 -10.312 15.477 1 68.31 28 HIS B C 1
ATOM 2693 O O . HIS B 1 28 ? -5.094 -10.195 15.688 1 68.31 28 HIS B O 1
ATOM 2699 N N . ASN B 1 29 ? -3.391 -10.625 14.289 1 64.19 29 ASN B N 1
ATOM 2700 C CA . ASN B 1 29 ? -4.27 -10.789 13.141 1 64.19 29 ASN B CA 1
ATOM 2701 C C . ASN B 1 29 ? -4.266 -12.227 12.633 1 64.19 29 ASN B C 1
ATOM 2703 O O . ASN B 1 29 ? -4.32 -12.469 11.422 1 64.19 29 ASN B O 1
ATOM 2707 N N . ASP B 1 30 ? -4.215 -13.18 13.461 1 63.78 30 ASP B N 1
ATOM 2708 C CA . ASP B 1 30 ? -4.129 -14.602 13.125 1 63.78 30 ASP B CA 1
ATOM 2709 C C . ASP B 1 30 ? -5.281 -15.016 12.211 1 63.78 30 ASP B C 1
ATOM 2711 O O . ASP B 1 30 ? -5.102 -15.836 11.312 1 63.78 30 ASP B O 1
ATOM 2715 N N . HIS B 1 31 ? -6.285 -14.406 12.359 1 59.88 31 HIS B N 1
ATOM 2716 C CA . HIS B 1 31 ? -7.48 -14.758 11.609 1 59.88 31 HIS B CA 1
ATOM 2717 C C . HIS B 1 31 ? -7.32 -14.414 10.133 1 59.88 31 HIS B C 1
ATOM 2719 O O . HIS B 1 31 ? -7.805 -15.148 9.266 1 59.88 31 HIS B O 1
ATOM 2725 N N . TYR B 1 32 ? -6.57 -13.469 9.93 1 58.53 32 TYR B N 1
ATOM 2726 C CA . TYR B 1 32 ? -6.508 -12.961 8.555 1 58.53 32 TYR B CA 1
ATOM 2727 C C . TYR B 1 32 ? -5.312 -13.547 7.816 1 58.53 32 TYR B C 1
ATOM 2729 O O . TYR B 1 32 ? -5.27 -13.523 6.586 1 58.53 32 TYR B O 1
ATOM 2737 N N . ALA B 1 33 ? -4.449 -14.156 8.5 1 53.12 33 ALA B N 1
ATOM 2738 C CA . ALA B 1 33 ? -3.146 -14.492 7.934 1 53.12 33 ALA B CA 1
ATOM 2739 C C . ALA B 1 33 ? -3.221 -15.773 7.105 1 53.12 33 ALA B C 1
ATOM 2741 O O . ALA B 1 33 ? -2.314 -16.062 6.324 1 53.12 33 ALA B O 1
ATOM 2742 N N . LYS B 1 34 ? -4.324 -16.344 7.074 1 52.72 34 LYS B N 1
ATOM 2743 C CA . LYS B 1 34 ? -4.398 -17.656 6.449 1 52.72 34 LYS B CA 1
ATOM 2744 C C . LYS B 1 34 ? -4.805 -17.547 4.98 1 52.72 34 LYS B C 1
ATOM 2746 O O . LYS B 1 34 ? -4.645 -18.5 4.211 1 52.72 34 LYS B O 1
ATOM 2751 N N . PHE B 1 35 ? -5.176 -16.344 4.645 1 69.12 35 PHE B N 1
ATOM 2752 C CA . PHE B 1 35 ? -5.734 -16.234 3.301 1 69.12 35 PHE B CA 1
ATOM 2753 C C . PHE B 1 35 ? -5.047 -15.117 2.518 1 69.12 35 PHE B C 1
ATOM 2755 O O . PHE B 1 35 ? -4.359 -14.281 3.1 1 69.12 35 PHE B O 1
ATOM 2762 N N . ASP B 1 36 ? -5.137 -15.242 1.292 1 77.44 36 ASP B N 1
ATOM 2763 C CA . ASP B 1 36 ? -4.527 -14.273 0.384 1 77.44 36 ASP B CA 1
ATOM 2764 C C . ASP B 1 36 ? -5.184 -12.906 0.517 1 77.44 36 ASP B C 1
ATOM 2766 O O . ASP B 1 36 ? -4.676 -11.914 -0.015 1 77.44 36 ASP B O 1
ATOM 2770 N N . SER B 1 37 ? -6.32 -12.961 1.195 1 82.19 37 SER B N 1
ATOM 2771 C CA . SER B 1 37 ? -7.023 -11.719 1.493 1 82.19 37 SER B CA 1
ATOM 2772 C C . SER B 1 37 ? -7.684 -11.773 2.869 1 82.19 37 SER B C 1
ATOM 2774 O O . SER B 1 37 ? -8.07 -12.844 3.334 1 82.19 37 SER B O 1
ATOM 2776 N N . ALA B 1 38 ? -7.754 -10.633 3.508 1 79.75 38 ALA B N 1
ATOM 2777 C CA . ALA B 1 38 ? -8.547 -10.516 4.727 1 79.75 38 ALA B CA 1
ATOM 2778 C C . ALA B 1 38 ? -10.016 -10.242 4.402 1 79.75 38 ALA B C 1
ATOM 2780 O O . ALA B 1 38 ? -10.32 -9.5 3.463 1 79.75 38 ALA B O 1
ATOM 2781 N N . THR B 1 39 ? -10.898 -10.844 5.098 1 80.88 39 THR B N 1
ATOM 2782 C CA . THR B 1 39 ? -12.328 -10.602 4.914 1 80.88 39 THR B CA 1
ATOM 2783 C C . THR B 1 39 ? -12.891 -9.797 6.082 1 80.88 39 THR B C 1
ATOM 2785 O O . THR B 1 39 ? -12.492 -10 7.234 1 80.88 39 THR B O 1
ATOM 2788 N N . LEU B 1 40 ? -13.75 -8.805 5.68 1 80.19 40 LEU B N 1
ATOM 2789 C CA . LEU B 1 40 ? -14.336 -7.984 6.734 1 80.19 40 LEU B CA 1
ATOM 2790 C C . LEU B 1 40 ? -15.695 -7.441 6.312 1 80.19 40 LEU B C 1
ATOM 2792 O O . LEU B 1 40 ? -16.047 -7.484 5.129 1 80.19 40 LEU B O 1
ATOM 2796 N N . THR B 1 41 ? -16.484 -7.031 7.301 1 80.12 41 THR B N 1
ATOM 2797 C CA . THR B 1 41 ? -17.797 -6.43 7.074 1 80.12 41 THR B CA 1
ATOM 2798 C C . THR B 1 41 ? -17.844 -5.02 7.652 1 80.12 41 THR B C 1
ATOM 2800 O O . THR B 1 41 ? -17.516 -4.809 8.82 1 80.12 41 THR B O 1
ATOM 2803 N N . LEU B 1 42 ? -18.141 -4.055 6.785 1 77.25 42 LEU B N 1
ATOM 2804 C CA . LEU B 1 42 ? -18.219 -2.672 7.246 1 77.25 42 LEU B CA 1
ATOM 2805 C C . LEU B 1 42 ? -19.625 -2.131 7.109 1 77.25 42 LEU B C 1
ATOM 2807 O O . LEU B 1 42 ? -19.891 -0.972 7.438 1 77.25 42 LEU B O 1
ATOM 2811 N N . GLY B 1 43 ? -20.641 -2.857 6.82 1 75.12 43 GLY B N 1
ATOM 2812 C CA . GLY B 1 43 ? -22.016 -2.42 6.699 1 75.12 43 GLY B CA 1
ATOM 2813 C C . GLY B 1 43 ? -22.297 -1.648 5.422 1 75.12 43 GLY B C 1
ATOM 2814 O O . GLY B 1 43 ? -21.438 -1.597 4.527 1 75.12 43 GLY B O 1
ATOM 2815 N N . ALA B 1 44 ? -23.516 -1.117 5.344 1 77.56 44 ALA B N 1
ATOM 2816 C CA . ALA B 1 44 ? -23.953 -0.412 4.145 1 77.56 44 ALA B CA 1
ATOM 2817 C C . ALA B 1 44 ? -23.609 1.072 4.223 1 77.56 44 ALA B C 1
ATOM 2819 O O . ALA B 1 44 ? -24.5 1.923 4.289 1 77.56 44 ALA B O 1
ATOM 2820 N N . HIS B 1 45 ? -22.359 1.354 4.434 1 81.19 45 HIS B N 1
ATOM 2821 C CA . HIS B 1 45 ? -21.922 2.74 4.535 1 81.19 45 HIS B CA 1
ATOM 2822 C C . HIS B 1 45 ? -21.016 3.119 3.365 1 81.19 45 HIS B C 1
ATOM 2824 O O . HIS B 1 45 ? -20.5 2.246 2.666 1 81.19 45 HIS B O 1
ATOM 2830 N N . GLU B 1 46 ? -20.969 4.449 3.213 1 89.88 46 GLU B N 1
ATOM 2831 C CA . GLU B 1 46 ? -19.938 4.969 2.322 1 89.88 46 GLU B CA 1
ATOM 2832 C C . GLU B 1 46 ? -18.547 4.754 2.908 1 89.88 46 GLU B C 1
ATOM 2834 O O . GLU B 1 46 ? -18.344 4.906 4.113 1 89.88 46 GLU B O 1
ATOM 2839 N N . LEU B 1 47 ? -17.672 4.293 2.016 1 91.25 47 LEU B N 1
ATOM 2840 C CA . LEU B 1 47 ? -16.312 4 2.459 1 91.25 47 LEU B CA 1
ATOM 2841 C C . LEU B 1 47 ? -15.344 5.094 2.014 1 91.25 47 LEU B C 1
ATOM 2843 O O . LEU B 1 47 ? -15.523 5.688 0.949 1 91.25 47 LEU B O 1
ATOM 2847 N N . ALA B 1 48 ? -14.398 5.418 2.848 1 93.25 48 ALA B N 1
ATOM 2848 C CA . ALA B 1 48 ? -13.219 6.191 2.475 1 93.25 48 ALA B CA 1
ATOM 2849 C C . ALA B 1 48 ? -11.977 5.301 2.4 1 93.25 48 ALA B C 1
ATOM 2851 O O . ALA B 1 48 ? -11.766 4.449 3.268 1 93.25 48 ALA B O 1
ATOM 2852 N N . VAL B 1 49 ? -11.211 5.426 1.334 1 93.88 49 VAL B N 1
ATOM 2853 C CA . VAL B 1 49 ? -10.008 4.629 1.133 1 93.88 49 VAL B CA 1
ATOM 2854 C C . VAL B 1 49 ? -8.82 5.543 0.83 1 93.88 49 VAL B C 1
ATOM 2856 O O . VAL B 1 49 ? -8.93 6.445 -0.004 1 93.88 49 VAL B O 1
ATOM 2859 N N . THR B 1 50 ? -7.711 5.355 1.516 1 95.06 50 THR B N 1
ATOM 2860 C CA . THR B 1 50 ? -6.492 6.121 1.28 1 95.06 50 THR B CA 1
ATOM 2861 C C . THR B 1 50 ? -5.273 5.203 1.239 1 95.06 50 THR B C 1
ATOM 2863 O O . THR B 1 50 ? -5.293 4.113 1.819 1 95.06 50 THR B O 1
ATOM 2866 N N . THR B 1 51 ? -4.246 5.57 0.515 1 95.81 51 THR B N 1
ATOM 2867 C CA . THR B 1 51 ? -2.98 4.844 0.501 1 95.81 51 THR B CA 1
ATOM 2868 C C . THR B 1 51 ? -1.801 5.812 0.475 1 95.81 51 THR B C 1
ATOM 2870 O O . THR B 1 51 ? -1.869 6.867 -0.161 1 95.81 51 THR B O 1
ATOM 2873 N N . ASP B 1 52 ? -0.786 5.496 1.211 1 95.25 52 ASP B N 1
ATOM 2874 C CA . ASP B 1 52 ? 0.436 6.293 1.232 1 95.25 52 ASP B CA 1
ATOM 2875 C C . ASP B 1 52 ? 1.664 5.41 1.439 1 95.25 52 ASP B C 1
ATOM 2877 O O . ASP B 1 52 ? 1.601 4.406 2.15 1 95.25 52 ASP B O 1
ATOM 2881 N N . SER B 1 53 ? 2.707 5.773 0.785 1 96.19 53 SER B N 1
ATOM 2882 C CA . SER B 1 53 ? 4.008 5.172 1.054 1 96.19 53 SER B CA 1
ATOM 2883 C C . SER B 1 53 ? 4.875 6.086 1.912 1 96.19 53 SER B C 1
ATOM 2885 O O . SER B 1 53 ? 4.848 7.309 1.749 1 96.19 53 SER B O 1
ATOM 2887 N N . PHE B 1 54 ? 5.602 5.504 2.773 1 97.44 54 PHE B N 1
ATOM 2888 C CA . PHE B 1 54 ? 6.461 6.254 3.684 1 97.44 54 PHE B CA 1
ATOM 2889 C C . PHE B 1 54 ? 7.922 5.883 3.473 1 97.44 54 PHE B C 1
ATOM 2891 O O . PHE B 1 54 ? 8.289 4.707 3.549 1 97.44 54 PHE B O 1
ATOM 2898 N N . VAL B 1 55 ? 8.75 6.938 3.189 1 96.81 55 VAL B N 1
ATOM 2899 C CA . VAL B 1 55 ? 10.156 6.742 2.852 1 96.81 55 VAL B CA 1
ATOM 2900 C C . VAL B 1 55 ? 11.023 7.676 3.697 1 96.81 55 VAL B C 1
ATOM 2902 O O . VAL B 1 55 ? 12.109 8.07 3.273 1 96.81 55 VAL B O 1
ATOM 2905 N N . VAL B 1 56 ? 10.57 8.055 4.871 1 96.19 56 VAL B N 1
ATOM 2906 C CA . VAL B 1 56 ? 11.188 9.07 5.711 1 96.19 56 VAL B CA 1
ATOM 2907 C C . VAL B 1 56 ? 12.633 8.664 6.027 1 96.19 56 VAL B C 1
ATOM 2909 O O . VAL B 1 56 ? 12.922 7.484 6.219 1 96.19 56 VAL B O 1
ATOM 2912 N N . LYS B 1 57 ? 13.414 9.602 6.117 1 94.5 57 LYS B N 1
ATOM 2913 C CA . LYS B 1 57 ? 14.805 9.453 6.523 1 94.5 57 LYS B CA 1
ATOM 2914 C C . LYS B 1 57 ? 15.203 10.531 7.527 1 94.5 57 LYS B C 1
ATOM 2916 O O . LYS B 1 57 ? 15.086 11.719 7.246 1 94.5 57 LYS B O 1
ATOM 2921 N N . PRO B 1 58 ? 15.695 10.25 8.68 1 96.12 58 PRO B N 1
ATOM 2922 C CA . PRO B 1 58 ? 15.969 8.891 9.172 1 96.12 58 PRO B CA 1
ATOM 2923 C C . PRO B 1 58 ? 14.703 8.164 9.625 1 96.12 58 PRO B C 1
ATOM 2925 O O . PRO B 1 58 ? 13.68 8.797 9.867 1 96.12 58 PRO B O 1
ATOM 2928 N N . LEU B 1 59 ? 14.812 6.836 9.773 1 97.62 59 LEU B N 1
ATOM 2929 C CA . LEU B 1 59 ? 13.672 5.996 10.125 1 97.62 59 LEU B CA 1
ATOM 2930 C C . LEU B 1 59 ? 13.195 6.301 11.547 1 97.62 59 LEU B C 1
ATOM 2932 O O . LEU B 1 59 ? 12.023 6.09 11.867 1 97.62 59 LEU B O 1
ATOM 2936 N N . PHE B 1 60 ? 14.188 6.633 12.367 1 97.31 60 PHE B N 1
ATOM 2937 C CA . PHE B 1 60 ? 13.93 7.062 13.734 1 97.31 60 PHE B CA 1
ATOM 2938 C C . PHE B 1 60 ? 14.227 8.547 13.898 1 97.31 60 PHE B C 1
ATOM 2940 O O . PHE B 1 60 ? 15.273 9.031 13.461 1 97.31 60 PHE B O 1
ATOM 2947 N N . PHE B 1 61 ? 13.305 9.305 14.398 1 96 61 PHE B N 1
ATOM 2948 C CA . PHE B 1 61 ? 13.445 10.742 14.609 1 96 61 PHE B CA 1
ATOM 2949 C C . PHE B 1 61 ? 12.805 11.164 15.922 1 96 61 PHE B C 1
ATOM 2951 O O . PHE B 1 61 ? 12.016 10.414 16.5 1 96 61 PHE B O 1
ATOM 2958 N N . PRO B 1 62 ? 13.156 12.336 16.438 1 95.38 62 PRO B N 1
ATOM 2959 C CA . PRO B 1 62 ? 12.523 12.789 17.672 1 95.38 62 PRO B CA 1
ATOM 2960 C C . PRO B 1 62 ? 11 12.852 17.562 1 95.38 62 PRO B C 1
ATOM 2962 O O . PRO B 1 62 ? 10.461 13.516 16.688 1 95.38 62 PRO B O 1
ATOM 2965 N N . GLY B 1 63 ? 10.398 12.078 18.375 1 95.88 63 GLY B N 1
ATOM 2966 C CA . GLY B 1 63 ? 8.945 12.109 18.422 1 95.88 63 GLY B CA 1
ATOM 2967 C C . GLY B 1 63 ? 8.305 10.93 17.719 1 95.88 63 GLY B C 1
ATOM 2968 O O . GLY B 1 63 ? 7.082 10.766 17.75 1 95.88 63 GLY B O 1
ATOM 2969 N N . GLY B 1 64 ? 9.211 10.07 17.031 1 97 64 GLY B N 1
ATOM 2970 C CA . GLY B 1 64 ? 8.57 8.93 16.391 1 97 64 GLY B CA 1
ATOM 2971 C C . GLY B 1 64 ? 9.508 8.148 15.492 1 97 64 GLY B C 1
ATOM 2972 O O . GLY B 1 64 ? 10.727 8.25 15.617 1 97 64 GLY B O 1
ATOM 2973 N N . ASN B 1 65 ? 8.953 7.348 14.734 1 98.12 65 ASN B N 1
ATOM 2974 C CA . ASN B 1 65 ? 9.625 6.566 13.703 1 98.12 65 ASN B CA 1
ATOM 2975 C C . ASN B 1 65 ? 8.711 6.289 12.516 1 98.12 65 ASN B C 1
ATOM 2977 O O . ASN B 1 65 ? 7.543 6.691 12.523 1 98.12 65 ASN B O 1
ATOM 2981 N N . ILE B 1 66 ? 9.219 5.633 11.539 1 98.38 66 ILE B N 1
ATOM 2982 C CA . ILE B 1 66 ? 8.508 5.426 10.281 1 98.38 66 ILE B CA 1
ATOM 2983 C C . ILE B 1 66 ? 7.23 4.629 10.539 1 98.38 66 ILE B C 1
ATOM 2985 O O . ILE B 1 66 ? 6.227 4.812 9.844 1 98.38 66 ILE B O 1
ATOM 2989 N N . GLY B 1 67 ? 7.219 3.717 11.547 1 98.19 67 GLY B N 1
ATOM 2990 C CA . GLY B 1 67 ? 6.035 2.938 11.867 1 98.19 67 GLY B CA 1
ATOM 2991 C C . GLY B 1 67 ? 4.895 3.781 12.406 1 98.19 67 GLY B C 1
ATOM 2992 O O . GLY B 1 67 ? 3.766 3.695 11.922 1 98.19 67 GLY B O 1
ATOM 2993 N N . LYS B 1 68 ? 5.199 4.578 13.383 1 98.25 68 LYS B N 1
ATOM 2994 C CA . LYS B 1 68 ? 4.215 5.512 13.922 1 98.25 68 LYS B CA 1
ATOM 2995 C C . LYS B 1 68 ? 3.701 6.457 12.836 1 98.25 68 LYS B C 1
ATOM 2997 O O . LYS B 1 68 ? 2.494 6.688 12.727 1 98.25 68 LYS B O 1
ATOM 3002 N N . LEU B 1 69 ? 4.598 6.953 12.078 1 98.44 69 LEU B N 1
ATOM 3003 C CA . LEU B 1 69 ? 4.281 7.895 11.008 1 98.44 69 LEU B CA 1
ATOM 3004 C C . LEU B 1 69 ? 3.312 7.273 10.008 1 98.44 69 LEU B C 1
ATOM 3006 O O . LEU B 1 69 ? 2.336 7.906 9.602 1 98.44 69 LEU B O 1
ATOM 3010 N N . ALA B 1 70 ? 3.574 6.059 9.602 1 98.19 70 ALA B N 1
ATOM 3011 C CA . ALA B 1 70 ? 2.768 5.371 8.602 1 98.19 70 ALA B CA 1
ATOM 3012 C C . ALA B 1 70 ? 1.326 5.203 9.07 1 98.19 70 ALA B C 1
ATOM 3014 O O . ALA B 1 70 ? 0.385 5.488 8.328 1 98.19 70 ALA B O 1
ATOM 3015 N N . VAL B 1 71 ? 1.154 4.789 10.336 1 98.12 71 VAL B N 1
ATOM 3016 C CA . VAL B 1 71 ? -0.18 4.527 10.859 1 98.12 71 VAL B CA 1
ATOM 3017 C C . VAL B 1 71 ? -0.895 5.848 11.141 1 98.12 71 VAL B C 1
ATOM 3019 O O . VAL B 1 71 ? -2.051 6.027 10.75 1 98.12 71 VAL B O 1
ATOM 3022 N N . ALA B 1 72 ? -0.214 6.785 11.719 1 98.31 72 ALA B N 1
ATOM 3023 C CA . ALA B 1 72 ? -0.812 8.086 12.016 1 98.31 72 ALA B CA 1
ATOM 3024 C C . ALA B 1 72 ? -1.249 8.797 10.742 1 98.31 72 ALA B C 1
ATOM 3026 O O . ALA B 1 72 ? -2.363 9.312 10.664 1 98.31 72 ALA B O 1
ATOM 3027 N N . GLY B 1 73 ? -0.323 8.805 9.766 1 97.5 73 GLY B N 1
ATOM 3028 C CA . GLY B 1 73 ? -0.665 9.43 8.492 1 97.5 73 GLY B CA 1
ATOM 3029 C C . GLY B 1 73 ? -1.909 8.836 7.855 1 97.5 73 GLY B C 1
ATOM 3030 O O . GLY B 1 73 ? -2.76 9.57 7.348 1 97.5 73 GLY B O 1
ATOM 3031 N N . THR B 1 74 ? -2.025 7.566 7.879 1 97.25 74 THR B N 1
ATOM 3032 C CA . THR B 1 74 ? -3.16 6.867 7.285 1 97.25 74 THR B CA 1
ATOM 3033 C C . THR B 1 74 ? -4.449 7.203 8.031 1 97.25 74 THR B C 1
ATOM 3035 O O . THR B 1 74 ? -5.477 7.484 7.41 1 97.25 74 THR B O 1
ATOM 3038 N N . ILE B 1 75 ? -4.41 7.16 9.344 1 97.62 75 ILE B N 1
ATOM 3039 C CA . ILE B 1 75 ? -5.555 7.516 10.172 1 97.62 75 ILE B CA 1
ATOM 3040 C C . ILE B 1 75 ? -5.984 8.945 9.867 1 97.62 75 ILE B C 1
ATOM 3042 O O . ILE B 1 75 ? -7.176 9.227 9.711 1 97.62 75 ILE B O 1
ATOM 3046 N N . ASN B 1 76 ? -4.992 9.844 9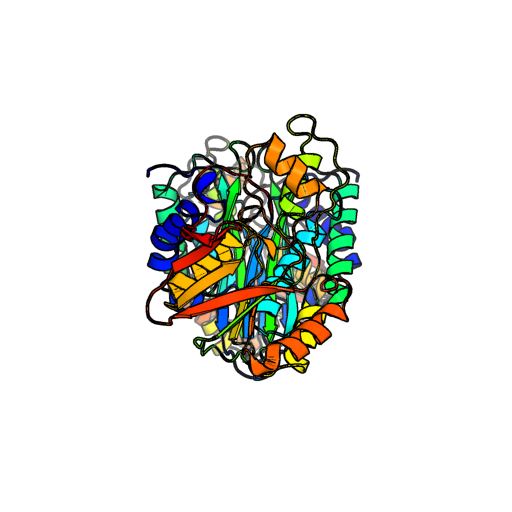.758 1 97.75 76 ASN B N 1
ATOM 3047 C CA . ASN B 1 76 ? -5.277 11.25 9.539 1 97.75 76 ASN B CA 1
ATOM 3048 C C . ASN B 1 76 ? -5.934 11.484 8.18 1 97.75 76 ASN B C 1
ATOM 3050 O O . ASN B 1 76 ? -6.879 12.273 8.07 1 97.75 76 ASN B O 1
ATOM 3054 N N . ASP B 1 77 ? -5.441 10.797 7.152 1 96.12 77 ASP B N 1
ATOM 3055 C CA . ASP B 1 77 ? -6.023 10.914 5.816 1 96.12 77 ASP B CA 1
ATOM 3056 C C . ASP B 1 77 ? -7.496 10.516 5.82 1 96.12 77 ASP B C 1
ATOM 3058 O O . ASP B 1 77 ? -8.297 11.078 5.07 1 96.12 77 ASP B O 1
ATOM 3062 N N . LEU B 1 78 ? -7.879 9.539 6.566 1 95.94 78 LEU B N 1
ATOM 3063 C CA . LEU B 1 78 ? -9.266 9.117 6.676 1 95.94 78 LEU B CA 1
ATOM 3064 C C . LEU B 1 78 ? -10.078 10.109 7.504 1 95.94 78 LEU B C 1
ATOM 3066 O O . LEU B 1 78 ? -11.172 10.508 7.109 1 95.94 78 LEU B O 1
ATOM 3070 N N . ALA B 1 79 ? -9.531 10.516 8.602 1 96.44 79 ALA B N 1
ATOM 3071 C CA . ALA B 1 79 ? -10.234 11.383 9.539 1 96.44 79 ALA B CA 1
ATOM 3072 C C . ALA B 1 79 ? -10.578 12.727 8.906 1 96.44 79 ALA B C 1
ATOM 3074 O O . ALA B 1 79 ? -11.664 13.266 9.133 1 96.44 79 ALA B O 1
ATOM 3075 N N . VAL B 1 80 ? -9.688 13.266 8.102 1 96.06 80 VAL B N 1
ATOM 3076 C CA . VAL B 1 80 ? -9.859 14.625 7.582 1 96.06 80 VAL B CA 1
ATOM 3077 C C . VAL B 1 80 ? -10.992 14.648 6.566 1 96.06 80 VAL B C 1
ATOM 3079 O O . VAL B 1 80 ? -11.492 15.711 6.207 1 96.06 80 VAL B O 1
ATOM 3082 N N . VAL B 1 81 ? -11.414 13.461 6.082 1 94.06 81 VAL B N 1
ATOM 3083 C CA . VAL B 1 81 ? -12.562 13.445 5.184 1 94.06 81 VAL B CA 1
ATOM 3084 C C . VAL B 1 81 ? -13.812 13.031 5.953 1 94.06 81 VAL B C 1
ATOM 3086 O O . VAL B 1 81 ? -14.852 12.727 5.352 1 94.06 81 VAL B O 1
ATOM 3089 N N . GLY B 1 82 ? -13.734 12.93 7.242 1 93.56 82 GLY B N 1
ATOM 3090 C CA . GLY B 1 82 ? -14.867 12.633 8.102 1 93.56 82 GLY B CA 1
ATOM 3091 C C . GLY B 1 82 ? -15.109 11.148 8.281 1 93.56 82 GLY B C 1
ATOM 3092 O O . GLY B 1 82 ? -16.172 10.742 8.742 1 93.56 82 GLY B O 1
ATOM 3093 N N . ALA B 1 83 ? -14.18 10.32 7.949 1 94.56 83 ALA B N 1
ATOM 3094 C CA . ALA B 1 83 ? -14.359 8.875 8.047 1 94.56 83 ALA B CA 1
ATOM 3095 C C . ALA B 1 83 ? -13.898 8.359 9.406 1 94.56 83 ALA B C 1
ATOM 3097 O O . ALA B 1 83 ? -12.922 8.859 9.969 1 94.56 83 ALA B O 1
ATOM 3098 N N . VAL B 1 84 ? -14.633 7.371 9.914 1 95.56 84 VAL B N 1
ATOM 3099 C CA . VAL B 1 84 ? -14.18 6.586 11.055 1 95.56 84 VAL B CA 1
ATOM 3100 C C . VAL B 1 84 ? -13.219 5.5 10.586 1 95.56 84 VAL B C 1
ATOM 3102 O O . VAL B 1 84 ? -13.602 4.598 9.844 1 95.56 84 VAL B O 1
ATOM 3105 N N . PRO B 1 85 ? -11.922 5.629 10.977 1 96.25 85 PRO B N 1
ATOM 3106 C CA . PRO B 1 85 ? -10.984 4.582 10.57 1 96.25 85 PRO B CA 1
ATOM 3107 C C . PRO B 1 85 ? -11.383 3.199 11.078 1 96.25 85 PRO B C 1
ATOM 3109 O O . PRO B 1 85 ? -11.75 3.049 12.242 1 96.25 85 PRO B O 1
ATOM 3112 N N . LYS B 1 86 ? -11.281 2.168 10.219 1 94.88 86 LYS B N 1
ATOM 3113 C CA . LYS B 1 86 ? -11.719 0.836 10.633 1 94.88 86 LYS B CA 1
ATOM 3114 C C . LYS B 1 86 ? -10.586 -0.177 10.5 1 94.88 86 LYS B C 1
ATOM 3116 O O . LYS B 1 86 ? -10.219 -0.833 11.477 1 94.88 86 LYS B O 1
ATOM 3121 N N . VAL B 1 87 ? -9.969 -0.244 9.258 1 93.5 87 VAL B N 1
ATOM 3122 C CA . VAL B 1 87 ? -8.945 -1.259 9.047 1 93.5 87 VAL B CA 1
ATOM 3123 C C . VAL B 1 87 ? -7.789 -0.665 8.242 1 93.5 87 VAL B C 1
ATOM 3125 O O . VAL B 1 87 ? -7.941 0.384 7.609 1 93.5 87 VAL B O 1
ATOM 3128 N N . LEU B 1 88 ? -6.641 -1.278 8.352 1 94.44 88 LEU B N 1
ATOM 3129 C CA . LEU B 1 88 ? -5.418 -0.864 7.68 1 94.44 88 LEU B CA 1
ATOM 3130 C C . LEU B 1 88 ? -4.656 -2.072 7.141 1 94.44 88 LEU B C 1
ATOM 3132 O O . LEU B 1 88 ? -4.641 -3.131 7.77 1 94.44 88 LEU B O 1
ATOM 3136 N N . THR B 1 89 ? -4.109 -1.967 5.91 1 94.62 89 THR B N 1
ATOM 3137 C CA . THR B 1 89 ? -3.133 -2.924 5.402 1 94.62 89 THR B CA 1
ATOM 3138 C C . THR B 1 89 ? -1.731 -2.322 5.402 1 94.62 89 THR B C 1
ATOM 3140 O O . THR B 1 89 ? -1.575 -1.1 5.402 1 94.62 89 THR B O 1
ATOM 3143 N N . CYS B 1 90 ? -0.742 -3.189 5.426 1 94.88 90 CYS B N 1
ATOM 3144 C CA . CYS B 1 90 ? 0.621 -2.672 5.414 1 94.88 90 CYS B CA 1
ATOM 3145 C C . CYS B 1 90 ? 1.528 -3.547 4.559 1 94.88 90 CYS B C 1
ATOM 3147 O O . CYS B 1 90 ? 1.425 -4.773 4.59 1 94.88 90 CYS B O 1
ATOM 3149 N N . GLY B 1 91 ? 2.309 -2.939 3.711 1 94.94 91 GLY B N 1
ATOM 3150 C CA . GLY B 1 91 ? 3.365 -3.57 2.936 1 94.94 91 GLY B CA 1
ATOM 3151 C C . GLY B 1 91 ? 4.75 -3.066 3.295 1 94.94 91 GLY B C 1
ATOM 3152 O O . GLY B 1 91 ? 4.969 -1.858 3.41 1 94.94 91 GLY B O 1
ATOM 3153 N N . PHE B 1 92 ? 5.691 -4.039 3.5 1 95.19 92 PHE B N 1
ATOM 3154 C CA . PHE B 1 92 ? 7.062 -3.697 3.867 1 95.19 92 PHE B CA 1
ATOM 3155 C C . PHE B 1 92 ? 8.023 -4.035 2.736 1 95.19 92 PHE B C 1
ATOM 3157 O O . PHE B 1 92 ? 7.965 -5.129 2.168 1 95.19 92 PHE B O 1
ATOM 3164 N N . ILE B 1 93 ? 8.805 -3.139 2.328 1 96.75 93 ILE B N 1
ATOM 3165 C CA . ILE B 1 93 ? 9.977 -3.389 1.503 1 96.75 93 ILE B CA 1
ATOM 3166 C C . ILE B 1 93 ? 11.242 -3.186 2.334 1 96.75 93 ILE B C 1
ATOM 3168 O O . ILE B 1 93 ? 11.586 -2.055 2.684 1 96.75 93 ILE B O 1
ATOM 3172 N N . ILE B 1 94 ? 11.922 -4.277 2.645 1 95.88 94 ILE B N 1
ATOM 3173 C CA . ILE B 1 94 ? 13.023 -4.281 3.604 1 95.88 94 ILE B CA 1
ATOM 3174 C C . ILE B 1 94 ? 14.344 -4.523 2.875 1 95.88 94 ILE B C 1
ATOM 3176 O O . ILE B 1 94 ? 14.445 -5.43 2.045 1 95.88 94 ILE B O 1
ATOM 3180 N N . GLU B 1 95 ? 15.312 -3.676 3.17 1 96.25 95 GLU B N 1
ATOM 3181 C CA . GLU B 1 95 ? 16.656 -3.885 2.631 1 96.25 95 GLU B CA 1
ATOM 3182 C C . GLU B 1 95 ? 17.375 -5.016 3.361 1 96.25 95 GLU B C 1
ATOM 3184 O O . GLU B 1 95 ? 17.312 -5.105 4.59 1 96.25 95 GLU B O 1
ATOM 3189 N N . GLU B 1 96 ? 18 -5.879 2.613 1 94.44 96 GLU B N 1
ATOM 3190 C CA . GLU B 1 96 ? 18.828 -6.914 3.221 1 94.44 96 GLU B CA 1
ATOM 3191 C C . GLU B 1 96 ? 19.828 -6.316 4.203 1 94.44 96 GLU B C 1
ATOM 3193 O O . GLU B 1 96 ? 20.469 -5.305 3.906 1 94.44 96 GLU B O 1
ATOM 3198 N N . GLY B 1 97 ? 20 -7.004 5.371 1 95.38 97 GLY B N 1
ATOM 3199 C CA . GLY B 1 97 ? 20.906 -6.52 6.391 1 95.38 97 GLY B CA 1
ATOM 3200 C C . GLY B 1 97 ? 20.234 -5.672 7.449 1 95.38 97 GLY B C 1
ATOM 3201 O O . GLY B 1 97 ? 20.844 -5.34 8.469 1 95.38 97 GLY B O 1
ATOM 3202 N N . PHE B 1 98 ? 18.938 -5.285 7.207 1 96 98 PHE B N 1
ATOM 3203 C CA . PHE B 1 98 ? 18.203 -4.461 8.156 1 96 98 PHE B CA 1
ATOM 3204 C C . PHE B 1 98 ? 18.094 -5.172 9.5 1 96 98 PHE B C 1
ATOM 3206 O O . PHE B 1 98 ? 17.906 -6.391 9.555 1 96 98 PHE B O 1
ATOM 3213 N N . SER B 1 99 ? 18.125 -4.449 10.594 1 95.75 99 SER B N 1
ATOM 3214 C CA . SER B 1 99 ? 18.078 -4.984 11.945 1 95.75 99 SER B CA 1
ATOM 3215 C C . SER B 1 99 ? 16.703 -5.523 12.281 1 95.75 99 SER B C 1
ATOM 3217 O O . SER B 1 99 ? 15.703 -4.797 12.203 1 95.75 99 SER B O 1
ATOM 3219 N N . ILE B 1 100 ? 16.672 -6.805 12.758 1 93.56 100 ILE B N 1
ATOM 3220 C CA . ILE B 1 100 ? 15.414 -7.395 13.188 1 93.56 100 ILE B CA 1
ATOM 3221 C C . ILE B 1 100 ? 14.891 -6.66 14.422 1 93.56 100 ILE B C 1
ATOM 3223 O O . ILE B 1 100 ? 13.68 -6.469 14.57 1 93.56 100 ILE B O 1
ATOM 3227 N N . HIS B 1 101 ? 15.789 -6.234 15.242 1 94.88 101 HIS B N 1
ATOM 3228 C CA . HIS B 1 101 ? 15.414 -5.465 16.422 1 94.88 101 HIS B CA 1
ATOM 3229 C C . HIS B 1 101 ? 14.711 -4.172 16.047 1 94.88 101 HIS B C 1
ATOM 3231 O O . HIS B 1 101 ? 13.656 -3.84 16.594 1 94.88 101 HIS B O 1
ATOM 3237 N N . ASP B 1 102 ? 15.297 -3.42 15.086 1 96.81 102 ASP B N 1
ATOM 3238 C CA . ASP B 1 102 ? 14.688 -2.178 14.625 1 96.81 102 ASP B CA 1
ATOM 3239 C C . ASP B 1 102 ? 13.32 -2.441 13.992 1 96.81 102 ASP B C 1
ATOM 3241 O O . ASP B 1 102 ? 12.367 -1.686 14.211 1 96.81 102 ASP B O 1
ATOM 3245 N N . LEU B 1 103 ? 13.258 -3.525 13.211 1 95.69 103 LEU B N 1
ATOM 3246 C CA . LEU B 1 103 ? 11.984 -3.893 12.602 1 95.69 103 LEU B CA 1
ATOM 3247 C C . LEU B 1 103 ? 10.922 -4.145 13.664 1 95.69 103 LEU B C 1
ATOM 3249 O O . LEU B 1 103 ? 9.797 -3.639 13.555 1 95.69 103 LEU B O 1
ATOM 3253 N N . LYS B 1 104 ? 11.258 -4.879 14.695 1 94.56 104 LYS B N 1
ATOM 3254 C CA . LYS B 1 104 ? 10.328 -5.168 15.781 1 94.56 104 LYS B CA 1
ATOM 3255 C C . LYS B 1 104 ? 9.859 -3.885 16.469 1 94.56 104 LYS B C 1
ATOM 3257 O O . LYS B 1 104 ? 8.672 -3.729 16.75 1 94.56 104 LYS B O 1
ATOM 3262 N N . THR B 1 105 ? 10.781 -2.963 16.688 1 97.06 105 THR B N 1
ATOM 3263 C CA . THR B 1 105 ? 10.453 -1.687 17.312 1 97.06 105 THR B CA 1
ATOM 3264 C C . THR B 1 105 ? 9.477 -0.897 16.453 1 97.06 105 THR B C 1
ATOM 3266 O O . THR B 1 105 ? 8.508 -0.333 16.969 1 97.06 105 THR B O 1
ATOM 3269 N N . ILE B 1 106 ? 9.734 -0.865 15.188 1 97.12 106 ILE B N 1
ATOM 3270 C CA . ILE B 1 106 ? 8.898 -0.136 14.234 1 97.12 106 ILE B CA 1
ATOM 3271 C C . ILE B 1 106 ? 7.5 -0.757 14.195 1 97.12 106 ILE B C 1
ATOM 3273 O O . ILE B 1 106 ? 6.496 -0.048 14.289 1 97.12 106 ILE B O 1
ATOM 3277 N N . VAL B 1 107 ? 7.418 -2.07 14.094 1 95.44 107 VAL B N 1
ATOM 3278 C CA . VAL B 1 107 ? 6.145 -2.783 14.023 1 95.44 107 VAL B CA 1
ATOM 3279 C C . VAL B 1 107 ? 5.367 -2.586 15.32 1 95.44 107 VAL B C 1
ATOM 3281 O O . VAL B 1 107 ? 4.145 -2.408 15.297 1 95.44 107 VAL B O 1
ATOM 3284 N N . GLN B 1 108 ? 6.023 -2.594 16.422 1 95.5 108 GLN B N 1
ATOM 3285 C CA . GLN B 1 108 ? 5.379 -2.322 17.703 1 95.5 108 GLN B CA 1
ATOM 3286 C C . GLN B 1 108 ? 4.773 -0.924 17.734 1 95.5 108 GLN B C 1
ATOM 3288 O O . GLN B 1 108 ? 3.656 -0.735 18.219 1 95.5 108 GLN B O 1
ATOM 3293 N N . SER B 1 109 ? 5.52 0.046 17.234 1 97.44 109 SER B N 1
ATOM 3294 C CA . SER B 1 109 ? 5.012 1.413 17.188 1 97.44 109 SER B CA 1
ATOM 3295 C C . SER B 1 109 ? 3.762 1.508 16.312 1 97.44 109 SER B C 1
ATOM 3297 O O . SER B 1 109 ? 2.848 2.277 16.625 1 97.44 109 SER B O 1
ATOM 3299 N N . MET B 1 110 ? 3.768 0.755 15.219 1 97.19 110 MET B N 1
ATOM 3300 C CA . MET B 1 110 ? 2.588 0.715 14.359 1 97.19 110 MET B CA 1
ATOM 3301 C C . MET B 1 110 ? 1.375 0.195 15.125 1 97.19 110 MET B C 1
ATOM 3303 O O . MET B 1 110 ? 0.303 0.802 15.086 1 97.19 110 MET B O 1
ATOM 3307 N N . ALA B 1 111 ? 1.548 -0.895 15.82 1 94.94 111 ALA B N 1
ATOM 3308 C CA . ALA B 1 111 ? 0.464 -1.517 16.578 1 94.94 111 ALA B CA 1
ATOM 3309 C C . ALA B 1 111 ? -0.077 -0.567 17.641 1 94.94 111 ALA B C 1
ATOM 3311 O O . ALA B 1 111 ? -1.292 -0.431 17.797 1 94.94 111 ALA B O 1
ATOM 3312 N N . GLU B 1 112 ? 0.783 0.056 18.344 1 96.06 112 GLU B N 1
ATOM 3313 C CA . GLU B 1 112 ? 0.399 0.979 19.406 1 96.06 112 GLU B CA 1
ATOM 3314 C C . GLU B 1 112 ? -0.386 2.164 18.859 1 96.06 112 GLU B C 1
ATOM 3316 O O . GLU B 1 112 ? -1.391 2.578 19.438 1 96.06 112 GLU B O 1
ATOM 3321 N N . GLU B 1 113 ? 0.098 2.715 17.734 1 97.12 113 GLU B N 1
ATOM 3322 C CA . GLU B 1 113 ? -0.587 3.855 17.125 1 97.12 113 GLU B CA 1
ATOM 3323 C C . GLU B 1 113 ? -1.961 3.459 16.594 1 97.12 113 GLU B C 1
ATOM 3325 O O . GLU B 1 113 ? -2.93 4.207 16.75 1 97.12 113 GLU B O 1
ATOM 3330 N N . ALA B 1 114 ? -2.062 2.314 15.953 1 95.94 114 ALA B N 1
ATOM 3331 C CA . ALA B 1 114 ? -3.334 1.821 15.422 1 95.94 114 ALA B CA 1
ATOM 3332 C C . ALA B 1 114 ? -4.359 1.652 16.547 1 95.94 114 ALA B C 1
ATOM 3334 O O . ALA B 1 114 ? -5.539 1.962 16.359 1 95.94 114 ALA B O 1
ATOM 3335 N N . LYS B 1 115 ? -3.945 1.19 17.656 1 94.06 115 LYS B N 1
ATOM 3336 C CA . LYS B 1 115 ? -4.816 0.954 18.812 1 94.06 115 LYS B CA 1
ATOM 3337 C C . LYS B 1 115 ? -5.473 2.25 19.281 1 94.06 115 LYS B C 1
ATOM 3339 O O . LYS B 1 115 ? -6.621 2.242 19.734 1 94.06 115 LYS B O 1
ATOM 3344 N N . LYS B 1 116 ? -4.781 3.385 19.141 1 93.44 116 LYS B N 1
ATOM 3345 C CA . LYS B 1 116 ? -5.297 4.676 19.594 1 93.44 116 LYS B CA 1
ATOM 3346 C C . LYS B 1 116 ? -6.578 5.043 18.844 1 93.44 116 LYS B C 1
ATOM 3348 O O . LYS B 1 116 ? -7.441 5.738 19.391 1 93.44 116 LYS B O 1
ATOM 3353 N N . ALA B 1 117 ? -6.715 4.582 17.578 1 93.38 117 ALA B N 1
ATOM 3354 C CA . ALA B 1 117 ? -7.895 4.887 16.766 1 93.38 117 ALA B CA 1
ATOM 3355 C C . ALA B 1 117 ? -8.773 3.654 16.609 1 93.38 117 ALA B C 1
ATOM 3357 O O . ALA B 1 117 ? -9.68 3.639 15.766 1 93.38 117 ALA B O 1
ATOM 3358 N N . ASN B 1 118 ? -8.492 2.57 17.312 1 92.88 118 ASN B N 1
ATOM 3359 C CA . ASN B 1 118 ? -9.219 1.308 17.219 1 92.88 118 ASN B CA 1
ATOM 3360 C C . ASN B 1 118 ? -9.203 0.751 15.797 1 92.88 118 ASN B C 1
ATOM 3362 O O . ASN B 1 118 ? -10.227 0.274 15.297 1 92.88 118 ASN B O 1
ATOM 3366 N N . MET B 1 119 ? -8.125 0.938 15.195 1 93 119 MET B N 1
ATOM 3367 C CA . MET B 1 119 ? -7.949 0.391 13.852 1 93 119 MET B CA 1
ATOM 3368 C C . MET B 1 119 ? -7.281 -0.978 13.906 1 93 119 MET B C 1
ATOM 3370 O O . MET B 1 119 ? -6.359 -1.192 14.695 1 93 119 MET B O 1
ATOM 3374 N N . THR B 1 120 ? -7.742 -1.864 13.047 1 90.31 120 THR B N 1
ATOM 3375 C CA . THR B 1 120 ? -7.164 -3.201 12.969 1 90.31 120 THR B CA 1
ATOM 3376 C C . THR B 1 120 ? -6.32 -3.361 11.711 1 90.31 120 THR B C 1
ATOM 3378 O O . THR B 1 120 ? -6.742 -2.961 10.625 1 90.31 120 THR B O 1
ATOM 3381 N N . ILE B 1 121 ? -5.129 -3.824 11.891 1 88.69 121 ILE B N 1
ATOM 3382 C CA . ILE B 1 121 ? -4.305 -4.176 10.734 1 88.69 121 ILE B CA 1
ATOM 3383 C C . ILE B 1 121 ? -4.691 -5.562 10.234 1 88.69 121 ILE B C 1
ATOM 3385 O O . ILE B 1 121 ? -4.504 -6.559 10.938 1 88.69 121 ILE B O 1
ATOM 3389 N N . VAL B 1 122 ? -5.141 -5.68 8.992 1 83.94 122 VAL B N 1
ATOM 3390 C CA . VAL B 1 122 ? -5.875 -6.883 8.625 1 83.94 122 VAL B CA 1
ATOM 3391 C C . VAL B 1 122 ? -5.09 -7.668 7.57 1 83.94 122 VAL B C 1
ATOM 3393 O O . VAL B 1 122 ? -5.363 -8.844 7.336 1 83.94 122 VAL B O 1
ATOM 3396 N N . ALA B 1 123 ? -4.188 -6.977 6.852 1 79.25 123 ALA B N 1
ATOM 3397 C CA . ALA B 1 123 ? -3.406 -7.633 5.809 1 79.25 123 ALA B CA 1
ATOM 3398 C C . ALA B 1 123 ? -2.01 -7.023 5.707 1 79.25 123 ALA B C 1
ATOM 3400 O O . ALA B 1 123 ? -1.813 -5.848 6.023 1 79.25 123 ALA B O 1
ATOM 3401 N N . GLY B 1 124 ? -1.104 -7.879 5.25 1 86.25 124 GLY B N 1
ATOM 3402 C CA . GLY B 1 124 ? 0.265 -7.406 5.121 1 86.25 124 GLY B CA 1
ATOM 3403 C C . GLY B 1 124 ? 1.063 -8.164 4.074 1 86.25 124 GLY B C 1
ATOM 3404 O O . GLY B 1 124 ? 0.651 -9.234 3.629 1 86.25 124 GLY B O 1
ATOM 3405 N N . ASP B 1 125 ? 2.113 -7.586 3.744 1 89.44 125 ASP B N 1
ATOM 3406 C CA . ASP B 1 125 ? 3.09 -8.164 2.83 1 89.44 125 ASP B CA 1
ATOM 3407 C C . ASP B 1 125 ? 4.508 -7.742 3.201 1 89.44 125 ASP B C 1
ATOM 3409 O O . ASP B 1 125 ? 4.719 -6.648 3.725 1 89.44 125 ASP B O 1
ATOM 3413 N N . THR B 1 126 ? 5.445 -8.664 2.941 1 90.38 126 THR B N 1
ATOM 3414 C CA . THR B 1 126 ? 6.848 -8.352 3.189 1 90.38 126 THR B CA 1
ATOM 3415 C C . THR B 1 126 ? 7.711 -8.75 1.995 1 90.38 126 THR B C 1
ATOM 3417 O O . THR B 1 126 ? 7.648 -9.883 1.527 1 90.38 126 THR B O 1
ATOM 3420 N N . LYS B 1 127 ? 8.398 -7.809 1.472 1 92.81 127 LYS B N 1
ATOM 3421 C CA . LYS B 1 127 ? 9.422 -8.039 0.454 1 92.81 127 LYS B CA 1
ATOM 3422 C C . LYS B 1 127 ? 10.805 -7.664 0.974 1 92.81 127 LYS B C 1
ATOM 3424 O O . LYS B 1 127 ? 10.945 -6.73 1.769 1 92.81 127 LYS B O 1
ATOM 3429 N N . VAL B 1 128 ? 11.773 -8.43 0.59 1 92.69 128 VAL B N 1
ATOM 3430 C CA . VAL B 1 128 ? 13.164 -8.102 0.896 1 92.69 128 VAL B CA 1
ATOM 3431 C C . VAL B 1 128 ? 13.938 -7.867 -0.4 1 92.69 128 VAL B C 1
ATOM 3433 O O . VAL B 1 128 ? 13.828 -8.648 -1.348 1 92.69 128 VAL B O 1
ATOM 3436 N N . VAL B 1 129 ? 14.625 -6.73 -0.462 1 94.69 129 VAL B N 1
ATOM 3437 C CA . VAL B 1 129 ? 15.453 -6.402 -1.618 1 94.69 129 VAL B CA 1
ATOM 3438 C C . VAL B 1 129 ? 16.922 -6.387 -1.213 1 94.69 129 VAL B C 1
ATOM 3440 O O . VAL B 1 129 ? 17.25 -6.293 -0.026 1 94.69 129 VAL B O 1
ATOM 3443 N N . GLU B 1 130 ? 17.781 -6.508 -2.199 1 93.69 130 GLU B N 1
ATOM 3444 C CA . GLU B 1 130 ? 19.219 -6.582 -1.938 1 93.69 130 GLU B CA 1
ATOM 3445 C C . GLU B 1 130 ? 19.734 -5.293 -1.305 1 93.69 130 GLU B C 1
ATOM 3447 O O . GLU B 1 130 ? 19.125 -4.23 -1.473 1 93.69 130 GLU B O 1
ATOM 3452 N N . ARG B 1 131 ? 20.875 -5.445 -0.649 1 93.19 131 ARG B N 1
ATOM 3453 C CA . ARG B 1 131 ? 21.562 -4.254 -0.166 1 93.19 131 ARG B CA 1
ATOM 3454 C C . ARG B 1 131 ? 21.812 -3.266 -1.301 1 93.19 131 ARG B C 1
ATOM 3456 O O . ARG B 1 131 ? 22.266 -3.654 -2.383 1 93.19 131 ARG B O 1
ATOM 3463 N N . GLY B 1 132 ? 21.438 -1.979 -1.07 1 93.62 132 GLY B N 1
ATOM 3464 C CA . GLY B 1 132 ? 21.609 -0.969 -2.102 1 93.62 132 GLY B CA 1
ATOM 3465 C C . GLY B 1 132 ? 20.375 -0.768 -2.963 1 93.62 132 GLY B C 1
ATOM 3466 O O . GLY B 1 132 ? 20.344 0.134 -3.803 1 93.62 132 GLY B O 1
ATOM 3467 N N . SER B 1 133 ? 19.344 -1.567 -2.725 1 94.94 133 SER B N 1
ATOM 3468 C CA . SER B 1 133 ? 18.125 -1.467 -3.523 1 94.94 133 SER B CA 1
ATOM 3469 C C . SER B 1 133 ? 16.984 -0.872 -2.711 1 94.94 133 SER B C 1
ATOM 3471 O O . SER B 1 133 ? 15.828 -0.907 -3.141 1 94.94 133 SER B O 1
ATOM 3473 N N . ALA B 1 134 ? 17.234 -0.464 -1.527 1 95.25 134 ALA B N 1
ATOM 3474 C CA . ALA B 1 134 ? 16.391 0.346 -0.65 1 95.25 134 ALA B CA 1
ATOM 3475 C C . ALA B 1 134 ? 17.234 1.076 0.394 1 95.25 134 ALA B C 1
ATOM 3477 O O . ALA B 1 134 ? 18.438 0.853 0.496 1 95.25 134 ALA B O 1
ATOM 3478 N N . ASP B 1 135 ? 16.641 1.977 1.067 1 95.69 135 ASP B N 1
ATOM 3479 C CA . ASP B 1 135 ? 17.312 2.67 2.162 1 95.69 135 ASP B CA 1
ATOM 3480 C C . ASP B 1 135 ? 16.734 2.256 3.512 1 95.69 135 ASP B C 1
ATOM 3482 O O . ASP B 1 135 ? 16.062 3.049 4.172 1 95.69 135 ASP B O 1
ATOM 3486 N N . GLY B 1 136 ? 17.078 1.03 3.896 1 95.94 136 GLY B N 1
ATOM 3487 C CA . GLY B 1 136 ? 16.609 0.477 5.164 1 95.94 136 GLY B CA 1
ATOM 3488 C C . GLY B 1 136 ? 15.25 -0.181 5.07 1 95.94 136 GLY B C 1
ATOM 3489 O O . GLY B 1 136 ? 15.156 -1.403 4.953 1 95.94 136 GLY B O 1
ATOM 3490 N N . LEU B 1 137 ? 14.211 0.688 5.109 1 97.38 137 LEU B N 1
ATOM 3491 C CA . LEU B 1 137 ? 12.844 0.188 5.191 1 97.38 137 LEU B CA 1
ATOM 3492 C C . LEU B 1 137 ? 11.859 1.182 4.578 1 97.38 137 LEU B C 1
ATOM 3494 O O . LEU B 1 137 ? 11.953 2.387 4.82 1 97.38 137 LEU B O 1
ATOM 3498 N N . TYR B 1 138 ? 11.031 0.716 3.699 1 97.94 138 TYR B N 1
ATOM 3499 C CA . TYR B 1 138 ? 9.867 1.467 3.236 1 97.94 138 TYR B CA 1
ATOM 3500 C C . TYR B 1 138 ? 8.57 0.776 3.646 1 97.94 138 TYR B C 1
ATOM 3502 O O . TYR B 1 138 ? 8.5 -0.454 3.68 1 97.94 138 TYR B O 1
ATOM 3510 N N . ILE B 1 139 ? 7.566 1.546 3.984 1 97.81 139 ILE B N 1
ATOM 3511 C CA . ILE B 1 139 ? 6.27 1.019 4.402 1 97.81 139 ILE B CA 1
ATOM 3512 C C . ILE B 1 139 ? 5.164 1.648 3.562 1 97.81 139 ILE B C 1
ATOM 3514 O O . ILE B 1 139 ? 5.176 2.855 3.307 1 97.81 139 ILE B O 1
ATOM 3518 N N . ASN B 1 140 ? 4.301 0.901 3.025 1 97.44 140 ASN B N 1
ATOM 3519 C CA . ASN B 1 140 ? 3.043 1.379 2.461 1 97.44 140 ASN B CA 1
ATOM 3520 C C . ASN B 1 140 ? 1.852 0.973 3.322 1 97.44 140 ASN B C 1
ATOM 3522 O O . ASN B 1 140 ? 1.783 -0.16 3.803 1 97.44 140 ASN B O 1
ATOM 3526 N N . THR B 1 141 ? 0.971 1.894 3.59 1 97.38 141 THR B N 1
ATOM 3527 C CA . THR B 1 141 ? -0.264 1.579 4.301 1 97.38 141 THR B CA 1
ATOM 3528 C C . THR B 1 141 ? -1.479 2.041 3.5 1 97.38 141 THR B C 1
ATOM 3530 O O . THR B 1 141 ? -1.45 3.102 2.871 1 97.38 141 THR B O 1
ATOM 3533 N N . THR B 1 142 ? -2.49 1.251 3.457 1 96.62 142 THR B N 1
ATOM 3534 C CA . THR B 1 142 ? -3.812 1.605 2.951 1 96.62 142 THR B CA 1
ATOM 3535 C C . THR B 1 142 ? -4.859 1.511 4.059 1 96.62 142 THR B C 1
ATOM 3537 O O . THR B 1 142 ? -4.941 0.499 4.758 1 96.62 142 THR B O 1
ATOM 3540 N N . GLY B 1 143 ? -5.57 2.561 4.25 1 95.75 143 GLY B N 1
ATOM 3541 C CA . GLY B 1 143 ? -6.621 2.604 5.258 1 95.75 143 GLY B CA 1
ATOM 3542 C C . GLY B 1 143 ? -8.016 2.59 4.664 1 95.75 143 GLY B C 1
ATOM 3543 O O . GLY B 1 143 ? -8.25 3.164 3.6 1 95.75 143 GLY B O 1
ATOM 3544 N N . ILE B 1 144 ? -8.945 1.962 5.34 1 94.62 144 ILE B N 1
ATOM 3545 C CA . ILE B 1 144 ? -10.367 1.955 5.008 1 94.62 144 ILE B CA 1
ATOM 3546 C C . ILE B 1 144 ? -11.18 2.457 6.199 1 94.62 144 ILE B C 1
ATOM 3548 O O . ILE B 1 144 ? -10.977 2.004 7.328 1 94.62 144 ILE B O 1
ATOM 3552 N N . GLY B 1 145 ? -11.953 3.391 5.965 1 94.56 145 GLY B N 1
ATOM 3553 C CA . GLY B 1 145 ? -12.859 3.928 6.969 1 94.56 145 GLY B CA 1
ATOM 3554 C C . GLY B 1 145 ? -14.297 4.023 6.492 1 94.56 145 GLY B C 1
ATOM 3555 O O . GLY B 1 145 ? -14.578 3.781 5.316 1 94.56 145 GLY B O 1
ATOM 3556 N N . VAL B 1 146 ? -15.203 4.344 7.406 1 94.06 146 VAL B N 1
ATOM 3557 C CA . VAL B 1 146 ? -16.625 4.488 7.113 1 94.06 146 VAL B CA 1
ATOM 3558 C C . VAL B 1 146 ? -17.047 5.941 7.324 1 94.06 146 VAL B C 1
ATOM 3560 O O . VAL B 1 146 ? -16.641 6.578 8.297 1 94.06 146 VAL B O 1
ATOM 3563 N N . ILE B 1 147 ? -17.734 6.434 6.359 1 91.88 147 ILE B N 1
ATOM 3564 C CA . ILE B 1 147 ? -18.281 7.777 6.484 1 91.88 147 ILE B CA 1
ATOM 3565 C C . ILE B 1 147 ? -19.734 7.707 6.953 1 91.88 147 ILE B C 1
ATOM 3567 O O . ILE B 1 147 ? -20.609 7.281 6.203 1 91.88 147 ILE B O 1
ATOM 3571 N N . SER B 1 148 ? -19.922 8.07 8.156 1 85.25 148 SER B N 1
ATOM 3572 C CA . SER B 1 148 ? -21.281 8.094 8.695 1 85.25 148 SER B CA 1
ATOM 3573 C C . SER B 1 148 ? -21.875 9.492 8.633 1 85.25 148 SER B C 1
ATOM 3575 O O . SER B 1 148 ? -23.094 9.656 8.547 1 85.25 148 SER B O 1
ATOM 3577 N N . ARG B 1 149 ? -21 10.531 8.727 1 85.75 149 ARG B N 1
ATOM 3578 C CA . ARG B 1 149 ? -21.391 11.938 8.648 1 85.75 149 ARG B CA 1
ATOM 3579 C C . ARG B 1 149 ? -20.516 12.688 7.652 1 85.75 149 ARG B C 1
ATOM 3581 O O . ARG B 1 149 ? -19.422 13.125 7.988 1 85.75 149 ARG B O 1
ATOM 3588 N N . PRO B 1 150 ? -21.031 12.883 6.484 1 85.56 150 PRO B N 1
ATOM 3589 C CA . PRO B 1 150 ? -20.234 13.609 5.5 1 85.56 150 PRO B CA 1
ATOM 3590 C C . PRO B 1 150 ? -20 15.07 5.883 1 85.56 150 PRO B C 1
ATOM 3592 O O . PRO B 1 150 ? -20.797 15.641 6.637 1 85.56 150 PRO B O 1
ATOM 3595 N N . LEU B 1 151 ? -18.953 15.648 5.465 1 88.94 151 LEU B N 1
ATOM 3596 C CA . LEU B 1 151 ? -18.688 17.062 5.641 1 88.94 151 LEU B CA 1
ATOM 3597 C C . LEU B 1 151 ? -19.672 17.906 4.836 1 88.94 151 LEU B C 1
ATOM 3599 O O . LEU B 1 151 ? -20.234 17.438 3.842 1 88.94 151 LEU B O 1
ATOM 3603 N N . ASP B 1 152 ? -19.922 19.109 5.32 1 88 152 ASP B N 1
ATOM 3604 C CA . ASP B 1 152 ? -20.719 20.094 4.594 1 88 152 ASP B CA 1
ATOM 3605 C C . ASP B 1 152 ? -19.844 20.953 3.682 1 88 152 ASP B C 1
ATOM 3607 O O . ASP B 1 152 ? -19.516 22.078 4.023 1 88 152 ASP B O 1
ATOM 3611 N N . ARG B 1 153 ? -19.547 20.656 2.508 1 85.81 153 ARG B N 1
ATOM 3612 C CA . ARG B 1 153 ? -18.5 21.203 1.66 1 85.81 153 ARG B CA 1
ATOM 3613 C C . ARG B 1 153 ? -18.922 22.516 1.027 1 85.81 153 ARG B C 1
ATOM 3615 O O . ARG B 1 153 ? -18.297 23 0.082 1 85.81 153 ARG B O 1
ATOM 3622 N N . LYS B 1 154 ? -19.891 23.141 1.553 1 91.94 154 LYS B N 1
ATOM 3623 C CA . LYS B 1 154 ? -20.297 24.453 1.062 1 91.94 154 LYS B CA 1
ATOM 3624 C C . LYS B 1 154 ? -19.531 25.562 1.766 1 91.94 154 LYS B C 1
ATOM 3626 O O . LYS B 1 154 ? -20.016 26.141 2.746 1 91.94 154 LYS B O 1
ATOM 3631 N N . ILE B 1 155 ? -18.438 25.953 1.171 1 96.81 155 ILE B N 1
ATOM 3632 C CA . ILE B 1 155 ? -17.594 27.016 1.729 1 96.81 155 ILE B CA 1
ATOM 3633 C C . ILE B 1 155 ? -18.234 28.375 1.47 1 96.81 155 ILE B C 1
ATOM 3635 O O . ILE B 1 155 ? -18.688 28.656 0.356 1 96.81 155 ILE B O 1
ATOM 3639 N N . CYS B 1 156 ? -18.312 29.172 2.49 1 97.31 156 CYS B N 1
ATOM 3640 C CA . CYS B 1 156 ? -18.953 30.484 2.398 1 97.31 156 CYS B CA 1
ATOM 3641 C C . CYS B 1 156 ? -17.984 31.578 2.799 1 97.31 156 CYS B C 1
ATOM 3643 O O . CYS B 1 156 ? -17.062 31.344 3.584 1 97.31 156 CYS B O 1
ATOM 3645 N N . GLU B 1 157 ? -18.312 32.75 2.199 1 98.12 157 GLU B N 1
ATOM 3646 C CA . GLU B 1 157 ? -17.578 33.938 2.666 1 98.12 157 GLU B CA 1
ATOM 3647 C C . GLU B 1 157 ? -17.766 34.125 4.168 1 98.12 157 GLU B C 1
ATOM 3649 O O . GLU B 1 157 ? -18.875 34 4.684 1 98.12 157 GLU B O 1
ATOM 3654 N N . GLY B 1 158 ? -16.641 34.344 4.848 1 98.5 158 GLY B N 1
ATOM 3655 C CA . GLY B 1 158 ? -16.719 34.531 6.285 1 98.5 158 GLY B CA 1
ATOM 3656 C C . GLY B 1 158 ? -16.344 33.312 7.09 1 98.5 158 GLY B C 1
ATOM 3657 O O . GLY B 1 158 ? -16.078 33.406 8.289 1 98.5 158 GLY B O 1
ATOM 3658 N N . ASP B 1 159 ? -16.297 32.156 6.445 1 98.75 159 ASP B N 1
ATOM 3659 C CA . ASP B 1 159 ? -15.859 30.969 7.145 1 98.75 159 ASP B CA 1
ATOM 3660 C C . ASP B 1 159 ? -14.469 31.141 7.742 1 98.75 159 ASP B C 1
ATOM 3662 O O . ASP B 1 159 ? -13.617 31.828 7.16 1 98.75 159 ASP B O 1
ATOM 3666 N N . SER B 1 160 ? -14.25 30.547 8.883 1 98.81 160 SER B N 1
ATOM 3667 C CA . SER B 1 160 ? -12.984 30.641 9.602 1 98.81 160 SER B CA 1
ATOM 3668 C C . SER B 1 160 ? -12.016 29.547 9.188 1 98.81 160 SER B C 1
ATOM 3670 O O . SER B 1 160 ? -12.43 28.406 8.953 1 98.81 160 SER B O 1
ATOM 3672 N N . ILE B 1 161 ? -10.758 29.922 9.078 1 98.88 161 ILE B N 1
ATOM 3673 C CA . ILE B 1 161 ? -9.688 28.953 8.906 1 98.88 161 ILE B CA 1
ATOM 3674 C C . ILE B 1 161 ? -9.039 28.656 10.258 1 98.88 161 ILE B C 1
ATOM 3676 O O . ILE B 1 161 ? -8.461 29.547 10.883 1 98.88 161 ILE B O 1
ATOM 3680 N N . ILE B 1 162 ? -9.094 27.375 10.719 1 98.88 162 ILE B N 1
ATOM 3681 C CA . ILE B 1 162 ? -8.555 26.984 12.016 1 98.88 162 ILE B CA 1
ATOM 3682 C C . ILE B 1 162 ? -7.426 25.969 11.812 1 98.88 162 ILE B C 1
ATOM 3684 O O . ILE B 1 162 ? -7.539 25.062 10.992 1 98.88 162 ILE B O 1
ATOM 3688 N N . ILE B 1 163 ? -6.305 26.188 12.453 1 98.88 163 ILE B N 1
ATOM 3689 C CA . ILE B 1 163 ? -5.254 25.172 12.531 1 98.88 163 ILE B CA 1
ATOM 3690 C C . ILE B 1 163 ? -5.203 24.594 13.945 1 98.88 163 ILE B C 1
ATOM 3692 O O . ILE B 1 163 ? -5.422 25.312 14.93 1 98.88 163 ILE B O 1
ATOM 3696 N N . SER B 1 164 ? -4.879 23.344 14.07 1 98.75 164 SER B N 1
ATOM 3697 C CA . SER B 1 164 ? -4.992 22.656 15.352 1 98.75 164 SER B CA 1
ATOM 3698 C C . SER B 1 164 ? -3.77 22.906 16.234 1 98.75 164 SER B C 1
ATOM 3700 O O . SER B 1 164 ? -3.756 22.531 17.406 1 98.75 164 SER B O 1
ATOM 3702 N N . GLY B 1 165 ? -2.717 23.5 15.727 1 98.25 165 GLY B N 1
ATOM 3703 C CA . GLY B 1 165 ? -1.512 23.781 16.5 1 98.25 165 GLY B CA 1
ATOM 3704 C C . GLY B 1 165 ? -0.405 24.406 15.664 1 98.25 165 GLY B C 1
ATOM 3705 O O . GLY B 1 165 ? -0.666 24.984 14.609 1 98.25 165 GLY B O 1
ATOM 3706 N N . SER B 1 166 ? 0.864 24.312 16.156 1 98.19 166 SER B N 1
ATOM 3707 C CA . SER B 1 166 ? 2.01 24.969 15.539 1 98.19 166 SER B CA 1
ATOM 3708 C C . SER B 1 166 ? 2.377 24.328 14.211 1 98.19 166 SER B C 1
ATOM 3710 O O . SER B 1 166 ? 2.236 23.109 14.047 1 98.19 166 SER B O 1
ATOM 3712 N N . VAL B 1 167 ? 2.916 25.125 13.32 1 97.25 167 VAL B N 1
ATOM 3713 C CA . VAL B 1 167 ? 3.217 24.656 11.977 1 97.25 167 VAL B CA 1
ATOM 3714 C C . VAL B 1 167 ? 4.715 24.375 11.844 1 97.25 167 VAL B C 1
ATOM 3716 O O . VAL B 1 167 ? 5.527 25 12.523 1 97.25 167 VAL B O 1
ATOM 3719 N N . GLY B 1 168 ? 5.055 23.328 11.023 1 95.62 168 GLY B N 1
ATOM 3720 C CA . GLY B 1 168 ? 6.418 23.094 10.586 1 95.62 168 GLY B CA 1
ATOM 3721 C C . GLY B 1 168 ? 7.191 22.188 11.531 1 95.62 168 GLY B C 1
ATOM 3722 O O . GLY B 1 168 ? 8.367 21.891 11.289 1 95.62 168 GLY B O 1
ATOM 3723 N N . ASP B 1 169 ? 6.578 21.641 12.586 1 96.25 169 ASP B N 1
ATOM 3724 C CA . ASP B 1 169 ? 7.266 20.906 13.641 1 96.25 169 ASP B CA 1
ATOM 3725 C C . ASP B 1 169 ? 7.957 19.656 13.078 1 96.25 169 ASP B C 1
ATOM 3727 O O . ASP B 1 169 ? 9.125 19.406 13.367 1 96.25 169 ASP B O 1
ATOM 3731 N N . HIS B 1 170 ? 7.273 18.906 12.32 1 96.62 170 HIS B N 1
ATOM 3732 C CA . HIS B 1 170 ? 7.816 17.656 11.789 1 96.62 170 HIS B CA 1
ATOM 3733 C C . HIS B 1 170 ? 9 17.922 10.859 1 96.62 170 HIS B C 1
ATOM 3735 O O . HIS B 1 170 ? 10.023 17.25 10.945 1 96.62 170 HIS B O 1
ATOM 3741 N N . GLY B 1 171 ? 8.812 18.922 9.953 1 93.94 171 GLY B N 1
ATOM 3742 C CA . GLY B 1 171 ? 9.891 19.266 9.031 1 93.94 171 GLY B CA 1
ATOM 3743 C C . GLY B 1 171 ? 11.195 19.594 9.734 1 93.94 171 GLY B C 1
ATOM 3744 O O . GLY B 1 171 ? 12.25 19.062 9.367 1 93.94 171 GLY B O 1
ATOM 3745 N N . VAL B 1 172 ? 11.109 20.375 10.742 1 93 172 VAL B N 1
ATOM 3746 C CA . VAL B 1 172 ? 12.312 20.781 11.461 1 93 172 VAL B CA 1
ATOM 3747 C C . VAL B 1 172 ? 12.875 19.609 12.25 1 93 172 VAL B C 1
ATOM 3749 O O . VAL B 1 172 ? 14.094 19.422 12.312 1 93 172 VAL B O 1
ATOM 3752 N N . ALA B 1 173 ? 12 18.812 12.836 1 94.25 173 ALA B N 1
ATOM 3753 C CA . ALA B 1 173 ? 12.453 17.641 13.57 1 94.25 173 ALA B CA 1
ATOM 3754 C C . ALA B 1 173 ? 13.289 16.719 12.68 1 94.25 173 ALA B C 1
ATOM 3756 O O . ALA B 1 173 ? 14.32 16.203 13.109 1 94.25 173 ALA B O 1
ATOM 3757 N N . ILE B 1 174 ? 12.828 16.5 11.461 1 93.75 174 ILE B N 1
ATOM 3758 C CA . ILE B 1 174 ? 13.539 15.633 10.531 1 93.75 174 ILE B CA 1
ATOM 3759 C C . ILE B 1 174 ? 14.867 16.266 10.133 1 93.75 174 ILE B C 1
ATOM 3761 O O . ILE B 1 174 ? 15.891 15.586 10.047 1 93.75 174 ILE B O 1
ATOM 3765 N N . LEU B 1 175 ? 14.859 17.562 9.906 1 89.19 175 LEU B N 1
ATOM 3766 C CA . LEU B 1 175 ? 16.078 18.281 9.555 1 89.19 175 LEU B CA 1
ATOM 3767 C C . LEU B 1 175 ? 17.125 18.156 10.664 1 89.19 175 LEU B C 1
ATOM 3769 O O . LEU B 1 175 ? 18.297 17.938 10.383 1 89.19 175 LEU B O 1
ATOM 3773 N N . VAL B 1 176 ? 16.688 18.281 11.859 1 88.19 176 VAL B N 1
ATOM 3774 C CA . VAL B 1 176 ? 17.562 18.156 13.016 1 88.19 176 VAL B CA 1
ATOM 3775 C C . VAL B 1 176 ? 18.094 16.734 13.125 1 88.19 176 VAL B C 1
ATOM 3777 O O . VAL B 1 176 ? 19.281 16.531 13.352 1 88.19 176 VAL B O 1
ATOM 3780 N N . ALA B 1 177 ? 17.25 15.82 12.914 1 91.56 177 ALA B N 1
ATOM 3781 C CA . ALA B 1 177 ? 17.609 14.414 13.031 1 91.56 177 ALA B CA 1
ATOM 3782 C C . ALA B 1 177 ? 18.656 14.031 11.984 1 91.56 177 ALA B C 1
ATOM 3784 O O . ALA B 1 177 ? 19.469 13.133 12.211 1 91.56 177 ALA B O 1
ATOM 3785 N N . ARG B 1 178 ? 18.625 14.695 10.875 1 89.44 178 ARG B N 1
ATOM 3786 C CA . ARG B 1 178 ? 19.578 14.438 9.805 1 89.44 178 ARG B CA 1
ATOM 3787 C C . ARG B 1 178 ? 20.922 15.094 10.102 1 89.44 178 ARG B C 1
ATOM 3789 O O . ARG B 1 178 ? 21.922 14.844 9.414 1 89.44 178 ARG B O 1
ATOM 3796 N N . GLY B 1 179 ? 21 15.82 11.156 1 81.38 179 GLY B N 1
ATOM 3797 C CA . GLY B 1 179 ? 22.219 16.516 11.516 1 81.38 179 GLY B CA 1
ATOM 3798 C C . GLY B 1 179 ? 22.594 17.609 10.523 1 81.38 179 GLY B C 1
ATOM 3799 O O . GLY B 1 179 ? 23.766 17.984 10.422 1 81.38 179 GLY B O 1
ATOM 3800 N N . GLU B 1 180 ? 21.672 17.875 9.82 1 68.5 180 GLU B N 1
ATOM 3801 C CA . GLU B 1 180 ? 21.969 18.875 8.797 1 68.5 180 GLU B CA 1
ATOM 3802 C C . GLU B 1 180 ? 22.344 20.219 9.422 1 68.5 180 GLU B C 1
ATOM 3804 O O . GLU B 1 180 ? 21.688 20.672 10.367 1 68.5 180 GLU B O 1
ATOM 3809 N N . LEU B 1 181 ? 23.453 20.656 9.023 1 65.69 181 LEU B N 1
ATOM 3810 C CA . LEU B 1 181 ? 23.969 22 9.281 1 65.69 181 LEU B CA 1
ATOM 3811 C C . LEU B 1 181 ? 24.328 22.156 10.75 1 65.69 181 LEU B C 1
ATOM 3813 O O . LEU B 1 181 ? 24.422 23.281 11.25 1 65.69 181 LEU B O 1
ATOM 3817 N N . GLY B 1 182 ? 24.297 21.125 11.422 1 70.38 182 GLY B N 1
ATOM 3818 C CA . GLY B 1 182 ? 24.719 21.234 12.812 1 70.38 182 GLY B CA 1
ATOM 3819 C C . GLY B 1 182 ? 23.641 21.781 13.727 1 70.38 182 GLY B C 1
ATOM 3820 O O . GLY B 1 182 ? 23.938 22.281 14.812 1 70.38 182 GLY B O 1
ATOM 3821 N N . LEU B 1 183 ? 22.484 21.75 13.195 1 70.44 183 LEU B N 1
ATOM 3822 C CA . LEU B 1 183 ? 21.359 22.266 13.969 1 70.44 183 LEU B CA 1
ATOM 3823 C C . LEU B 1 183 ? 21.109 21.406 15.195 1 70.44 183 LEU B C 1
ATOM 3825 O O . LEU B 1 183 ? 21.031 20.172 15.086 1 70.44 183 LEU B O 1
ATOM 3829 N N . VAL B 1 184 ? 21.312 22.078 16.375 1 75.12 184 VAL B N 1
ATOM 3830 C CA . VAL B 1 184 ? 20.922 21.422 17.609 1 75.12 184 VAL B CA 1
ATOM 3831 C C . VAL B 1 184 ? 19.609 22 18.125 1 75.12 184 VAL B C 1
ATOM 3833 O O . VAL B 1 184 ? 19.484 23.234 18.25 1 75.12 184 VAL B O 1
ATOM 3836 N N . SER B 1 185 ? 18.5 21.234 18.031 1 79.38 185 SER B N 1
ATOM 3837 C CA . SER B 1 185 ? 17.188 21.672 18.5 1 79.38 185 SER B CA 1
ATOM 3838 C C . SER B 1 185 ? 16.453 20.547 19.234 1 79.38 185 SER B C 1
ATOM 3840 O O . SER B 1 185 ? 16.75 19.359 19.016 1 79.38 185 SER B O 1
ATOM 3842 N N . LYS B 1 186 ? 15.602 21 20.094 1 86.5 186 LYS B N 1
ATOM 3843 C CA . LYS B 1 186 ? 14.82 20.047 20.859 1 86.5 186 LYS B CA 1
ATOM 3844 C C . LYS B 1 186 ? 13.445 19.828 20.234 1 86.5 186 LYS B C 1
ATOM 3846 O O . LYS B 1 186 ? 12.555 19.234 20.859 1 86.5 186 LYS B O 1
ATOM 3851 N N . VAL B 1 187 ? 13.391 20.281 19 1 90.81 187 VAL B N 1
ATOM 3852 C CA . VAL B 1 187 ? 12.086 20.172 18.359 1 90.81 187 VAL B CA 1
ATOM 3853 C C . VAL B 1 187 ? 11.75 18.703 18.125 1 90.81 187 VAL B C 1
ATOM 3855 O O . VAL B 1 187 ? 12.586 17.938 17.625 1 90.81 187 VAL B O 1
ATOM 3858 N N . GLU B 1 188 ? 10.547 18.359 18.547 1 95.31 188 GLU B N 1
ATOM 3859 C CA . GLU B 1 188 ? 10.031 17.016 18.281 1 95.31 188 GLU B CA 1
ATOM 3860 C C . GLU B 1 188 ? 8.961 17.047 17.203 1 95.31 188 GLU B C 1
ATOM 3862 O O . GLU B 1 188 ? 8.211 18.016 17.078 1 95.31 188 GLU B O 1
ATOM 3867 N N . SER B 1 189 ? 9 15.977 16.391 1 97.25 189 SER B N 1
ATOM 3868 C CA . SER B 1 189 ? 7.93 15.812 15.414 1 97.25 189 SER B CA 1
ATOM 3869 C C . SER B 1 189 ? 6.559 15.852 16.078 1 97.25 189 SER B C 1
ATOM 3871 O O . SER B 1 189 ? 6.379 15.305 17.172 1 97.25 189 SER B O 1
ATOM 3873 N N . ASP B 1 190 ? 5.633 16.438 15.445 1 97.75 190 ASP B N 1
ATOM 3874 C CA . ASP B 1 190 ? 4.258 16.453 15.93 1 97.75 190 ASP B CA 1
ATOM 3875 C C . ASP B 1 190 ? 3.498 15.211 15.469 1 97.75 190 ASP B C 1
ATOM 3877 O O . ASP B 1 190 ? 2.271 15.148 15.586 1 97.75 190 ASP B O 1
ATOM 3881 N N . CYS B 1 191 ? 4.145 14.203 14.961 1 98 191 CYS B N 1
ATOM 3882 C CA . CYS B 1 191 ? 3.514 12.992 14.438 1 98 191 CYS B CA 1
ATOM 3883 C C . CYS B 1 191 ? 2.529 12.414 15.453 1 98 191 CYS B C 1
ATOM 3885 O O . CYS B 1 191 ? 2.922 12.016 16.547 1 98 191 CYS B O 1
ATOM 3887 N N . ALA B 1 192 ? 1.267 12.359 15.016 1 97.62 192 ALA B N 1
ATOM 3888 C CA . ALA B 1 192 ? 0.212 11.852 15.883 1 97.62 192 ALA B CA 1
ATOM 3889 C C . ALA B 1 192 ? -1.059 11.547 15.094 1 97.62 192 ALA B C 1
ATOM 3891 O O . ALA B 1 192 ? -1.361 12.227 14.117 1 97.62 192 ALA B O 1
ATOM 3892 N N . SER B 1 193 ? -1.796 10.562 15.562 1 97.94 193 SER B N 1
ATOM 3893 C CA . SER B 1 193 ? -3.129 10.312 15.031 1 97.94 193 SER B CA 1
ATOM 3894 C C . SER B 1 193 ? -4.117 11.383 15.484 1 97.94 193 SER B C 1
ATOM 3896 O O . SER B 1 193 ? -4.137 11.766 16.656 1 97.94 193 SER B O 1
ATOM 3898 N N . LEU B 1 194 ? -4.945 11.836 14.578 1 97.94 194 LEU B N 1
ATOM 3899 C CA . LEU B 1 194 ? -5.805 12.977 14.852 1 97.94 194 LEU B CA 1
ATOM 3900 C C . LEU B 1 194 ? -7.27 12.547 14.93 1 97.94 194 LEU B C 1
ATOM 3902 O O . LEU B 1 194 ? -8.164 13.391 15.031 1 97.94 194 LEU B O 1
ATOM 3906 N N . TYR B 1 195 ? -7.594 11.289 14.883 1 97.38 195 TYR B N 1
ATOM 3907 C CA . TYR B 1 195 ? -8.977 10.82 14.812 1 97.38 195 TYR B CA 1
ATOM 3908 C C . TYR B 1 195 ? -9.781 11.344 16 1 97.38 195 TYR B C 1
ATOM 3910 O O . TYR B 1 195 ? -10.859 11.914 15.82 1 97.38 195 TYR B O 1
ATOM 3918 N N . SER B 1 196 ? -9.266 11.18 17.234 1 97.31 196 SER B N 1
ATOM 3919 C CA . SER B 1 196 ? -9.984 11.617 18.422 1 97.31 196 SER B CA 1
ATOM 3920 C C . SER B 1 196 ? -10.219 13.125 18.391 1 97.31 196 SER B C 1
ATOM 3922 O O . SER B 1 196 ? -11.305 13.594 18.734 1 97.31 196 SER B O 1
ATOM 3924 N N . LEU B 1 197 ? -9.211 13.828 18 1 98.19 197 LEU B N 1
ATOM 3925 C CA . LEU B 1 197 ? -9.289 15.281 17.891 1 98.19 197 LEU B CA 1
ATOM 3926 C C . LEU B 1 197 ? -10.375 15.703 16.906 1 98.19 197 LEU B C 1
ATOM 3928 O O . LEU B 1 197 ? -11.211 16.562 17.219 1 98.19 197 LEU B O 1
ATOM 3932 N N . ILE B 1 198 ? -10.352 15.125 15.734 1 97.75 198 ILE B N 1
ATOM 3933 C CA . ILE B 1 198 ? -11.281 15.477 14.664 1 97.75 198 ILE B CA 1
ATOM 3934 C C . ILE B 1 198 ? -12.695 15.039 15.047 1 97.75 198 ILE B C 1
ATOM 3936 O O . ILE B 1 198 ? -13.664 15.75 14.773 1 97.75 198 ILE B O 1
ATOM 3940 N N . GLU B 1 199 ? -12.789 13.906 15.711 1 96.88 199 GLU B N 1
ATOM 3941 C CA . GLU B 1 199 ? -14.086 13.43 16.172 1 96.88 199 GLU B CA 1
ATOM 3942 C C . GLU B 1 199 ? -14.742 14.445 17.109 1 96.88 199 GLU B C 1
ATOM 3944 O O . GLU B 1 199 ? -15.93 14.734 16.984 1 96.88 199 GLU B O 1
ATOM 3949 N N . LYS B 1 200 ? -13.992 14.984 18.047 1 97.75 200 LYS B N 1
ATOM 3950 C CA . LYS B 1 200 ? -14.508 15.984 18.969 1 97.75 200 LYS B CA 1
ATOM 3951 C C . LYS B 1 200 ? -14.977 17.234 18.219 1 97.75 200 LYS B C 1
ATOM 3953 O O . LYS B 1 200 ? -16 17.828 18.562 1 97.75 200 LYS B O 1
ATOM 3958 N N . ALA B 1 201 ? -14.188 17.641 17.25 1 98.25 201 ALA B N 1
ATOM 3959 C CA . ALA B 1 201 ? -14.57 18.797 16.453 1 98.25 201 ALA B CA 1
ATOM 3960 C C . ALA B 1 201 ? -15.883 18.547 15.703 1 98.25 201 ALA B C 1
ATOM 3962 O O . ALA B 1 201 ? -16.75 19.422 15.656 1 98.25 201 ALA B O 1
ATOM 3963 N N . MET B 1 202 ? -15.992 17.375 15.141 1 97.31 202 MET B N 1
ATOM 3964 C CA . MET B 1 202 ? -17.172 17.031 14.352 1 97.31 202 MET B CA 1
ATOM 3965 C C . MET B 1 202 ? -18.406 16.906 15.25 1 97.31 202 MET B C 1
ATOM 3967 O O . MET B 1 202 ? -19.531 17.094 14.789 1 97.31 202 MET B O 1
ATOM 3971 N N . GLU B 1 203 ? -18.219 16.516 16.5 1 96.88 203 GLU B N 1
ATOM 3972 C CA . GLU B 1 203 ? -19.312 16.5 17.469 1 96.88 203 GLU B CA 1
ATOM 3973 C C . GLU B 1 203 ? -19.781 17.922 17.781 1 96.88 203 GLU B C 1
ATOM 3975 O O . GLU B 1 203 ? -20.969 18.156 18.031 1 96.88 203 GLU B O 1
ATOM 3980 N N . ALA B 1 204 ? -18.859 18.828 17.75 1 97.69 204 ALA B N 1
ATOM 3981 C CA . ALA B 1 204 ? -19.141 20.203 18.125 1 97.69 204 ALA B CA 1
ATOM 3982 C C . ALA B 1 204 ? -19.828 20.953 16.984 1 97.69 204 ALA B C 1
ATOM 3984 O O . ALA B 1 204 ? -20.547 21.938 17.219 1 97.69 204 ALA B O 1
ATOM 3985 N N . SER B 1 205 ? -19.594 20.516 15.75 1 97.12 205 SER B N 1
ATOM 3986 C CA . SER B 1 205 ? -20.188 21.156 14.586 1 97.12 205 SER B CA 1
ATOM 3987 C C . SER B 1 205 ? -20.5 20.141 13.492 1 97.12 205 SER B C 1
ATOM 3989 O O . SER B 1 205 ? -19.609 19.406 13.047 1 97.12 205 SER B O 1
ATOM 3991 N N . GLU B 1 206 ? -21.703 20.172 12.977 1 94.69 206 GLU B N 1
ATOM 3992 C CA . GLU B 1 206 ? -22.109 19.344 11.852 1 94.69 206 GLU B CA 1
ATOM 3993 C C . GLU B 1 206 ? -21.844 20.047 10.523 1 94.69 206 GLU B C 1
ATOM 3995 O O . GLU B 1 206 ? -22.203 19.531 9.461 1 94.69 206 GLU B O 1
ATOM 4000 N N . HIS B 1 207 ? -21.188 21.188 10.617 1 95.94 207 HIS B N 1
ATOM 4001 C CA . HIS B 1 207 ? -21.125 22.031 9.422 1 95.94 207 HIS B CA 1
ATOM 4002 C C . HIS B 1 207 ? -19.688 22.359 9.047 1 95.94 207 HIS B C 1
ATOM 4004 O O . HIS B 1 207 ? -19.422 23.328 8.344 1 95.94 207 HIS B O 1
ATOM 4010 N N . ILE B 1 208 ? -18.75 21.594 9.617 1 97.62 208 ILE B N 1
ATOM 4011 C CA . ILE B 1 208 ? -17.375 21.766 9.164 1 97.62 208 ILE B CA 1
ATOM 4012 C C . ILE B 1 208 ? -17.312 21.594 7.645 1 97.62 208 ILE B C 1
ATOM 4014 O O . ILE B 1 208 ? -17.812 20.594 7.109 1 97.62 208 ILE B O 1
ATOM 4018 N N . ARG B 1 209 ? -16.688 22.578 6.949 1 97.31 209 ARG B N 1
ATOM 4019 C CA . ARG B 1 209 ? -16.703 22.609 5.488 1 97.31 209 ARG B CA 1
ATOM 4020 C C . ARG B 1 209 ? -15.695 21.609 4.914 1 97.31 209 ARG B C 1
ATOM 4022 O O . ARG B 1 209 ? -16.016 20.859 3.998 1 97.31 209 ARG B O 1
ATOM 4029 N N . LEU B 1 210 ? -14.477 21.719 5.406 1 96.25 210 LEU B N 1
ATOM 4030 C CA . LEU B 1 210 ? -13.344 20.969 4.883 1 96.25 210 LEU B CA 1
ATOM 4031 C C . LEU B 1 210 ? -12.242 20.828 5.934 1 96.25 210 LEU B C 1
ATOM 4033 O O . LEU B 1 210 ? -12.109 21.688 6.809 1 96.25 210 LEU B O 1
ATOM 4037 N N . MET B 1 211 ? -11.531 19.781 5.848 1 96.75 211 MET B N 1
ATOM 4038 C CA . MET B 1 211 ? -10.336 19.547 6.652 1 96.75 211 MET B CA 1
ATOM 4039 C C . MET B 1 211 ? -9.203 18.984 5.801 1 96.75 211 MET B C 1
ATOM 4041 O O . MET B 1 211 ? -9.445 18.25 4.844 1 96.75 211 MET B O 1
ATOM 4045 N N . ARG B 1 212 ? -7.961 19.328 6.164 1 96.19 212 ARG B N 1
ATOM 4046 C CA . ARG B 1 212 ? -6.758 18.797 5.535 1 96.19 212 ARG B CA 1
ATOM 4047 C C . ARG B 1 212 ? -5.617 18.688 6.539 1 96.19 212 ARG B C 1
ATOM 4049 O O . ARG B 1 212 ? -5.516 19.5 7.461 1 96.19 212 ARG B O 1
ATOM 4056 N N . ASP B 1 213 ? -4.859 17.688 6.375 1 96.38 213 ASP B N 1
ATOM 4057 C CA . ASP B 1 213 ? -3.615 17.625 7.137 1 96.38 213 ASP B CA 1
ATOM 4058 C C . ASP B 1 213 ? -2.451 18.203 6.344 1 96.38 213 ASP B C 1
ATOM 4060 O O . ASP B 1 213 ? -2.205 17.812 5.203 1 96.38 213 ASP B O 1
ATOM 4064 N N . PRO B 1 214 ? -1.762 19.141 6.875 1 96.12 214 PRO B N 1
ATOM 4065 C CA . PRO B 1 214 ? -0.696 19.844 6.156 1 96.12 214 PRO B CA 1
ATOM 4066 C C . PRO B 1 214 ? 0.629 19.094 6.18 1 96.12 214 PRO B C 1
ATOM 4068 O O . PRO B 1 214 ? 1.619 19.594 6.723 1 96.12 214 PRO B O 1
ATOM 4071 N N . THR B 1 215 ? 0.677 17.969 5.488 1 94.19 215 THR B N 1
ATOM 4072 C CA . THR B 1 215 ? 1.878 17.141 5.434 1 94.19 215 THR B CA 1
ATOM 4073 C C . THR B 1 215 ? 2.883 17.719 4.438 1 94.19 215 THR B C 1
ATOM 4075 O O . THR B 1 215 ? 3.451 18.781 4.664 1 94.19 215 THR B O 1
ATOM 4078 N N . ARG B 1 216 ? 3.281 17.109 3.361 1 89.88 216 ARG B N 1
ATOM 4079 C CA . ARG B 1 216 ? 4.227 17.625 2.377 1 89.88 216 ARG B CA 1
ATOM 4080 C C . ARG B 1 216 ? 3.723 18.938 1.773 1 89.88 216 ARG B C 1
ATOM 4082 O O . ARG B 1 216 ? 2.559 19.031 1.379 1 89.88 216 ARG B O 1
ATOM 4089 N N . GLY B 1 217 ? 4.555 19.844 1.794 1 91 217 GLY B N 1
ATOM 4090 C CA . GLY B 1 217 ? 4.207 21.156 1.294 1 91 217 GLY B CA 1
ATOM 4091 C C . GLY B 1 217 ? 3.668 22.094 2.371 1 91 217 GLY B C 1
ATOM 4092 O O . GLY B 1 217 ? 3.52 23.297 2.146 1 91 217 GLY B O 1
ATOM 4093 N N . GLY B 1 218 ? 3.281 21.531 3.508 1 94.5 218 GLY B N 1
ATOM 4094 C CA . GLY B 1 218 ? 2.926 22.312 4.68 1 94.5 218 GLY B CA 1
ATOM 4095 C C . GLY B 1 218 ? 1.566 22.969 4.566 1 94.5 218 GLY B C 1
ATOM 4096 O O . GLY B 1 218 ? 0.755 22.594 3.719 1 94.5 218 GLY B O 1
ATOM 4097 N N . LEU B 1 219 ? 1.377 23.922 5.469 1 97.38 219 LEU B N 1
ATOM 4098 C CA . LEU B 1 219 ? 0.12 24.641 5.574 1 97.38 219 LEU B CA 1
ATOM 4099 C C . LEU B 1 219 ? -0.181 25.406 4.281 1 97.38 219 LEU B C 1
ATOM 4101 O O . LEU B 1 219 ? -1.306 25.359 3.777 1 97.38 219 LEU B O 1
ATOM 4105 N N . ALA B 1 220 ? 0.828 26.031 3.73 1 96.5 220 ALA B N 1
ATOM 4106 C CA . ALA B 1 220 ? 0.651 26.859 2.541 1 96.5 220 ALA B CA 1
ATOM 4107 C C . ALA B 1 220 ? 0.159 26.031 1.36 1 96.5 220 ALA B C 1
ATOM 4109 O O . ALA B 1 220 ? -0.852 26.359 0.737 1 96.5 220 ALA B O 1
ATOM 4110 N N . THR B 1 221 ? 0.829 24.938 1.084 1 94 221 THR B N 1
ATOM 4111 C CA . THR B 1 221 ? 0.47 24.125 -0.071 1 94 221 THR B CA 1
ATOM 4112 C C . THR B 1 221 ? -0.918 23.516 0.106 1 94 221 THR B C 1
ATOM 4114 O O . THR B 1 221 ? -1.715 23.484 -0.834 1 94 221 THR B O 1
ATOM 4117 N N . ALA B 1 222 ? -1.229 23.047 1.292 1 94.94 222 ALA B N 1
ATOM 4118 C CA . ALA B 1 222 ? -2.545 22.484 1.575 1 94.94 222 ALA B CA 1
ATOM 4119 C C . ALA B 1 222 ? -3.652 23.484 1.302 1 94.94 222 ALA B C 1
ATOM 4121 O O . ALA B 1 222 ? -4.652 23.172 0.656 1 94.94 222 ALA B O 1
ATOM 4122 N N . LEU B 1 223 ? -3.455 24.688 1.752 1 97.69 223 LEU B N 1
ATOM 4123 C CA . LEU B 1 223 ? -4.488 25.703 1.606 1 97.69 223 LEU B CA 1
ATOM 4124 C C . LEU B 1 223 ? -4.559 26.203 0.167 1 97.69 223 LEU B C 1
ATOM 4126 O O . LEU B 1 223 ? -5.645 26.516 -0.33 1 97.69 223 LEU B O 1
ATOM 4130 N N . VAL B 1 224 ? -3.439 26.297 -0.513 1 96 224 VAL B N 1
ATOM 4131 C CA . VAL B 1 224 ? -3.453 26.672 -1.923 1 96 224 VAL B CA 1
ATOM 4132 C C . VAL B 1 224 ? -4.273 25.672 -2.721 1 96 224 VAL B C 1
ATOM 4134 O O . VAL B 1 224 ? -5.09 26.047 -3.561 1 96 224 VAL B O 1
ATOM 4137 N N . GLU B 1 225 ? -4.023 24.406 -2.416 1 92.75 225 GLU B N 1
ATOM 4138 C CA . GLU B 1 225 ? -4.777 23.359 -3.1 1 92.75 225 GLU B CA 1
ATOM 4139 C C . GLU B 1 225 ? -6.273 23.516 -2.855 1 92.75 225 GLU B C 1
ATOM 4141 O O . GLU B 1 225 ? -7.078 23.375 -3.781 1 92.75 225 GLU B O 1
ATOM 4146 N N . ILE B 1 226 ? -6.66 23.781 -1.66 1 94.12 226 ILE B N 1
ATOM 4147 C CA . ILE B 1 226 ? -8.062 23.984 -1.328 1 94.12 226 ILE B CA 1
ATOM 4148 C C . ILE B 1 226 ? -8.617 25.156 -2.135 1 94.12 226 ILE B C 1
ATOM 4150 O O . ILE B 1 226 ? -9.695 25.062 -2.732 1 94.12 226 ILE B O 1
ATOM 4154 N N . CYS B 1 227 ? -7.902 26.234 -2.141 1 96.75 227 CYS B N 1
ATOM 4155 C CA . CYS B 1 227 ? -8.336 27.422 -2.865 1 96.75 227 CYS B CA 1
ATOM 4156 C C . CYS B 1 227 ? -8.555 27.109 -4.344 1 96.75 227 CYS B C 1
ATOM 4158 O O . CYS B 1 227 ? -9.578 27.484 -4.914 1 96.75 227 CYS B O 1
ATOM 4160 N N . GLU B 1 228 ? -7.594 26.422 -4.914 1 92.88 228 GLU B N 1
ATOM 4161 C CA . GLU B 1 228 ? -7.656 26.109 -6.34 1 92.88 228 GLU B CA 1
ATOM 4162 C C . GLU B 1 228 ? -8.781 25.125 -6.637 1 92.88 228 GLU B C 1
ATOM 4164 O O . GLU B 1 228 ? -9.539 25.312 -7.59 1 92.88 228 GLU B O 1
ATOM 4169 N N . ASP B 1 229 ? -8.875 24.141 -5.844 1 89.75 229 ASP B N 1
ATOM 4170 C CA . ASP B 1 229 ? -9.836 23.062 -6.078 1 89.75 229 ASP B CA 1
ATOM 4171 C C . ASP B 1 229 ? -11.266 23.562 -5.906 1 89.75 229 ASP B C 1
ATOM 4173 O O . ASP B 1 229 ? -12.18 23.094 -6.598 1 89.75 229 ASP B O 1
ATOM 4177 N N . PHE B 1 230 ? -11.508 24.516 -4.996 1 92.38 230 PHE B N 1
ATOM 4178 C CA . PHE B 1 230 ? -12.867 24.906 -4.656 1 92.38 230 PHE B CA 1
ATOM 4179 C C . PHE B 1 230 ? -13.164 26.328 -5.117 1 92.38 230 PHE B C 1
ATOM 4181 O O . PHE B 1 230 ? -14.273 26.828 -4.938 1 92.38 230 PHE B O 1
ATOM 4188 N N . GLY B 1 231 ? -12.219 26.969 -5.68 1 95.12 231 GLY B N 1
ATOM 4189 C CA . GLY B 1 231 ? -12.406 28.297 -6.219 1 95.12 231 GLY B CA 1
ATOM 4190 C C . GLY B 1 231 ? -12.711 29.328 -5.152 1 95.12 231 GLY B C 1
ATOM 4191 O O . GLY B 1 231 ? -13.664 30.109 -5.281 1 95.12 231 GLY B O 1
ATOM 4192 N N . VAL B 1 232 ? -11.977 29.344 -4.078 1 97.38 232 VAL B N 1
ATOM 4193 C CA . VAL B 1 232 ? -12.211 30.281 -2.986 1 97.38 232 VAL B CA 1
ATOM 4194 C C . VAL B 1 232 ? -10.945 31.109 -2.723 1 97.38 232 VAL B C 1
ATOM 4196 O O . VAL B 1 232 ? -9.844 30.672 -3.055 1 97.38 232 VAL B O 1
ATOM 4199 N N . THR B 1 233 ? -11.172 32.25 -2.156 1 98.44 233 THR B N 1
ATOM 4200 C CA . THR B 1 233 ? -10.07 33.094 -1.689 1 98.44 233 THR B CA 1
ATOM 4201 C C . THR B 1 233 ? -9.977 33.062 -0.167 1 98.44 233 THR B C 1
ATOM 4203 O O . THR B 1 233 ? -10.93 33.438 0.525 1 98.44 233 THR B O 1
ATOM 4206 N N . ILE B 1 234 ? -8.867 32.594 0.293 1 98.62 234 ILE B N 1
ATOM 4207 C CA . ILE B 1 234 ? -8.594 32.562 1.726 1 98.62 234 ILE B CA 1
ATOM 4208 C C . ILE B 1 234 ? -7.527 33.594 2.068 1 98.62 234 ILE B C 1
ATOM 4210 O O . ILE B 1 234 ? -6.535 33.75 1.346 1 98.62 234 ILE B O 1
ATOM 4214 N N . GLU B 1 235 ? -7.758 34.344 3.064 1 98.69 235 GLU B N 1
ATOM 4215 C CA . GLU B 1 235 ? -6.758 35.281 3.592 1 98.69 235 GLU B CA 1
ATOM 4216 C C . GLU B 1 235 ? -6.324 34.875 5 1 98.69 235 GLU B C 1
ATOM 4218 O O . GLU B 1 235 ? -7.156 34.781 5.902 1 98.69 235 GLU B O 1
ATOM 4223 N N . LEU B 1 236 ? -4.996 34.625 5.109 1 98.75 236 LEU B N 1
ATOM 4224 C CA . LEU B 1 236 ? -4.398 34.312 6.398 1 98.75 236 LEU B CA 1
ATOM 4225 C C . LEU B 1 236 ? -3.809 35.562 7.055 1 98.75 236 LEU B C 1
ATOM 4227 O O . LEU B 1 236 ? -3.371 36.469 6.363 1 98.75 236 LEU B O 1
ATOM 4231 N N . GLU B 1 237 ? -3.795 35.562 8.344 1 98.25 237 GLU B N 1
ATOM 4232 C CA . GLU B 1 237 ? -3.068 36.562 9.117 1 98.25 237 GLU B CA 1
ATOM 4233 C C . GLU B 1 237 ? -1.747 36 9.641 1 98.25 237 GLU B C 1
ATOM 4235 O O . GLU B 1 237 ? -1.734 35.156 10.531 1 98.25 237 GLU B O 1
ATOM 4240 N N . GLU B 1 238 ? -0.683 36.5 9.188 1 97.44 238 GLU B N 1
ATOM 4241 C CA . GLU B 1 238 ? 0.646 35.969 9.453 1 97.44 238 GLU B CA 1
ATOM 4242 C C . GLU B 1 238 ? 0.913 35.844 10.945 1 97.44 238 GLU B C 1
ATOM 4244 O O . GLU B 1 238 ? 1.42 34.844 11.422 1 97.44 238 GLU B O 1
ATOM 4249 N N . GLU B 1 239 ? 0.571 36.875 11.711 1 96.56 239 GLU B N 1
ATOM 4250 C CA . GLU B 1 239 ? 0.895 36.938 13.133 1 96.56 239 GLU B CA 1
ATOM 4251 C C . GLU B 1 239 ? 0.068 35.969 13.938 1 96.56 239 GLU B C 1
ATOM 4253 O O . GLU B 1 239 ? 0.404 35.656 15.086 1 96.56 239 GLU B O 1
ATOM 4258 N N . ARG B 1 240 ? -0.986 35.406 13.367 1 97.88 240 ARG B N 1
ATOM 4259 C CA . ARG B 1 240 ? -1.869 34.5 14.094 1 97.88 240 ARG B CA 1
ATOM 4260 C C . ARG B 1 240 ? -1.439 33.062 13.898 1 97.88 240 ARG B C 1
ATOM 4262 O O . ARG B 1 240 ? -1.902 32.156 14.617 1 97.88 240 ARG B O 1
ATOM 4269 N N . ILE B 1 241 ? -0.615 32.812 12.953 1 98.44 241 ILE B N 1
ATOM 4270 C CA . ILE B 1 241 ? -0.173 31.453 12.688 1 98.44 241 ILE B CA 1
ATOM 4271 C C . ILE B 1 241 ? 0.82 31.016 13.758 1 98.44 241 ILE B C 1
ATOM 4273 O O . ILE B 1 241 ? 1.893 31.609 13.898 1 98.44 241 ILE B O 1
ATOM 4277 N N . PRO B 1 242 ? 0.478 30 14.5 1 98.5 242 PRO B N 1
ATOM 4278 C CA . PRO B 1 242 ? 1.373 29.578 15.578 1 98.5 242 PRO B CA 1
ATOM 4279 C C . PRO B 1 242 ? 2.625 28.875 15.062 1 98.5 242 PRO B C 1
ATOM 4281 O O . PRO B 1 242 ? 2.523 27.859 14.352 1 98.5 242 PRO B O 1
ATOM 4284 N N . ILE B 1 243 ? 3.766 29.344 15.406 1 97.88 243 ILE B N 1
ATOM 4285 C CA . ILE B 1 243 ? 5.066 28.766 15.102 1 97.88 243 ILE B CA 1
ATOM 4286 C C . ILE B 1 243 ? 5.938 28.75 16.359 1 97.88 243 ILE B C 1
ATOM 4288 O O . ILE B 1 243 ? 6.105 29.781 17.016 1 97.88 243 ILE B O 1
ATOM 4292 N N . LYS B 1 244 ? 6.426 27.625 16.703 1 97.06 244 LYS B N 1
ATOM 4293 C CA . LYS B 1 244 ? 7.32 27.547 17.859 1 97.06 244 LYS B CA 1
ATOM 4294 C C . LYS B 1 244 ? 8.594 28.359 17.609 1 97.06 244 LYS B C 1
ATOM 4296 O O . LYS B 1 244 ? 9.109 28.391 16.484 1 97.06 244 LYS B O 1
ATOM 4301 N N . LYS B 1 245 ? 9.133 28.859 18.672 1 95.25 245 LYS B N 1
ATOM 4302 C CA . LYS B 1 245 ? 10.359 29.641 18.578 1 95.25 245 LYS B CA 1
ATOM 4303 C C . LYS B 1 245 ? 11.492 28.844 17.969 1 95.25 245 LYS B C 1
ATOM 4305 O O . LYS B 1 245 ? 12.258 29.359 17.141 1 95.25 245 LYS B O 1
ATOM 4310 N N . GLU B 1 246 ? 11.562 27.578 18.359 1 93.56 246 GLU B N 1
ATOM 4311 C CA . GLU B 1 246 ? 12.617 26.703 17.859 1 93.56 246 GLU B CA 1
ATOM 4312 C C . GLU B 1 246 ? 12.477 26.484 16.359 1 93.56 246 GLU B C 1
ATOM 4314 O O . GLU B 1 246 ? 13.477 26.391 15.641 1 93.56 246 GLU B O 1
ATOM 4319 N N . VAL B 1 247 ? 11.266 26.406 15.898 1 95.19 247 VAL B N 1
ATOM 4320 C CA . VAL B 1 247 ? 11.008 26.219 14.477 1 95.19 247 VAL B CA 1
ATOM 4321 C C . VAL B 1 247 ? 11.344 27.5 13.719 1 95.19 247 VAL B C 1
ATOM 4323 O O . VAL B 1 247 ? 12 27.469 12.68 1 95.19 247 VAL B O 1
ATOM 4326 N N . GLU B 1 248 ? 10.938 28.594 14.258 1 94.25 248 GLU B N 1
ATOM 4327 C CA . GLU B 1 248 ? 11.273 29.875 13.664 1 94.25 248 GLU B CA 1
ATOM 4328 C C . GLU B 1 248 ? 12.789 30.062 13.547 1 94.25 248 GLU B C 1
ATOM 4330 O O . GLU B 1 248 ? 13.281 30.5 12.5 1 94.25 248 GLU B O 1
ATOM 4335 N N . GLY B 1 249 ? 13.477 29.797 14.609 1 91.62 249 GLY B N 1
ATOM 4336 C CA . GLY B 1 249 ? 14.922 29.922 14.609 1 91.62 249 GLY B CA 1
ATOM 4337 C C . GLY B 1 249 ? 15.602 29.047 13.57 1 91.62 249 GLY B C 1
ATOM 4338 O O . GLY B 1 249 ? 16.484 29.516 12.844 1 91.62 249 GLY B O 1
ATOM 4339 N N . ALA B 1 250 ? 15.172 27.812 13.5 1 90 250 ALA B N 1
ATOM 4340 C CA . ALA B 1 250 ? 15.727 26.891 12.523 1 90 250 ALA B CA 1
ATOM 4341 C C . ALA B 1 250 ? 15.469 27.375 11.102 1 90 250 ALA B C 1
ATOM 4343 O O . ALA B 1 250 ? 16.359 27.328 10.242 1 90 250 ALA B O 1
ATOM 4344 N N . CYS B 1 251 ? 14.289 27.859 10.859 1 90.75 251 CYS B N 1
ATOM 4345 C CA . CYS B 1 251 ? 13.914 28.328 9.539 1 90.75 251 CYS B CA 1
ATOM 4346 C C . CYS B 1 251 ? 14.727 29.562 9.148 1 90.75 251 CYS B C 1
ATOM 4348 O O . CYS B 1 251 ? 15.148 29.688 7.996 1 90.75 251 CYS B O 1
ATOM 4350 N N . GLU B 1 252 ? 14.875 30.406 10.102 1 90.31 252 GLU B N 1
ATOM 4351 C CA . GLU B 1 252 ? 15.68 31.594 9.836 1 90.31 252 GLU B CA 1
ATOM 4352 C C . GLU B 1 252 ? 17.109 31.219 9.461 1 90.31 252 GLU B C 1
ATOM 4354 O O . GLU B 1 252 ? 17.688 31.781 8.523 1 90.31 252 GLU B O 1
ATOM 4359 N N . LEU B 1 253 ? 17.672 30.312 10.133 1 86 253 LEU B N 1
ATOM 4360 C CA . LEU B 1 253 ? 19.047 29.875 9.906 1 86 253 LEU B CA 1
ATOM 4361 C C . LEU B 1 253 ? 19.172 29.172 8.555 1 86 253 LEU B C 1
ATOM 4363 O O . LEU B 1 253 ? 20.188 29.344 7.867 1 86 253 LEU B O 1
ATOM 4367 N N . LEU B 1 254 ? 18.141 28.484 8.172 1 85.06 254 LEU B N 1
ATOM 4368 C CA . LEU B 1 254 ? 18.25 27.641 6.984 1 85.06 254 LEU B CA 1
ATOM 4369 C C . LEU B 1 254 ? 17.625 28.328 5.773 1 85.06 254 LEU B C 1
ATOM 4371 O O . LEU B 1 254 ? 17.797 27.859 4.641 1 85.06 254 LEU B O 1
ATOM 4375 N N . GLY B 1 255 ? 16.891 29.359 5.988 1 86.44 255 GLY B N 1
ATOM 4376 C CA . GLY B 1 255 ? 16.219 30.078 4.91 1 86.44 255 GLY B CA 1
ATOM 4377 C C . GLY B 1 255 ? 14.945 29.391 4.457 1 86.44 255 GLY B C 1
ATOM 4378 O O . GLY B 1 255 ? 14.625 29.391 3.268 1 86.44 255 GLY B O 1
ATOM 4379 N N . PHE B 1 256 ? 14.352 28.672 5.371 1 90 256 PHE B N 1
ATOM 4380 C CA . PHE B 1 256 ? 13.102 27.984 5.035 1 90 256 PHE B CA 1
ATOM 4381 C C . PHE B 1 256 ? 11.898 28.812 5.504 1 90 256 PHE B C 1
ATOM 4383 O O . PHE B 1 256 ? 12.016 29.609 6.43 1 90 256 PHE B O 1
ATOM 4390 N N . ASP B 1 257 ? 10.859 28.75 4.801 1 93.12 257 ASP B N 1
ATOM 4391 C CA . ASP B 1 257 ? 9.562 29.281 5.23 1 93.12 257 ASP B CA 1
ATOM 4392 C C . ASP B 1 257 ? 8.766 28.219 5.988 1 93.12 257 ASP B C 1
ATOM 4394 O O . ASP B 1 257 ? 8.375 27.203 5.414 1 93.12 257 ASP B O 1
ATOM 4398 N N . PRO B 1 258 ? 8.484 28.484 7.266 1 95 258 PRO B N 1
ATOM 4399 C CA . PRO B 1 258 ? 7.797 27.469 8.078 1 95 258 PRO B CA 1
ATOM 4400 C C . PRO B 1 258 ? 6.441 27.078 7.5 1 95 258 PRO B C 1
ATOM 4402 O O . PRO B 1 258 ? 5.965 25.953 7.746 1 95 258 PRO B O 1
ATOM 4405 N N . LEU B 1 259 ? 5.832 27.891 6.688 1 96.31 259 LEU B N 1
ATOM 4406 C CA . LEU B 1 259 ? 4.508 27.625 6.141 1 96.31 259 LEU B CA 1
ATOM 4407 C C . LEU B 1 259 ? 4.559 26.469 5.148 1 96.31 259 LEU B C 1
ATOM 4409 O O . LEU B 1 259 ? 3.521 25.891 4.809 1 96.31 259 LEU B O 1
ATOM 4413 N N . TYR B 1 260 ? 5.758 26.094 4.672 1 94.56 260 TYR B N 1
ATOM 4414 C CA . TYR B 1 260 ? 5.91 25.062 3.664 1 94.56 260 TYR B CA 1
ATOM 4415 C C . TYR B 1 260 ? 6.516 23.797 4.27 1 94.56 260 TYR B C 1
ATOM 4417 O O . TYR B 1 260 ? 6.777 22.828 3.562 1 94.56 260 TYR B O 1
ATOM 4425 N N . LEU B 1 261 ? 6.801 23.844 5.59 1 93.94 261 LEU B N 1
ATOM 4426 C CA . LEU B 1 261 ? 7.352 22.672 6.262 1 93.94 261 LEU B CA 1
ATOM 4427 C C . LEU B 1 261 ? 6.242 21.75 6.754 1 93.94 261 LEU B C 1
ATOM 4429 O O . LEU B 1 261 ? 5.199 22.219 7.215 1 93.94 261 LEU B O 1
ATOM 4433 N N . ALA B 1 262 ? 6.539 20.531 6.711 1 95.12 262 ALA B N 1
ATOM 4434 C CA . ALA B 1 262 ? 5.535 19.484 6.934 1 95.12 262 ALA B CA 1
ATOM 4435 C C . ALA B 1 262 ? 5.145 19.406 8.406 1 95.12 262 ALA B C 1
ATOM 4437 O O . ALA B 1 262 ? 5.977 19.625 9.289 1 95.12 262 ALA B O 1
ATOM 4438 N N . ASN B 1 263 ? 3.939 19.172 8.641 1 97.25 263 ASN B N 1
ATOM 4439 C CA . ASN B 1 263 ? 3.381 18.625 9.875 1 97.25 263 ASN B CA 1
ATOM 4440 C C . ASN B 1 263 ? 2.811 17.234 9.656 1 97.25 263 ASN B C 1
ATOM 4442 O O . ASN B 1 263 ? 2.371 16.891 8.555 1 97.25 263 ASN B O 1
ATOM 4446 N N . GLU B 1 264 ? 2.793 16.406 10.695 1 97.94 264 GLU B N 1
ATOM 4447 C CA . GLU B 1 264 ? 2.236 15.055 10.617 1 97.94 264 GLU B CA 1
ATOM 4448 C C . GLU B 1 264 ? 1.262 14.797 11.758 1 97.94 264 GLU B C 1
ATOM 4450 O O . GLU B 1 264 ? 0.947 13.641 12.062 1 97.94 264 GLU B O 1
ATOM 4455 N N . GLY B 1 265 ? 0.863 15.781 12.406 1 98 265 GLY B N 1
ATOM 4456 C CA . GLY B 1 265 ? -0.079 15.711 13.516 1 98 265 GLY B CA 1
ATOM 4457 C C . GLY B 1 265 ? -0.889 16.984 13.695 1 98 265 GLY B C 1
ATOM 4458 O O . GLY B 1 265 ? -1.184 17.375 14.82 1 98 265 GLY B O 1
ATOM 4459 N N . LYS B 1 266 ? -1.144 17.641 12.602 1 98.5 266 LYS B N 1
ATOM 4460 C CA . LYS B 1 266 ? -1.973 18.844 12.609 1 98.5 266 LYS B CA 1
ATOM 4461 C C . LYS B 1 266 ? -3.086 18.75 11.57 1 98.5 266 LYS B C 1
ATOM 4463 O O . LYS B 1 266 ? -2.98 17.984 10.609 1 98.5 266 LYS B O 1
ATOM 4468 N N . VAL B 1 267 ? -4.133 19.484 11.781 1 98.5 267 VAL B N 1
ATOM 4469 C CA . VAL B 1 267 ? -5.238 19.578 10.828 1 98.5 267 VAL B CA 1
ATOM 4470 C C . VAL B 1 267 ? -5.652 21.031 10.672 1 98.5 267 VAL B C 1
ATOM 4472 O O . VAL B 1 267 ? -5.668 21.797 11.641 1 98.5 267 VAL B O 1
ATOM 4475 N N . VAL B 1 268 ? -5.871 21.438 9.438 1 98.5 268 VAL B N 1
ATOM 4476 C CA . VAL B 1 268 ? -6.48 22.719 9.141 1 98.5 268 VAL B CA 1
ATOM 4477 C C . VAL B 1 268 ? -7.945 22.531 8.758 1 98.5 268 VAL B C 1
ATOM 4479 O O . VAL B 1 268 ? -8.289 21.578 8.055 1 98.5 268 VAL B O 1
ATOM 4482 N N . MET B 1 269 ? -8.836 23.406 9.258 1 98.56 269 MET B N 1
ATOM 4483 C CA . MET B 1 269 ? -10.273 23.266 9.062 1 98.56 269 MET B CA 1
ATOM 4484 C C . MET B 1 269 ? -10.875 24.578 8.555 1 98.56 269 MET B C 1
ATOM 4486 O O . MET B 1 269 ? -10.461 25.656 8.977 1 98.56 269 MET B O 1
ATOM 4490 N N . ILE B 1 270 ? -11.758 24.453 7.633 1 98.62 270 ILE B N 1
ATOM 4491 C CA . ILE B 1 270 ? -12.664 25.547 7.285 1 98.62 270 ILE B CA 1
ATOM 4492 C C . ILE B 1 270 ? -14.008 25.359 7.977 1 98.62 270 ILE B C 1
ATOM 4494 O O . ILE B 1 270 ? -14.688 24.344 7.742 1 98.62 270 ILE B O 1
ATOM 4498 N N . VAL B 1 271 ? -14.336 26.312 8.797 1 98.56 271 VAL B N 1
ATOM 4499 C CA . VAL B 1 271 ? -15.492 26.172 9.664 1 98.56 271 VAL B CA 1
ATOM 4500 C C . VAL B 1 271 ? -16.391 27.406 9.539 1 98.56 271 VAL B C 1
ATOM 4502 O O . VAL B 1 271 ? -15.898 28.516 9.406 1 98.56 271 VAL B O 1
ATOM 4505 N N . PRO B 1 272 ? -17.734 27.156 9.609 1 98.44 272 PRO B N 1
ATOM 4506 C CA . PRO B 1 272 ? -18.609 28.328 9.672 1 98.44 272 PRO B CA 1
ATOM 4507 C C . PRO B 1 272 ? -18.266 29.25 10.844 1 98.44 272 PRO B C 1
ATOM 4509 O O . PRO B 1 272 ? -17.953 28.766 11.938 1 98.44 272 PRO B O 1
ATOM 4512 N N . LYS B 1 273 ? -18.422 30.562 10.555 1 98.5 273 LYS B N 1
ATOM 4513 C CA . LYS B 1 273 ? -18.094 31.547 11.594 1 98.5 273 LYS B CA 1
ATOM 4514 C C . LYS B 1 273 ? -18.906 31.297 12.85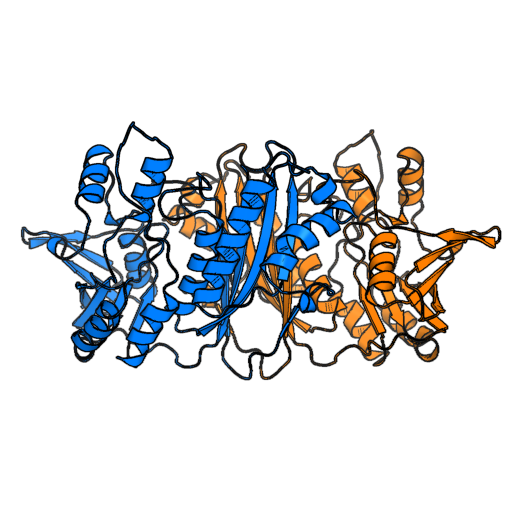9 1 98.5 273 LYS B C 1
ATOM 4516 O O . LYS B 1 273 ? -18.391 31.438 13.969 1 98.5 273 LYS B O 1
ATOM 4521 N N . GLU B 1 274 ? -20.109 30.906 12.734 1 98.12 274 GLU B N 1
ATOM 4522 C CA . GLU B 1 274 ? -21.016 30.703 13.859 1 98.12 274 GLU B CA 1
ATOM 4523 C C . GLU B 1 274 ? -20.562 29.531 14.727 1 98.12 274 GLU B C 1
ATOM 4525 O O . GLU B 1 274 ? -20.891 29.453 15.914 1 98.12 274 GLU B O 1
ATOM 4530 N N . ASP B 1 275 ? -19.781 28.562 14.141 1 98.31 275 ASP B N 1
ATOM 4531 C CA . ASP B 1 275 ? -19.344 27.375 14.867 1 98.31 275 ASP B CA 1
ATOM 4532 C C . ASP B 1 275 ? -17.906 27.516 15.336 1 98.31 275 ASP B C 1
ATOM 4534 O O . ASP B 1 275 ? -17.359 26.609 15.961 1 98.31 275 ASP B O 1
ATOM 4538 N N . GLU B 1 276 ? -17.297 28.609 15.031 1 98.44 276 GLU B N 1
ATOM 4539 C CA . GLU B 1 276 ? -15.875 28.828 15.258 1 98.44 276 GLU B CA 1
ATOM 4540 C C . GLU B 1 276 ? -15.492 28.5 16.703 1 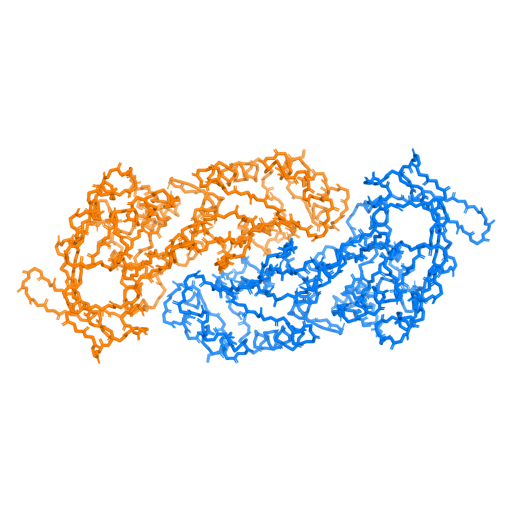98.44 276 GLU B C 1
ATOM 4542 O O . GLU B 1 276 ? -14.602 27.688 16.938 1 98.44 276 GLU B O 1
ATOM 4547 N N . GLN B 1 277 ? -16.156 29.094 17.656 1 98.69 277 GLN B N 1
ATOM 4548 C CA . GLN B 1 277 ? -15.789 28.953 19.062 1 98.69 277 GLN B CA 1
ATOM 4549 C C . GLN B 1 277 ? -16.016 27.516 19.547 1 98.69 277 GLN B C 1
ATOM 4551 O O . GLN B 1 277 ? -15.203 26.969 20.281 1 98.69 277 GLN B O 1
ATOM 4556 N N . ALA B 1 278 ? -17.125 26.906 19.141 1 98.69 278 ALA B N 1
ATOM 4557 C CA . ALA B 1 278 ? -17.422 25.531 19.531 1 98.69 278 ALA B CA 1
ATOM 4558 C C . ALA B 1 278 ? -16.344 24.578 19.047 1 98.69 278 ALA B C 1
ATOM 4560 O O . ALA B 1 278 ? -15.914 23.688 19.781 1 98.69 278 ALA B O 1
ATOM 4561 N N . VAL B 1 279 ? -15.93 24.766 17.828 1 98.75 279 VAL B N 1
ATOM 4562 C CA . VAL B 1 279 ? -14.906 23.906 17.25 1 98.75 279 VAL B CA 1
ATOM 4563 C C . VAL B 1 279 ? -13.57 24.141 17.953 1 98.75 279 VAL B C 1
ATOM 4565 O O . VAL B 1 279 ? -12.867 23.188 18.281 1 98.75 279 VAL B O 1
ATOM 4568 N N . LEU B 1 280 ? -13.25 25.391 18.25 1 98.75 280 LEU B N 1
ATOM 4569 C CA . LEU B 1 280 ? -12.008 25.703 18.953 1 98.75 280 LEU B CA 1
ATOM 4570 C C . LEU B 1 280 ? -11.977 25.047 20.328 1 98.75 280 LEU B C 1
ATOM 4572 O O . LEU B 1 280 ? -10.961 24.453 20.703 1 98.75 280 LEU B O 1
ATOM 4576 N N . ASP B 1 281 ? -13.086 25.172 21.031 1 98.75 281 ASP B N 1
ATOM 4577 C CA . ASP B 1 281 ? -13.164 24.578 22.359 1 98.75 281 ASP B CA 1
ATOM 4578 C C . ASP B 1 281 ? -12.992 23.062 22.312 1 98.75 281 ASP B C 1
ATOM 4580 O O . ASP B 1 281 ? -12.297 22.484 23.141 1 98.75 281 ASP B O 1
ATOM 4584 N N . ALA B 1 282 ? -13.625 22.453 21.328 1 98.69 282 ALA B N 1
ATOM 4585 C CA . ALA B 1 282 ? -13.516 21 21.156 1 98.69 282 ALA B CA 1
ATOM 4586 C C . ALA B 1 282 ? -12.07 20.594 20.875 1 98.69 282 ALA B C 1
ATOM 4588 O O . ALA B 1 282 ? -11.562 19.656 21.484 1 98.69 282 ALA B O 1
ATOM 4589 N N . LEU B 1 283 ? -11.43 21.312 20.016 1 98.75 283 LEU B N 1
ATOM 4590 C CA . LEU B 1 283 ? -10.039 21.016 19.672 1 98.75 283 LEU B CA 1
ATOM 4591 C C . LEU B 1 283 ? -9.133 21.188 20.875 1 98.75 283 LEU B C 1
ATOM 4593 O O . LEU B 1 283 ? -8.328 20.297 21.188 1 98.75 283 LEU B O 1
ATOM 4597 N N . ARG B 1 284 ? -9.312 22.281 21.547 1 98.56 284 ARG B N 1
A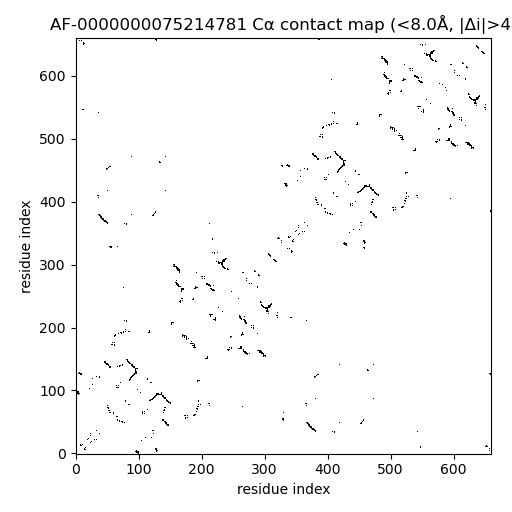TOM 4598 C CA . ARG B 1 284 ? -8.43 22.625 22.656 1 98.56 284 ARG B CA 1
ATOM 4599 C C . ARG B 1 284 ? -8.633 21.672 23.844 1 98.56 284 ARG B C 1
ATOM 4601 O O . ARG B 1 284 ? -7.816 21.641 24.766 1 98.56 284 ARG B O 1
ATOM 4608 N N . SER B 1 285 ? -9.703 20.906 23.844 1 98.12 285 SER B N 1
ATOM 4609 C CA . SER B 1 285 ? -9.953 19.906 24.891 1 98.12 285 SER B CA 1
ATOM 4610 C C . SER B 1 285 ? -9.07 18.688 24.719 1 98.12 285 SER B C 1
ATOM 4612 O O . SER B 1 285 ? -8.961 17.859 25.625 1 98.12 285 SER B O 1
ATOM 4614 N N . GLN B 1 286 ? -8.461 18.531 23.547 1 97.38 286 GLN B N 1
ATOM 4615 C CA . GLN B 1 286 ? -7.602 17.391 23.234 1 97.38 286 GLN B CA 1
ATOM 4616 C C . GLN B 1 286 ? -6.129 17.781 23.266 1 97.38 286 GLN B C 1
ATOM 4618 O O . GLN B 1 286 ? -5.77 18.906 22.922 1 97.38 286 GLN B O 1
ATOM 4623 N N . PRO B 1 287 ? -5.242 16.891 23.656 1 96.19 287 PRO B N 1
ATOM 4624 C CA . PRO B 1 287 ? -3.812 17.188 23.734 1 96.19 287 PRO B CA 1
ATOM 4625 C C . PRO B 1 287 ? -3.244 17.672 22.391 1 96.19 287 PRO B C 1
ATOM 4627 O O . PRO B 1 287 ? -2.424 18.594 22.359 1 96.19 287 PRO B O 1
ATOM 4630 N N . GLU B 1 288 ? -3.652 17.125 21.266 1 96.12 288 GLU B N 1
ATOM 4631 C CA . GLU B 1 288 ? -3.119 17.438 19.938 1 96.12 288 GLU B CA 1
ATOM 4632 C C . GLU B 1 288 ? -3.625 18.781 19.453 1 96.12 288 GLU B C 1
ATOM 4634 O O . GLU B 1 288 ? -3.094 19.344 18.484 1 96.12 288 GLU B O 1
ATOM 4639 N N . GLY B 1 289 ? -4.664 19.375 20.109 1 98.19 289 GLY B N 1
ATOM 4640 C CA . GLY B 1 289 ? -5.281 20.594 19.625 1 98.19 289 GLY B CA 1
ATOM 4641 C C . GLY B 1 289 ? -5.188 21.734 20.625 1 98.19 289 GLY B C 1
ATOM 4642 O O . GLY B 1 289 ? -5.895 22.734 20.5 1 98.19 289 GLY B O 1
ATOM 4643 N N . LYS B 1 290 ? -4.301 21.656 21.641 1 97.5 290 LYS B N 1
ATOM 4644 C CA . LYS B 1 290 ? -4.23 22.609 22.75 1 97.5 290 LYS B CA 1
ATOM 4645 C C . LYS B 1 290 ? -3.965 24.031 22.234 1 97.5 290 LYS B C 1
ATOM 4647 O O . LYS B 1 290 ? -4.426 25 22.828 1 97.5 290 LYS B O 1
ATOM 4652 N N . ASP B 1 291 ? -3.254 24.125 21.156 1 97.44 291 ASP B N 1
ATOM 4653 C CA . ASP B 1 291 ? -2.859 25.422 20.625 1 97.44 291 ASP B CA 1
ATOM 4654 C C . ASP B 1 291 ? -3.664 25.766 19.375 1 97.44 291 ASP B C 1
ATOM 4656 O O . ASP B 1 291 ? -3.199 26.531 18.531 1 97.44 291 ASP B O 1
ATOM 4660 N N . ALA B 1 292 ? -4.844 25.188 19.219 1 98.75 292 ALA B N 1
ATOM 4661 C CA . ALA B 1 292 ? -5.695 25.484 18.078 1 98.75 292 ALA B CA 1
ATOM 4662 C C . ALA B 1 292 ? -6.051 26.969 18.016 1 98.75 292 ALA B C 1
ATOM 4664 O O . ALA B 1 292 ? -6.312 27.594 19.062 1 98.75 292 ALA B O 1
ATOM 4665 N N . THR B 1 293 ? -6.055 27.547 16.875 1 98.75 293 THR B N 1
ATOM 4666 C CA . THR B 1 293 ? -6.324 28.969 16.75 1 98.75 293 THR B CA 1
ATOM 4667 C C . THR B 1 293 ? -6.875 29.297 15.359 1 98.75 293 THR B C 1
ATOM 4669 O O . THR B 1 293 ? -6.691 28.516 14.422 1 98.75 293 THR B O 1
ATOM 4672 N N . VAL B 1 294 ? -7.617 30.344 15.273 1 98.81 294 VAL B N 1
ATOM 4673 C CA . VAL B 1 294 ? -8.07 30.891 14 1 98.81 294 VAL B CA 1
ATOM 4674 C C . VAL B 1 294 ? -6.934 31.656 13.328 1 98.81 294 VAL B C 1
ATOM 4676 O O . VAL B 1 294 ? -6.336 32.562 13.945 1 98.81 294 VAL B O 1
ATOM 4679 N N . ILE B 1 295 ? -6.719 31.312 12.07 1 98.81 295 ILE B N 1
ATOM 4680 C CA . ILE B 1 295 ? -5.551 31.938 11.453 1 98.81 295 ILE B CA 1
ATOM 4681 C C . ILE B 1 295 ? -5.98 32.75 10.227 1 98.81 295 ILE B C 1
ATOM 4683 O O . ILE B 1 295 ? -5.164 33.406 9.609 1 98.81 295 ILE B O 1
ATOM 4687 N N . GLY B 1 296 ? -7.207 32.656 9.844 1 98.69 296 GLY B N 1
ATOM 4688 C CA . GLY B 1 296 ? -7.641 33.344 8.648 1 98.69 296 GLY B CA 1
ATOM 4689 C C . GLY B 1 296 ? -9.125 33.219 8.383 1 98.69 296 GLY B C 1
ATOM 4690 O O . GLY B 1 296 ? -9.883 32.75 9.25 1 98.69 296 GLY B O 1
ATOM 4691 N N . THR B 1 297 ? -9.539 33.75 7.16 1 98.62 297 THR B N 1
ATOM 4692 C CA . THR B 1 297 ? -10.945 33.781 6.789 1 98.62 297 THR B CA 1
ATOM 4693 C C . THR B 1 297 ? -11.109 33.625 5.277 1 98.62 297 THR B C 1
ATOM 4695 O O . THR B 1 297 ? -10.242 34.031 4.508 1 98.62 297 THR B O 1
ATOM 4698 N N . VAL B 1 298 ? -12.172 32.938 4.922 1 98.62 298 VAL B N 1
ATOM 4699 C CA . VAL B 1 298 ? -12.562 32.938 3.514 1 98.62 298 VAL B CA 1
ATOM 4700 C C . VAL B 1 298 ? -13.094 34.281 3.109 1 98.62 298 VAL B C 1
ATOM 4702 O O . VAL B 1 298 ? -14.055 34.781 3.701 1 98.62 298 VAL B O 1
ATOM 4705 N N . ARG B 1 299 ? -12.523 34.875 2.078 1 98.06 299 ARG B N 1
ATOM 4706 C CA . ARG B 1 299 ? -12.867 36.219 1.708 1 98.06 299 ARG B CA 1
ATOM 4707 C C . ARG B 1 299 ? -13.781 36.25 0.49 1 98.06 299 ARG B C 1
ATOM 4709 O O . ARG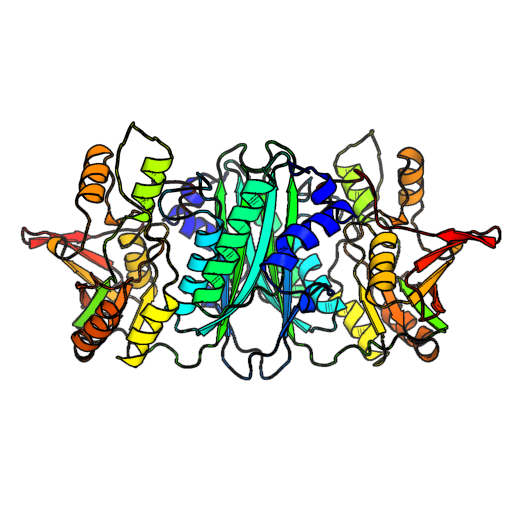 B 1 299 ? -14.555 37.188 0.305 1 98.06 299 ARG B O 1
ATOM 4716 N N . ALA B 1 300 ? -13.648 35.25 -0.393 1 97.19 300 ALA B N 1
ATOM 4717 C CA . ALA B 1 300 ? -14.461 35.188 -1.606 1 97.19 300 ALA B CA 1
ATOM 4718 C C . ALA B 1 300 ? -14.609 33.75 -2.086 1 97.19 300 ALA B C 1
ATOM 4720 O O . ALA B 1 300 ? -13.812 32.875 -1.722 1 97.19 300 ALA B O 1
ATOM 4721 N N . THR B 1 301 ? -15.656 33.562 -2.887 1 94.94 301 THR B N 1
ATOM 4722 C CA . THR B 1 301 ? -15.906 32.219 -3.416 1 94.94 301 THR B CA 1
ATOM 4723 C C . THR B 1 301 ? -15.93 32.25 -4.941 1 94.94 301 THR B C 1
ATOM 4725 O O . THR B 1 301 ? -16.688 31.484 -5.562 1 94.94 301 THR B O 1
ATOM 4728 N N . ASN B 1 302 ? -15.141 33.094 -5.57 1 91.81 302 ASN B N 1
ATOM 4729 C CA . ASN B 1 302 ? -15.195 33.219 -7.02 1 91.81 302 ASN B CA 1
ATOM 4730 C C . ASN B 1 302 ? -13.82 33.094 -7.652 1 91.81 302 ASN B C 1
ATOM 4732 O O . ASN B 1 302 ? -13.68 33.125 -8.875 1 91.81 302 ASN B O 1
ATOM 4736 N N . LYS B 1 303 ? -12.82 33.062 -6.809 1 93.25 303 LYS B N 1
ATOM 4737 C CA . LYS B 1 303 ? -11.445 32.938 -7.285 1 93.25 303 LYS B CA 1
ATOM 4738 C C . LYS B 1 303 ? -10.609 32.062 -6.355 1 93.25 303 LYS B C 1
ATOM 4740 O O . LYS B 1 303 ? -10.727 32.156 -5.133 1 93.25 303 LYS B O 1
ATOM 4745 N N . GLY B 1 304 ? -9.758 31.219 -6.902 1 96.06 304 GLY B N 1
ATOM 4746 C CA . GLY B 1 304 ? -8.914 30.328 -6.137 1 96.06 304 GLY B CA 1
ATOM 4747 C C . GLY B 1 304 ? -7.555 30.906 -5.809 1 96.06 304 GLY B C 1
ATOM 4748 O O . GLY B 1 304 ? -6.59 30.719 -6.551 1 96.06 304 GLY B O 1
ATOM 4749 N N . GLN B 1 305 ? -7.41 31.594 -4.652 1 97.5 305 GLN B N 1
ATOM 4750 C CA . GLN B 1 305 ? -6.109 32.125 -4.281 1 97.5 305 GLN B CA 1
ATOM 4751 C C . GLN B 1 305 ? -5.945 32.188 -2.766 1 97.5 305 GLN B C 1
ATOM 4753 O O . GLN B 1 305 ? -6.914 32.438 -2.041 1 97.5 305 GLN B O 1
ATOM 4758 N N . LEU B 1 306 ? -4.789 31.984 -2.314 1 98.44 306 LEU B N 1
ATOM 4759 C CA . LEU B 1 306 ? -4.395 32.094 -0.916 1 98.44 306 LEU B CA 1
ATOM 4760 C C . LEU B 1 306 ? -3.574 33.375 -0.687 1 98.44 306 LEU B C 1
ATOM 4762 O O . LEU B 1 306 ? -2.559 33.562 -1.352 1 98.44 306 LEU B O 1
ATOM 4766 N N . LEU B 1 307 ? -4.016 34.156 0.23 1 98.38 307 LEU B N 1
ATOM 4767 C CA . LEU B 1 307 ? -3.348 35.406 0.549 1 98.38 307 LEU B CA 1
ATOM 4768 C C . LEU B 1 307 ? -2.838 35.406 1.986 1 98.38 307 LEU B C 1
ATOM 4770 O O . LEU B 1 307 ? -3.477 34.844 2.875 1 98.38 307 LEU B O 1
ATOM 4774 N N . LEU B 1 308 ? -1.671 35.969 2.154 1 98.25 308 LEU B N 1
ATOM 4775 C CA . LEU B 1 308 ? -1.089 36.188 3.477 1 98.25 308 LEU B CA 1
ATOM 4776 C C . LEU B 1 308 ? -0.962 37.656 3.797 1 98.25 308 LEU B C 1
ATOM 4778 O O . LEU B 1 308 ? -0.288 38.406 3.076 1 98.25 308 LEU B O 1
ATOM 4782 N N . ARG B 1 309 ? -1.591 38.062 4.836 1 97.62 309 ARG B N 1
ATOM 4783 C CA . ARG B 1 309 ? -1.506 39.438 5.301 1 97.62 309 ARG B CA 1
ATOM 4784 C C . ARG B 1 309 ? -0.423 39.594 6.363 1 97.62 309 ARG B C 1
ATOM 4786 O O . ARG B 1 309 ? -0.449 38.906 7.387 1 97.62 309 ARG B O 1
ATOM 4793 N N . THR B 1 310 ? 0.467 40.531 6.125 1 94.19 310 THR B N 1
ATOM 4794 C CA . THR B 1 310 ? 1.564 40.781 7.055 1 94.19 310 THR B CA 1
ATOM 4795 C C . THR B 1 310 ? 1.125 41.719 8.172 1 94.19 310 THR B C 1
ATOM 4797 O O . THR B 1 310 ? 0.075 42.375 8.078 1 94.19 310 THR B O 1
ATOM 4800 N N . PRO B 1 311 ? 2.004 41.75 9.156 1 90.81 311 PRO B N 1
ATOM 4801 C CA . PRO B 1 311 ? 1.664 42.656 10.25 1 90.81 311 PRO B CA 1
ATOM 4802 C C . PRO B 1 311 ? 1.573 44.125 9.805 1 90.81 311 PRO B C 1
ATOM 4804 O O . PRO B 1 311 ? 0.877 44.906 10.43 1 90.81 311 PRO B O 1
ATOM 4807 N N . LEU B 1 312 ? 2.232 44.5 8.75 1 93.38 312 LEU B N 1
ATOM 4808 C CA . LEU B 1 312 ? 2.227 45.844 8.242 1 93.38 312 LEU B CA 1
ATOM 4809 C C . LEU B 1 312 ? 0.994 46.094 7.379 1 93.38 312 LEU B C 1
ATOM 4811 O O . LEU B 1 312 ? 0.767 47.219 6.93 1 93.38 312 LEU B O 1
ATOM 4815 N N . GLY B 1 313 ? 0.215 45.125 7.117 1 91.12 313 GLY B N 1
ATOM 4816 C CA . GLY B 1 313 ? -1.034 45.25 6.387 1 91.12 313 GLY B CA 1
ATOM 4817 C C . GLY B 1 313 ? -0.91 44.938 4.914 1 91.12 313 GLY B C 1
ATOM 4818 O O . GLY B 1 313 ? -1.905 44.938 4.188 1 91.12 313 GLY B O 1
ATOM 4819 N N . THR B 1 314 ? 0.282 44.625 4.492 1 93.75 314 THR B N 1
ATOM 4820 C CA . THR B 1 314 ? 0.471 44.25 3.098 1 93.75 314 THR B CA 1
ATOM 4821 C C . THR B 1 314 ? 0.095 42.781 2.883 1 93.75 314 THR B C 1
ATOM 4823 O O . THR B 1 314 ? 0.208 41.969 3.799 1 93.75 314 THR B O 1
ATOM 4826 N N . THR B 1 315 ? -0.424 42.562 1.671 1 94.56 315 THR B N 1
ATOM 4827 C CA . THR B 1 315 ? -0.861 41.188 1.352 1 94.56 315 THR B CA 1
ATOM 4828 C C . THR B 1 315 ? -0.015 40.594 0.227 1 94.56 315 THR B C 1
ATOM 4830 O O . THR B 1 315 ? 0.333 41.312 -0.728 1 94.56 315 THR B O 1
ATOM 4833 N N . ARG B 1 316 ? 0.371 39.344 0.39 1 94.5 316 ARG B N 1
ATOM 4834 C CA . ARG B 1 316 ? 1.044 38.625 -0.698 1 94.5 316 ARG B CA 1
ATOM 4835 C C . ARG B 1 316 ? 0.366 37.312 -0.993 1 94.5 316 ARG B C 1
ATOM 4837 O O . ARG B 1 316 ? -0.202 36.688 -0.096 1 94.5 316 ARG B O 1
ATOM 4844 N N . ARG B 1 317 ? 0.471 36.906 -2.225 1 96.44 317 ARG B N 1
ATOM 4845 C CA . ARG B 1 317 ? -0.091 35.625 -2.652 1 96.44 317 ARG B CA 1
ATOM 4846 C C . ARG B 1 317 ? 0.869 34.469 -2.354 1 96.44 317 ARG B C 1
ATOM 4848 O O . ARG B 1 317 ? 2.078 34.594 -2.555 1 96.44 317 ARG B O 1
ATOM 4855 N N . LEU B 1 318 ? 0.367 33.406 -1.771 1 95.81 318 LEU B N 1
ATOM 4856 C CA . LEU B 1 318 ? 1.137 32.188 -1.597 1 95.81 318 LEU B CA 1
ATOM 4857 C C . LEU B 1 318 ? 0.836 31.203 -2.713 1 95.81 318 LEU B C 1
ATOM 4859 O O . LEU B 1 318 ? -0.3 31.109 -3.186 1 95.81 318 LEU B O 1
ATOM 4863 N N . TYR B 1 319 ? 1.845 30.469 -3.145 1 93.12 319 TYR B N 1
ATOM 4864 C CA . TYR B 1 319 ? 1.734 29.438 -4.172 1 93.12 319 TYR B CA 1
ATOM 4865 C C . TYR B 1 319 ? 2.121 28.078 -3.621 1 93.12 319 TYR B C 1
ATOM 4867 O O . TYR B 1 319 ? 2.564 27.969 -2.477 1 93.12 319 TYR B O 1
ATOM 4875 N N . ARG B 1 320 ? 1.872 27.125 -4.43 1 88.81 320 ARG B N 1
ATOM 4876 C CA . ARG B 1 320 ? 2.361 25.797 -4.055 1 88.81 320 ARG B CA 1
ATOM 4877 C C . ARG B 1 320 ? 3.875 25.797 -3.877 1 88.81 320 ARG B C 1
ATOM 4879 O O . ARG B 1 320 ? 4.574 26.625 -4.484 1 88.81 320 ARG B O 1
ATOM 4886 N N . LEU B 1 321 ? 4.285 24.875 -3.09 1 84.75 321 LEU B N 1
ATOM 4887 C CA . LEU B 1 321 ? 5.723 24.703 -2.908 1 84.75 321 LEU B CA 1
ATOM 4888 C C . LEU B 1 321 ? 6.422 24.5 -4.246 1 84.75 321 LEU B C 1
ATOM 4890 O O . LEU B 1 321 ? 5.945 23.75 -5.094 1 84.75 321 LEU B O 1
ATOM 4894 N N . THR B 1 322 ? 7.383 25.359 -4.453 1 78.44 322 THR B N 1
ATOM 4895 C CA . THR B 1 322 ? 8.234 25.219 -5.629 1 78.44 322 THR B CA 1
ATOM 4896 C C . THR B 1 322 ? 9.68 24.953 -5.219 1 78.44 322 THR B C 1
ATOM 4898 O O . THR B 1 322 ? 10.164 25.484 -4.219 1 78.44 322 THR B O 1
ATOM 4901 N N . GLY B 1 323 ? 10.344 23.984 -5.824 1 64.81 323 GLY B N 1
ATOM 4902 C CA . GLY B 1 323 ? 11.75 23.719 -5.562 1 64.81 323 GLY B CA 1
ATOM 4903 C C . GLY B 1 323 ? 11.977 22.641 -4.512 1 64.81 323 GLY B C 1
ATOM 4904 O O . GLY B 1 323 ? 11.023 22.062 -4.004 1 64.81 323 GLY B O 1
ATOM 4905 N N . LEU B 1 324 ? 13.359 22.266 -4.441 1 57.62 324 LEU B N 1
ATOM 4906 C CA . LEU B 1 324 ? 13.711 21.156 -3.559 1 57.62 324 LEU B CA 1
ATOM 4907 C C . LEU B 1 324 ? 13.664 21.594 -2.098 1 57.62 324 LEU B C 1
ATOM 4909 O O . LEU B 1 324 ? 14.375 22.516 -1.698 1 57.62 324 LEU B O 1
ATOM 4913 N N . MET B 1 325 ? 12.555 21.5 -1.419 1 64.25 325 MET B N 1
ATOM 4914 C CA . MET B 1 325 ? 12.789 21.734 0.002 1 64.25 325 MET B CA 1
ATOM 4915 C C . MET B 1 325 ? 13.297 20.484 0.691 1 64.25 325 MET B C 1
ATOM 4917 O O . MET B 1 325 ? 14.5 20.203 0.674 1 64.25 325 MET B O 1
ATOM 4921 N N . LEU B 1 326 ? 12.523 19.625 1.272 1 69.25 326 LEU B N 1
ATOM 4922 C CA . LEU B 1 326 ? 12.984 18.516 2.109 1 69.25 326 LEU B CA 1
ATOM 4923 C C . LEU B 1 326 ? 12.477 17.188 1.578 1 69.25 326 LEU B C 1
ATOM 4925 O O . LEU B 1 326 ? 11.398 16.719 1.962 1 69.25 326 LEU B O 1
ATOM 4929 N N . PRO B 1 327 ? 13.375 16.609 0.676 1 72.38 327 PRO B N 1
ATOM 4930 C CA . PRO B 1 327 ? 12.938 15.297 0.189 1 72.38 327 PRO B CA 1
ATOM 4931 C C . PRO B 1 327 ? 12.852 14.258 1.3 1 72.38 327 PRO B C 1
ATOM 4933 O O . PRO B 1 327 ? 13.539 14.367 2.314 1 72.38 327 PRO B O 1
ATOM 4936 N N . ARG B 1 328 ? 11.922 13.273 1.259 1 81.88 328 ARG B N 1
ATOM 4937 C CA . ARG B 1 328 ? 11.773 12.117 2.135 1 81.88 328 ARG B CA 1
ATOM 4938 C C . ARG B 1 328 ? 11.453 12.547 3.561 1 81.88 328 ARG B C 1
ATOM 4940 O O . ARG B 1 328 ? 12.055 12.055 4.516 1 81.88 328 ARG B O 1
ATOM 4947 N N . ILE B 1 329 ? 10.562 13.484 3.67 1 83.31 329 ILE B N 1
ATOM 4948 C CA . ILE B 1 329 ? 10.156 13.992 4.977 1 83.31 329 ILE B CA 1
ATOM 4949 C C . ILE B 1 329 ? 9.117 13.062 5.59 1 83.31 329 ILE B C 1
ATOM 4951 O O . ILE B 1 329 ? 8.852 13.117 6.793 1 83.31 329 ILE B O 1
ATOM 4955 N N . CYS B 1 330 ? 8.523 12.344 4.684 1 82.81 330 CYS B N 1
ATOM 4956 C CA . CYS B 1 330 ? 7.566 11.359 5.164 1 82.81 330 CYS B CA 1
ATOM 4957 C C . CYS B 1 330 ? 7.676 10.055 4.379 1 82.81 330 CYS B C 1
ATOM 4959 O O . CYS B 1 330 ? 8.242 10.031 3.287 1 82.81 330 CYS B O 1
#

Radius of gyration: 25.87 Å; Cα contacts (8 Å, |Δi|>4): 1796; chains: 2; bounding box: 49×91×50 Å

Secondary structure (DSSP, 8-state):
--B--GGGGSSSHHHHHHIIIIIIHHHT-TTTTTSSSEEEE--SSEEEEEEEEE--SSSEETTEEHHHHHHHHHHHHHHTTTEEEEEEEEEEEEETT-BHHHHHHHHHHHHHHHHHTT-EEEEEEEEEE-TTSBSSEEEEEEEEEEESS-------TTPEEEESS-SSHHHHHHHHHTTGGG------------HHHHHHHHHH-TT--EEE---TTHHHHHHHHHHHHHT-EEEEEGGGS---HHHHHHHHHHT--GGGS--SS--EEEE-GGGHHHHHHHHHTSGGGTT-EEEEEEEESSS-EEEEE-TTS-EEEE----S---TT--/--B--GGGGSSSHHHHHHIIIIIIHHHT-TTTTTSSSEEEE--SSEEEEEEEEE--SSSEETTEEHHHHHHHHHHHHHHTTTEEEEEEEEEEEEETT-BHHHHHHHHHHHHHHHHHTT-EEEEEEEEEE-TTSBSSEEEEEEEEEEESS-------TTPEEEESS-SSHHHHHHHHHTTGGG------------HHHHHHHHHH-TT--EEE---TTHHHHHHHHHHHHHT-EEEEEGGGS---HHHHHHHHHHT--GGGS--SS--EEEE-GGGHHHHHHHHHTSGGGTT-EEEEEEEESSS-EEEEE-TTS-EEEE----S---TT--

Sequence (660 aa):
MERITLAHGDGGELAHKLITDVFVSMFHNDHYAKFDSATLTLGAHELAVTTDSFVVKPLFFPGGNIGKLAVAGTINDLAVVGAVPKVLTCGFIIEEGFSIHDLKTIVQSMAEEAKKANMTIVAGDTKVVERGSADGLYINTTGIGVISRPLDRKICEGDSIIISGSVGDHGVAILVARGELGLVSKVESDCASLYSLIEKAMEASEHIRLMRDPTRGGLATALVEICEDFGVTIELEEERIPIKKEVEGACELLGFDPLYLANEGKVVMIVPKEDEQAVLDALRSQPEGKDATVIGTVRATNKGQLLLRTPLGTTRRLYRLTGLMLPRICMERITLAHGDGGELAHKLITDVFVSMFHNDHYAKFDSATLTLGAHELAVTTDSFVVKPLFFPGGNIGKLAVAGTINDLAVVGAVPKVLTCGFIIEEGFSIHDLKTIVQSMAEEAKKANMTIVAGDTKVVERGSADGLYINTTGIGVISRPLDRKICEGDSIIISGSVGDHGVAILVARGELGLVSKVESDCASLYSLIEKAMEASEHIRLMRDPTRGGLATALVEICEDFGVTIELEEERIPIKKEVEGACELLGFDPLYLANEGKVVMIVPKEDEQAVLDALRSQPEGKDATVIGTVRATNKGQLLLRTPLGTTRRLYRLTGLMLPRIC

pLDDT: mean 91.8, std 8.85, range [52.72, 98.88]

InterPro domains:
  IPR010918 PurM-like, C-terminal domain [PF02769] (157-306)
  IPR011854 Carbamoyl dehydratase HypE [PIRSF005644] (1-330)
  IPR011854 Carbamoyl dehydratase HypE [PTHR30303] (1-330)
  IPR011854 Carbamoyl dehydratase HypE [TIGR02124] (3-330)
  IPR011854 Carbamoyl dehydratase HypE [cd02197] (11-298)
  IPR016188 PurM-like, N-terminal domain [PF00586] (36-147)
  IPR036676 PurM-like, C-terminal domain superfamily [G3DSA:3.90.650.10] (152-330)
  IPR036676 PurM-like, C-terminal domain superfamily [SSF56042] (155-320)
  IPR036921 PurM-like, N-terminal domain superfamily [G3DSA:3.30.1330.10] (4-150)
  IPR036921 PurM-like, N-terminal domain superfamily [SSF55326] (3-149)

Nearest PDB structures (foldseek):
  2z1u-assembly1_A-2  TM=9.476E-01  e=5.027E-48  Nitratidesulfovibrio vulgaris str. Hildenborough
  2rb9-assembly2_C  TM=9.480E-01  e=1.121E-45  Escherichia coli O157:H7
  2z1t-assembly1_A-2  TM=9.459E-01  e=4.870E-45  Nitratidesulfovibrio vulgaris str. Hildenborough
  3vti-assembly1_C  TM=8.721E-01  e=5.380E-46  Caldanaerobacter subterraneus subsp. tengcongensis MB4
  3vyt-assembly1_C  TM=8.402E-01  e=8.318E-43  Thermococcus kodakarensis KOD1

Foldseek 3Di:
DWWAAQVCAPPDDNVVVLCVVAPCVQLVQVVQPVDPGFDDDDPDFDKDKDKDKAQAPPQDFFAAGRLLLQQQLQLQVQVQQQFQWEEKEKEKEFETGATSVVSNVSSNSNSVQCVVSNYHYHYYHYHYDYHPPGDGMMMMMMIMTGHPQGEQQDFDFFWFKKKLAAFQLLQVRSCVVVCPPVDDDPRGALAHHCNQLSVLLCVLDSHWNGKDFQFAQAQLQVLLCVLVVQVWEKEFEPVFHHHDPSSVVSCVVVVHDRRGHGHNLMMMTGGGPVSVVSSLVSSCVDPSRVHMTTTITTHGRHHRWYWYAYPVGDIDTGDGDDDDDPPSSD/DWWAAQVCAPPDDNVVVLCVVAPCVQLVQVVQPPDPGFDDDDPDFDKDKDKDKAQAPPQDFFAAGSLLLQQQLQLQVQVQQQFQWEEKEKEKEFEGGATSVVSNVSSNSNSVQCVVSNYHYHYYHYHYDYHPPGDGMMMMMMIMTGHPAGEQQDFDFFWFKKKLAAFQLLQVRSCVVVCPPVDDDPRGALAHHCNQLSVLLCVLDSHWNGKDFQFAQAQLQVLLCVLVVQVWEKEFEPVFHHHDPSSVVSCVVVVHDRRGHGHNLMMMTTGHPVSVVSSLVSSCVDPSRVHMTTTITTHGRHHRWYWYAYPVGDIDTGDGDDDDDPPSSD

Solvent-accessible surface area (backbone atoms only — not comparable to full-atom values): 31512 Å² total; per-residue (Å²): 129,67,50,41,46,52,43,45,31,38,54,21,51,53,17,51,49,50,43,50,69,51,46,37,62,61,51,68,30,68,83,25,68,80,46,68,33,18,73,46,72,76,48,75,40,42,29,30,35,31,43,43,60,34,52,34,55,57,52,65,37,51,61,50,33,54,28,35,45,47,40,15,47,41,42,34,34,31,30,40,64,41,18,48,51,44,39,31,31,40,26,37,45,33,15,33,63,33,47,42,67,58,50,48,54,31,52,48,37,25,39,56,49,27,52,77,58,62,35,43,53,47,35,61,32,67,39,31,38,55,72,58,36,31,70,50,57,36,41,34,35,36,30,38,18,40,38,86,55,72,61,36,68,72,76,47,67,56,19,31,30,32,32,24,36,63,50,16,35,26,38,48,11,40,43,35,61,61,48,48,90,69,47,82,71,86,57,43,25,43,51,38,64,42,43,70,45,50,49,40,26,49,73,53,33,81,50,42,23,48,44,42,61,24,29,63,16,1,54,43,22,48,49,29,50,49,13,54,75,67,25,22,21,35,39,34,37,53,85,50,53,50,59,48,68,69,51,51,51,51,20,62,76,69,71,49,60,53,50,47,24,21,28,47,37,47,42,37,33,38,28,41,56,92,43,43,64,48,31,46,53,34,24,41,73,30,86,71,11,58,61,40,42,68,27,34,32,28,71,38,72,80,44,50,42,29,33,38,29,41,91,88,67,51,72,45,78,57,63,57,36,73,72,80,76,68,70,33,74,68,129,67,52,40,46,53,46,46,31,39,55,20,52,53,19,51,48,49,43,48,69,50,46,38,64,60,52,69,30,69,84,26,67,79,44,70,35,18,74,48,72,78,48,76,40,42,30,31,35,31,42,42,60,35,52,34,56,56,52,64,37,51,61,48,32,53,29,33,44,45,40,14,48,42,42,33,35,32,29,39,65,39,18,48,52,44,38,30,33,39,27,37,46,33,15,34,62,33,48,42,65,58,50,47,53,32,52,48,37,24,41,57,48,27,54,76,60,62,34,42,53,45,34,60,31,66,40,31,37,54,72,58,38,31,70,50,57,34,42,34,35,36,30,38,19,38,38,85,55,70,60,34,69,73,77,49,68,54,19,30,29,33,34,25,35,62,51,16,38,26,38,50,12,38,43,35,62,61,47,49,89,68,48,83,71,87,56,45,25,45,52,37,65,41,43,70,46,49,50,40,24,48,72,52,34,80,50,42,24,46,46,42,62,23,29,64,15,1,54,44,21,47,48,27,50,50,12,54,76,68,26,21,22,37,39,33,37,55,85,52,53,49,58,48,67,70,52,52,53,52,21,64,75,70,70,50,61,53,50,47,24,20,27,46,35,45,42,37,35,37,29,43,57,90,43,43,65,48,31,45,52,35,23,40,72,30,86,72,12,59,60,39,40,68,28,32,32,29,70,37,72,80,44,49,41,29,33,39,30,42,91,86,68,51,73,44,77,57,60,57,35,75,72,81,76,66,70,35,76,67